Protein AF-0000000078945471 (afdb_homodimer)

Structure (mmCIF, N/CA/C/O backbone):
data_AF-0000000078945471-model_v1
#
loop_
_entity.id
_entity.type
_entity.pdbx_description
1 polymer 'Peptidase C26'
#
loop_
_atom_site.group_PDB
_atom_site.id
_atom_site.type_symbol
_atom_site.label_atom_id
_atom_site.label_alt_id
_atom_site.label_comp_id
_atom_site.label_asym_id
_atom_site.label_entity_id
_atom_site.label_seq_id
_atom_site.pdbx_PDB_ins_code
_atom_site.Cartn_x
_atom_site.Cartn_y
_atom_site.Cartn_z
_atom_site.occupancy
_atom_site.B_iso_or_equiv
_atom_site.auth_seq_id
_atom_site.auth_comp_id
_atom_site.auth_asym_id
_atom_site.auth_atom_id
_atom_site.pdbx_PDB_model_num
ATOM 1 N N . MET A 1 1 ? -19.734 -2.326 -8.133 1 90.12 1 MET A N 1
ATOM 2 C CA . MET A 1 1 ? -18.609 -1.939 -7.293 1 90.12 1 MET A CA 1
ATOM 3 C C . MET A 1 1 ? -17.391 -2.797 -7.594 1 90.12 1 MET A C 1
ATOM 5 O O . MET A 1 1 ? -17.5 -4.016 -7.75 1 90.12 1 MET A O 1
ATOM 9 N N . LYS A 1 2 ? -16.297 -2.203 -7.75 1 96.31 2 LYS A N 1
ATOM 10 C CA . LYS A 1 2 ? -15.062 -2.939 -8 1 96.31 2 LYS A CA 1
ATOM 11 C C . LYS A 1 2 ? -14.594 -3.666 -6.746 1 96.31 2 LYS A C 1
ATOM 13 O O . LYS A 1 2 ? -14.68 -3.129 -5.641 1 96.31 2 LYS A O 1
ATOM 18 N N . PRO A 1 3 ? -14.133 -4.871 -6.887 1 98.12 3 PRO A N 1
ATOM 19 C CA . PRO A 1 3 ? -13.648 -5.59 -5.703 1 98.12 3 PRO A CA 1
ATOM 20 C C . PRO A 1 3 ? -12.305 -5.066 -5.207 1 98.12 3 PRO A C 1
ATOM 22 O O . PRO A 1 3 ? -11.453 -4.684 -6.012 1 98.12 3 PRO A O 1
ATOM 25 N N . VAL A 1 4 ? -12.086 -5.109 -3.924 1 98.5 4 VAL A N 1
ATOM 26 C CA . VAL A 1 4 ? -10.844 -4.684 -3.291 1 98.5 4 VAL A CA 1
ATOM 27 C C . VAL A 1 4 ? -9.852 -5.848 -3.266 1 98.5 4 VAL A C 1
ATOM 29 O O . VAL A 1 4 ? -10.117 -6.883 -2.646 1 98.5 4 VAL A O 1
ATOM 32 N N . ILE A 1 5 ? -8.734 -5.68 -3.941 1 98.88 5 ILE A N 1
ATOM 33 C CA . ILE A 1 5 ? -7.66 -6.664 -3.928 1 98.88 5 ILE A CA 1
ATOM 34 C C . ILE A 1 5 ? -6.52 -6.176 -3.035 1 98.88 5 ILE A C 1
ATOM 36 O O . ILE A 1 5 ? -5.875 -5.172 -3.338 1 98.88 5 ILE A O 1
ATOM 40 N N . VAL A 1 6 ? -6.27 -6.875 -1.946 1 98.88 6 VAL A N 1
ATOM 41 C CA . VAL A 1 6 ? -5.188 -6.492 -1.044 1 98.88 6 VAL A CA 1
ATOM 42 C C . VAL A 1 6 ? -3.889 -7.172 -1.473 1 98.88 6 VAL A C 1
ATOM 44 O O . VAL A 1 6 ? -3.812 -8.398 -1.527 1 98.88 6 VAL A O 1
ATOM 47 N N . ILE A 1 7 ? -2.953 -6.363 -1.811 1 98.5 7 ILE A N 1
ATOM 48 C CA . ILE A 1 7 ? -1.614 -6.82 -2.168 1 98.5 7 ILE A CA 1
ATOM 49 C C . ILE A 1 7 ? -0.709 -6.773 -0.94 1 98.5 7 ILE A C 1
ATOM 51 O O . ILE A 1 7 ? -0.538 -5.719 -0.325 1 98.5 7 ILE A O 1
ATOM 55 N N . ILE A 1 8 ? -0.104 -7.883 -0.598 1 97.81 8 ILE A N 1
ATOM 56 C CA . ILE A 1 8 ? 0.733 -7.938 0.596 1 97.81 8 ILE A CA 1
ATOM 57 C C . ILE A 1 8 ? 2.174 -7.586 0.232 1 97.81 8 ILE A C 1
ATOM 59 O O . ILE A 1 8 ? 2.758 -8.195 -0.669 1 97.81 8 ILE A O 1
ATOM 63 N N . ALA A 1 9 ? 2.631 -6.629 0.928 1 92.44 9 ALA A N 1
ATOM 64 C CA . ALA A 1 9 ? 3.998 -6.168 0.695 1 92.44 9 ALA A CA 1
ATOM 65 C C . ALA A 1 9 ? 4.883 -6.445 1.905 1 92.44 9 ALA A C 1
ATOM 67 O O . ALA A 1 9 ? 4.43 -6.355 3.049 1 92.44 9 ALA A O 1
ATOM 68 N N . GLY A 1 10 ? 6.125 -6.828 1.633 1 87.88 10 GLY A N 1
ATOM 69 C CA . GLY A 1 10 ? 7.141 -6.883 2.67 1 87.88 10 GLY A CA 1
ATOM 70 C C . GLY A 1 10 ? 7.891 -5.574 2.842 1 87.88 10 GLY A C 1
ATOM 71 O O . GLY A 1 10 ? 7.281 -4.508 2.9 1 87.88 10 GLY A O 1
ATOM 72 N N . SER A 1 11 ? 9.188 -5.691 2.986 1 78.12 11 SER A N 1
ATOM 73 C CA . SER A 1 11 ? 10.023 -4.508 3.131 1 78.12 11 SER A CA 1
ATOM 74 C C . SER A 1 11 ? 10.141 -3.748 1.814 1 78.12 11 SER A C 1
ATOM 76 O O . SER A 1 11 ? 10.219 -4.355 0.745 1 78.12 11 SER A O 1
ATOM 78 N N . PHE A 1 12 ? 10.023 -2.49 1.899 1 74.31 12 PHE A N 1
ATOM 79 C CA . PHE A 1 12 ? 10.125 -1.662 0.703 1 74.31 12 PHE A CA 1
ATOM 80 C C . PHE A 1 12 ? 11.586 -1.467 0.305 1 74.31 12 PHE A C 1
ATOM 82 O O . PHE A 1 12 ? 11.875 -0.808 -0.695 1 74.31 12 PHE A O 1
ATOM 89 N N . ASN A 1 13 ? 12.43 -2.1 1.013 1 70.12 13 ASN A N 1
ATOM 90 C CA . ASN A 1 13 ? 13.852 -1.978 0.705 1 70.12 13 ASN A CA 1
ATOM 91 C C . ASN A 1 13 ? 14.297 -3.016 -0.32 1 70.12 13 ASN A C 1
ATOM 93 O O . ASN A 1 13 ? 15.391 -2.92 -0.875 1 70.12 13 ASN A O 1
ATOM 97 N N . ASP A 1 14 ? 13.406 -3.949 -0.603 1 69.31 14 ASP A N 1
ATOM 98 C CA . ASP A 1 14 ? 13.727 -4.996 -1.569 1 69.31 14 ASP A CA 1
ATOM 99 C C . ASP A 1 14 ? 13.5 -4.508 -3 1 69.31 14 ASP A C 1
ATOM 101 O O . ASP A 1 14 ? 12.547 -3.775 -3.266 1 69.31 14 ASP A O 1
ATOM 105 N N . ILE A 1 15 ? 14.422 -4.855 -3.869 1 67.69 15 ILE A N 1
ATOM 106 C CA . ILE A 1 15 ? 14.336 -4.445 -5.266 1 67.69 15 ILE A CA 1
ATOM 107 C C . ILE A 1 15 ? 12.992 -4.891 -5.848 1 67.69 15 ILE A C 1
ATOM 109 O O . ILE A 1 15 ? 12.414 -4.203 -6.695 1 67.69 15 ILE A O 1
ATOM 113 N N . LYS A 1 16 ? 12.5 -6.004 -5.414 1 74.69 16 LYS A N 1
ATOM 114 C CA . LYS A 1 16 ? 11.258 -6.539 -5.961 1 74.69 16 LYS A CA 1
ATOM 115 C C . LYS A 1 16 ? 10.047 -5.785 -5.422 1 74.69 16 LYS A C 1
ATOM 117 O O . LYS A 1 16 ? 8.922 -5.965 -5.906 1 74.69 16 LYS A O 1
ATOM 122 N N . SER A 1 17 ? 10.312 -4.926 -4.484 1 76.94 17 SER A N 1
ATOM 123 C CA . SER A 1 17 ? 9.211 -4.125 -3.955 1 76.94 17 SER A CA 1
ATOM 124 C C . SER A 1 17 ? 8.609 -3.236 -5.035 1 76.94 17 SER A C 1
ATOM 126 O O . SER A 1 17 ? 7.41 -2.934 -5 1 76.94 17 SER A O 1
ATOM 128 N N . LYS A 1 18 ? 9.43 -2.961 -6.008 1 83.25 18 LYS A N 1
ATOM 129 C CA . LYS A 1 18 ? 8.945 -2.123 -7.102 1 83.25 18 LYS A CA 1
ATOM 130 C C . LYS A 1 18 ? 7.973 -2.891 -7.996 1 83.25 18 LYS A C 1
ATOM 132 O O . LYS A 1 18 ? 7.203 -2.287 -8.742 1 83.25 18 LYS A O 1
ATOM 137 N N . TRP A 1 19 ? 8.07 -4.262 -7.863 1 92 19 TRP A N 1
ATOM 138 C CA . TRP A 1 19 ? 7.219 -5.09 -8.711 1 92 19 TRP A CA 1
ATOM 139 C C . TRP A 1 19 ? 5.762 -4.977 -8.289 1 92 19 TRP A C 1
ATOM 141 O O . TRP A 1 19 ? 4.855 -5.32 -9.055 1 92 19 TRP A O 1
ATOM 151 N N . ILE A 1 20 ? 5.586 -4.43 -7.066 1 93.19 20 ILE A N 1
ATOM 152 C CA . ILE A 1 20 ? 4.242 -4.285 -6.52 1 93.19 20 ILE A CA 1
ATOM 153 C C . ILE A 1 20 ? 3.416 -3.359 -7.414 1 93.19 20 ILE A C 1
ATOM 155 O O . ILE A 1 20 ? 2.211 -3.562 -7.586 1 93.19 20 ILE A O 1
ATOM 159 N N . LEU A 1 21 ? 4.082 -2.365 -8.016 1 92.62 21 LEU A N 1
ATOM 160 C CA . LEU A 1 21 ? 3.389 -1.421 -8.891 1 92.62 21 LEU A CA 1
ATOM 161 C C . LEU A 1 21 ? 2.838 -2.123 -10.125 1 92.62 21 LEU A C 1
ATOM 163 O O . LEU A 1 21 ? 1.771 -1.761 -10.625 1 92.62 21 LEU A O 1
ATOM 167 N N . HIS A 1 22 ? 3.564 -3.123 -10.609 1 95.62 22 HIS A N 1
ATOM 168 C CA . HIS A 1 22 ? 3.111 -3.885 -11.766 1 95.62 22 HIS A CA 1
ATOM 169 C C . HIS A 1 22 ? 1.896 -4.742 -11.422 1 95.62 22 HIS A C 1
ATOM 171 O O . HIS A 1 22 ? 0.989 -4.898 -12.242 1 95.62 22 HIS A O 1
ATOM 177 N N . HIS A 1 23 ? 1.891 -5.258 -10.195 1 97.44 23 HIS A N 1
ATOM 178 C CA . HIS A 1 23 ? 0.706 -5.969 -9.734 1 97.44 23 HIS A CA 1
ATOM 179 C C . HIS A 1 23 ? -0.496 -5.039 -9.633 1 97.44 23 HIS A C 1
ATOM 181 O O . HIS A 1 23 ? -1.598 -5.391 -10.062 1 97.44 23 HIS A O 1
ATOM 187 N N . SER A 1 24 ? -0.224 -3.877 -9.07 1 96.94 24 SER A N 1
ATOM 188 C CA . SER A 1 24 ? -1.293 -2.895 -8.914 1 96.94 24 SER A CA 1
ATOM 189 C C . SER A 1 24 ? -1.909 -2.525 -10.258 1 96.94 24 SER A C 1
ATOM 191 O O . SER A 1 24 ? -3.133 -2.459 -10.391 1 96.94 24 SER A O 1
ATOM 193 N N . GLN A 1 25 ? -1.062 -2.354 -11.242 1 96.62 25 GLN A N 1
ATOM 194 C CA . GLN A 1 25 ? -1.534 -1.998 -12.57 1 96.62 25 GLN A CA 1
ATOM 195 C C . GLN A 1 25 ? -2.332 -3.139 -13.195 1 96.62 25 GLN A C 1
ATOM 197 O O . GLN A 1 25 ? -3.379 -2.912 -13.805 1 96.62 25 GLN A O 1
ATOM 202 N N . ALA A 1 26 ? -1.857 -4.328 -13.055 1 98.25 26 ALA A N 1
ATOM 203 C CA . ALA A 1 26 ? -2.547 -5.492 -13.609 1 98.25 26 ALA A CA 1
ATOM 204 C C . ALA A 1 26 ? -3.93 -5.66 -12.984 1 98.25 26 ALA A C 1
ATOM 206 O O . ALA A 1 26 ? -4.906 -5.93 -13.688 1 98.25 26 ALA A O 1
ATOM 207 N N . ILE A 1 27 ? -4.023 -5.473 -11.656 1 98.62 27 ILE A N 1
ATOM 208 C CA . ILE A 1 27 ? -5.289 -5.602 -10.938 1 98.62 27 ILE A CA 1
ATOM 209 C C . ILE A 1 27 ? -6.254 -4.508 -11.391 1 98.62 27 ILE A C 1
ATOM 211 O O . ILE A 1 27 ? -7.43 -4.773 -11.648 1 98.62 27 ILE A O 1
ATOM 215 N N . SER A 1 28 ? -5.727 -3.264 -11.5 1 98.12 28 SER A N 1
ATOM 216 C CA . SER A 1 28 ? -6.555 -2.156 -11.969 1 98.12 28 SER A CA 1
ATOM 217 C C . SER A 1 28 ? -7.098 -2.424 -13.367 1 98.12 28 SER A C 1
ATOM 219 O O . SER A 1 28 ? -8.289 -2.236 -13.625 1 98.12 28 SER A O 1
ATOM 221 N N . ARG A 1 29 ? -6.25 -2.898 -14.25 1 97.44 29 ARG A N 1
ATOM 222 C CA . ARG A 1 29 ? -6.645 -3.203 -15.617 1 97.44 29 ARG A CA 1
ATOM 223 C C . ARG A 1 29 ? -7.691 -4.312 -15.656 1 97.44 29 ARG A C 1
ATOM 225 O O . ARG A 1 29 ? -8.555 -4.324 -16.531 1 97.44 29 ARG A O 1
ATOM 232 N N . ALA A 1 30 ? -7.594 -5.199 -14.703 1 98.38 30 ALA A N 1
ATOM 233 C CA . ALA A 1 30 ? -8.516 -6.332 -14.641 1 98.38 30 ALA A CA 1
ATOM 234 C C . ALA A 1 30 ? -9.836 -5.926 -14 1 98.38 30 ALA A C 1
ATOM 236 O O . ALA A 1 30 ? -10.766 -6.734 -13.922 1 98.38 30 ALA A O 1
ATOM 237 N N . GLY A 1 31 ? -9.906 -4.723 -13.469 1 98.12 31 GLY A N 1
ATOM 238 C CA . GLY A 1 31 ? -11.172 -4.219 -12.961 1 98.12 31 GLY A CA 1
ATOM 239 C C . GLY A 1 31 ? -11.266 -4.258 -11.453 1 98.12 31 GLY A C 1
ATOM 240 O O . GLY A 1 31 ? -12.359 -4.145 -10.891 1 98.12 31 GLY A O 1
ATOM 241 N N . GLY A 1 32 ? -10.148 -4.477 -10.742 1 98.62 32 GLY A N 1
ATOM 242 C CA . GLY A 1 32 ? -10.109 -4.453 -9.289 1 98.62 32 GLY A CA 1
ATOM 243 C C . GLY A 1 32 ? -9.508 -3.184 -8.727 1 98.62 32 GLY A C 1
ATOM 244 O O . GLY A 1 32 ? -8.93 -2.381 -9.469 1 98.62 32 GLY A O 1
ATOM 245 N N . ILE A 1 33 ? -9.703 -2.932 -7.453 1 98.62 33 ILE A N 1
ATOM 246 C CA . ILE A 1 33 ? -9.031 -1.851 -6.73 1 98.62 33 ILE A CA 1
ATOM 247 C C . ILE A 1 33 ? -7.848 -2.406 -5.949 1 98.62 33 ILE A C 1
ATOM 249 O O . ILE A 1 33 ? -8.031 -3.08 -4.93 1 98.62 33 ILE A O 1
ATOM 253 N N . PRO A 1 34 ? -6.664 -2.113 -6.406 1 98.5 34 PRO A N 1
ATOM 254 C CA . PRO A 1 34 ? -5.488 -2.605 -5.684 1 98.5 34 PRO A CA 1
ATOM 255 C C . PRO A 1 34 ? -5.137 -1.745 -4.473 1 98.5 34 PRO A C 1
ATOM 257 O O . PRO A 1 34 ? -5.008 -0.523 -4.594 1 98.5 34 PRO A O 1
ATOM 260 N N . VAL A 1 35 ? -5.027 -2.365 -3.34 1 98.31 35 VAL A N 1
ATOM 261 C CA . VAL A 1 35 ? -4.492 -1.699 -2.158 1 98.31 35 VAL A CA 1
ATOM 262 C C . VAL A 1 35 ? -3.355 -2.533 -1.567 1 98.31 35 VAL A C 1
ATOM 264 O O . VAL A 1 35 ? -3.402 -3.766 -1.597 1 98.31 35 VAL A O 1
ATOM 267 N N . ILE A 1 36 ? -2.381 -1.832 -1.062 1 96.88 36 ILE A N 1
ATOM 268 C CA . ILE A 1 36 ? -1.198 -2.49 -0.518 1 96.88 36 ILE A CA 1
ATOM 269 C C . ILE A 1 36 ? -1.285 -2.531 1.006 1 96.88 36 ILE A C 1
ATOM 271 O O . ILE A 1 36 ? -1.678 -1.549 1.639 1 96.88 36 ILE A O 1
ATOM 275 N N . TYR A 1 37 ? -1.037 -3.648 1.604 1 97.38 37 TYR A N 1
ATOM 276 C CA . TYR A 1 37 ? -0.966 -3.857 3.047 1 97.38 37 TYR A CA 1
ATOM 277 C C . TYR A 1 37 ? 0.378 -4.453 3.445 1 97.38 37 TYR A C 1
ATOM 279 O O . TYR A 1 37 ? 0.827 -5.441 2.854 1 97.38 37 TYR A O 1
ATOM 287 N N . THR A 1 38 ? 1.015 -3.846 4.43 1 93.94 38 THR A N 1
ATOM 288 C CA . THR A 1 38 ? 2.334 -4.309 4.84 1 93.94 38 THR A CA 1
ATOM 289 C C . THR A 1 38 ? 2.219 -5.512 5.773 1 93.94 38 THR A C 1
ATOM 291 O O . THR A 1 38 ? 1.342 -5.551 6.641 1 93.94 38 THR A O 1
ATOM 294 N N . ALA A 1 39 ? 3.129 -6.418 5.629 1 93.06 39 ALA A N 1
ATOM 295 C CA . ALA A 1 39 ? 3.107 -7.656 6.402 1 93.06 39 ALA A CA 1
ATOM 296 C C . ALA A 1 39 ? 3.48 -7.402 7.859 1 93.06 39 ALA A C 1
ATOM 298 O O . ALA A 1 39 ? 3.57 -8.336 8.656 1 93.06 39 ALA A O 1
ATOM 299 N N . LEU A 1 40 ? 3.574 -6.211 8.266 1 89.88 40 LEU A N 1
ATOM 300 C CA . LEU A 1 40 ? 3.869 -5.832 9.648 1 89.88 40 LEU A CA 1
ATOM 301 C C . LEU A 1 40 ? 2.584 -5.668 10.453 1 89.88 40 LEU A C 1
ATOM 303 O O . LEU A 1 40 ? 2.627 -5.523 11.68 1 89.88 40 LEU A O 1
ATOM 307 N N . GLY A 1 41 ? 1.456 -5.746 9.789 1 93.62 41 GLY A N 1
ATOM 308 C CA . GLY A 1 41 ? 0.18 -5.543 10.461 1 93.62 41 GLY A CA 1
ATOM 309 C C . GLY A 1 41 ? -0.453 -6.836 10.938 1 93.62 41 GLY A C 1
ATOM 310 O O . GLY A 1 41 ? 0.25 -7.781 11.305 1 93.62 41 GLY A O 1
ATOM 311 N N . ASP A 1 42 ? -1.759 -6.82 11.047 1 96.31 42 ASP A N 1
ATOM 312 C CA . ASP A 1 42 ? -2.553 -7.938 11.547 1 96.31 42 ASP A CA 1
ATOM 313 C C . ASP A 1 42 ? -3.281 -8.648 10.406 1 96.31 42 ASP A C 1
ATOM 315 O O . ASP A 1 42 ? -4.113 -8.047 9.727 1 96.31 42 ASP A O 1
ATOM 319 N N . PRO A 1 43 ? -2.973 -9.977 10.258 1 98.06 43 PRO A N 1
ATOM 320 C CA . PRO A 1 43 ? -3.691 -10.703 9.203 1 98.06 43 PRO A CA 1
ATOM 321 C C . PRO A 1 43 ? -5.207 -10.594 9.344 1 98.06 43 PRO A C 1
ATOM 323 O O . PRO A 1 43 ? -5.93 -10.648 8.344 1 98.06 43 PRO A O 1
ATOM 326 N N . GLY A 1 44 ? -5.672 -10.438 10.547 1 97.62 44 GLY A N 1
ATOM 327 C CA . GLY A 1 44 ? -7.098 -10.273 10.781 1 97.62 44 GLY A CA 1
ATOM 328 C C . GLY A 1 44 ? -7.672 -9.039 10.117 1 97.62 44 GLY A C 1
ATOM 329 O O . GLY A 1 44 ? -8.805 -9.062 9.633 1 97.62 44 GLY A O 1
ATOM 330 N N . ASP A 1 45 ? -6.922 -7.961 10.055 1 97.81 45 ASP A N 1
ATOM 331 C CA . ASP A 1 45 ? -7.352 -6.734 9.391 1 97.81 45 ASP A CA 1
ATOM 332 C C . ASP A 1 45 ? -7.523 -6.957 7.887 1 97.81 45 ASP A C 1
ATOM 334 O O . ASP A 1 45 ? -8.445 -6.422 7.277 1 97.81 45 ASP A O 1
ATOM 338 N N . VAL A 1 46 ? -6.621 -7.766 7.316 1 98.31 46 VAL A N 1
ATOM 339 C CA . VAL A 1 46 ? -6.633 -8 5.875 1 98.31 46 VAL A CA 1
ATOM 340 C C . VAL A 1 46 ? -7.91 -8.734 5.48 1 98.31 46 VAL A C 1
ATOM 342 O O . VAL A 1 46 ? -8.602 -8.328 4.547 1 98.31 46 VAL A O 1
ATOM 345 N N . VAL A 1 47 ? -8.281 -9.797 6.211 1 97.69 47 VAL A N 1
ATOM 346 C CA . VAL A 1 47 ? -9.414 -10.617 5.805 1 97.69 47 VAL A CA 1
ATOM 347 C C . VAL A 1 47 ? -10.719 -9.859 6.055 1 97.69 47 VAL A C 1
ATOM 349 O O . VAL A 1 47 ? -11.766 -10.227 5.527 1 97.69 47 VAL A O 1
ATOM 352 N N . GLU A 1 48 ? -10.641 -8.797 6.844 1 95.44 48 GLU A N 1
ATOM 353 C CA . GLU A 1 48 ? -11.828 -7.98 7.094 1 95.44 48 GLU A CA 1
ATOM 354 C C . GLU A 1 48 ? -12.172 -7.125 5.879 1 95.44 48 GLU A C 1
ATOM 356 O O . GLU A 1 48 ? -13.352 -6.855 5.621 1 95.44 48 GLU A O 1
ATOM 361 N N . ILE A 1 49 ? -11.195 -6.809 5.105 1 96.62 49 ILE A N 1
ATOM 362 C CA . ILE A 1 49 ? -11.469 -5.785 4.105 1 96.62 49 ILE A CA 1
ATOM 363 C C . ILE A 1 49 ? -11.281 -6.367 2.705 1 96.62 49 ILE A C 1
ATOM 365 O O . ILE A 1 49 ? -11.711 -5.773 1.715 1 96.62 49 ILE A O 1
ATOM 369 N N . ALA A 1 50 ? -10.664 -7.523 2.557 1 98.44 50 ALA A N 1
ATOM 370 C CA . ALA A 1 50 ? -10.242 -8.039 1.258 1 98.44 50 ALA A CA 1
ATOM 371 C C . ALA A 1 50 ? -11.383 -8.797 0.572 1 98.44 50 ALA A C 1
ATOM 373 O O . ALA A 1 50 ? -12.023 -9.648 1.186 1 98.44 50 ALA A O 1
ATOM 374 N N . ASP A 1 51 ? -11.57 -8.469 -0.706 1 98.56 51 ASP A N 1
ATOM 375 C CA . ASP A 1 51 ? -12.375 -9.328 -1.57 1 98.56 51 ASP A CA 1
ATOM 376 C C . ASP A 1 51 ? -11.508 -10.391 -2.242 1 98.56 51 ASP A C 1
ATOM 378 O O . ASP A 1 51 ? -12.008 -11.43 -2.67 1 98.56 51 ASP A O 1
ATOM 382 N N . GLY A 1 52 ? -10.289 -10.156 -2.418 1 98.94 52 GLY A N 1
ATOM 383 C CA . GLY A 1 52 ? -9.211 -11.016 -2.881 1 98.94 52 GLY A CA 1
ATOM 384 C C . GLY A 1 52 ? -7.855 -10.625 -2.326 1 98.94 52 GLY A C 1
ATOM 385 O O . GLY A 1 52 ? -7.641 -9.469 -1.947 1 98.94 52 GLY A O 1
ATOM 386 N N . ILE A 1 53 ? -6.938 -11.547 -2.24 1 98.94 53 ILE A N 1
ATOM 387 C CA . ILE A 1 53 ? -5.621 -11.297 -1.666 1 98.94 53 ILE A CA 1
ATOM 388 C C . ILE A 1 53 ? -4.539 -11.758 -2.637 1 98.94 53 ILE A C 1
ATOM 390 O O . ILE A 1 53 ? -4.609 -12.859 -3.18 1 98.94 53 ILE A O 1
ATOM 394 N N . LEU A 1 54 ? -3.609 -10.898 -2.885 1 98.94 54 LEU A N 1
ATOM 395 C CA . LEU A 1 54 ? -2.436 -11.234 -3.682 1 98.94 54 LEU A CA 1
ATOM 396 C C . LEU A 1 54 ? -1.195 -11.352 -2.803 1 98.94 54 LEU A C 1
ATOM 398 O O . LEU A 1 54 ? -0.775 -10.375 -2.184 1 98.94 54 LEU A O 1
ATOM 402 N N . LEU A 1 55 ? -0.636 -12.555 -2.699 1 98.69 55 LEU A N 1
ATOM 403 C CA . LEU A 1 55 ?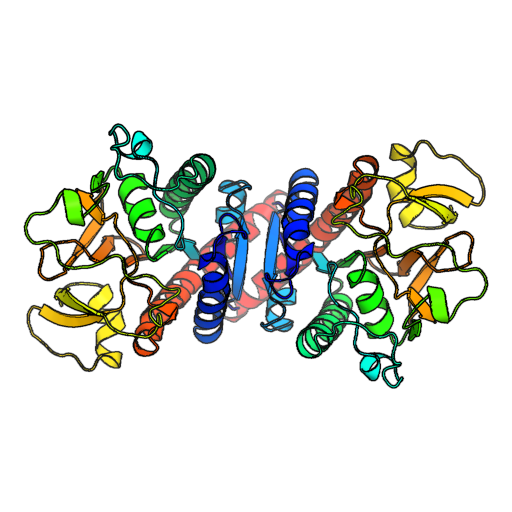 0.662 -12.781 -2.072 1 98.69 55 LEU A CA 1
ATOM 404 C C . LEU A 1 55 ? 1.787 -12.648 -3.094 1 98.69 55 LEU A C 1
ATOM 406 O O . LEU A 1 55 ? 1.733 -13.258 -4.164 1 98.69 55 LEU A O 1
ATOM 410 N N . THR A 1 56 ? 2.824 -11.875 -2.781 1 97.44 56 THR A N 1
ATOM 411 C CA . THR A 1 56 ? 3.771 -11.453 -3.805 1 97.44 56 THR A CA 1
ATOM 412 C C . THR A 1 56 ? 5.145 -12.062 -3.559 1 97.44 56 THR A C 1
ATOM 414 O O . THR A 1 56 ? 5.309 -12.891 -2.656 1 97.44 56 THR A O 1
ATOM 417 N N . GLU A 1 57 ? 6.09 -11.648 -4.387 1 95.88 57 GLU A N 1
ATOM 418 C CA . GLU A 1 57 ? 7.473 -12.102 -4.297 1 95.88 57 GLU A CA 1
ATOM 419 C C . GLU A 1 57 ? 8.148 -11.57 -3.041 1 95.88 57 GLU A C 1
ATOM 421 O O . GLU A 1 57 ? 7.602 -10.703 -2.352 1 95.88 57 GLU A O 1
ATOM 426 N N . GLY A 1 58 ? 9.336 -12.086 -2.773 1 94.06 58 GLY A N 1
ATOM 427 C CA . GLY A 1 58 ? 10.078 -11.656 -1.596 1 94.06 58 GLY A CA 1
ATOM 428 C C . GLY A 1 58 ? 11.211 -12.594 -1.226 1 94.06 58 GLY A C 1
ATOM 429 O O . GLY A 1 58 ? 11.672 -13.383 -2.055 1 94.06 58 GLY A O 1
ATOM 430 N N . PRO A 1 59 ? 11.711 -12.453 -0.001 1 94.69 59 PRO A N 1
ATOM 431 C CA . PRO A 1 59 ? 12.82 -13.297 0.442 1 94.69 59 PRO A CA 1
ATOM 432 C C . PRO A 1 59 ? 12.414 -14.758 0.604 1 94.69 59 PRO A C 1
ATOM 434 O O . PRO A 1 59 ? 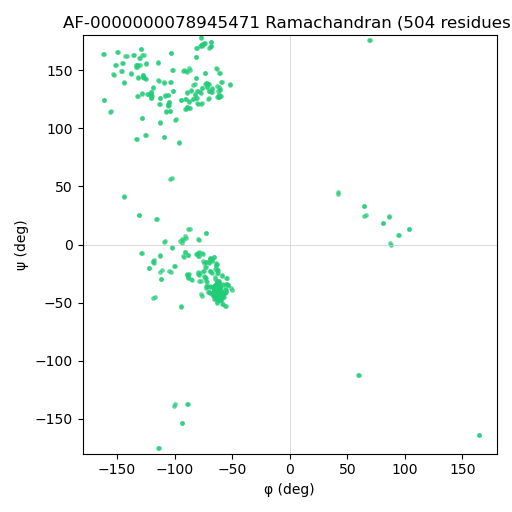11.242 -15.102 0.455 1 94.69 59 PRO A O 1
ATOM 437 N N . ASP A 1 60 ? 13.375 -15.539 0.88 1 97.25 60 ASP A N 1
ATOM 438 C CA . ASP A 1 60 ? 13.125 -16.969 1.09 1 97.25 60 ASP A CA 1
ATOM 439 C C . ASP A 1 60 ? 12.188 -17.188 2.271 1 97.25 60 ASP A C 1
ATOM 441 O O . ASP A 1 60 ? 12.188 -16.406 3.23 1 97.25 60 ASP A O 1
ATOM 445 N N . ILE A 1 61 ? 11.391 -18.234 2.18 1 98.44 61 ILE A N 1
ATOM 446 C CA . ILE A 1 61 ? 10.641 -18.656 3.352 1 98.44 61 ILE A CA 1
ATOM 447 C C . ILE A 1 61 ? 11.562 -19.422 4.305 1 98.44 61 ILE A C 1
ATOM 449 O O . ILE A 1 61 ? 12.328 -20.297 3.881 1 98.44 61 ILE A O 1
ATOM 453 N N . HIS A 1 62 ? 11.516 -19.047 5.543 1 98.5 62 HIS A N 1
ATOM 454 C CA . HIS A 1 62 ? 12.352 -19.719 6.539 1 98.5 62 HIS A CA 1
ATOM 455 C C . HIS A 1 62 ? 12.023 -21.203 6.633 1 98.5 62 HIS A C 1
ATOM 457 O O . HIS A 1 62 ? 10.859 -21.562 6.805 1 98.5 62 HIS A O 1
ATOM 463 N N . PRO A 1 63 ? 13.055 -22.062 6.652 1 98.31 63 PRO A N 1
ATOM 464 C CA . PRO A 1 63 ? 12.836 -23.516 6.629 1 98.31 63 PRO A CA 1
ATOM 465 C C . PRO A 1 63 ? 12.086 -24.016 7.859 1 98.31 63 PRO A C 1
ATOM 467 O O . PRO A 1 63 ? 11.43 -25.062 7.805 1 98.31 63 PRO A O 1
ATOM 470 N N . TYR A 1 64 ? 12.109 -23.281 8.922 1 98.06 64 TYR A N 1
ATOM 471 C CA . TYR A 1 64 ? 11.352 -23.609 10.125 1 98.06 64 TYR A CA 1
ATOM 472 C C . TYR A 1 64 ? 9.898 -23.891 9.789 1 98.06 64 TYR A C 1
ATOM 474 O O . TYR A 1 64 ? 9.297 -24.828 10.344 1 98.06 64 TYR A O 1
ATOM 482 N N . PHE A 1 65 ? 9.328 -23.203 8.891 1 98.69 65 PHE A N 1
ATOM 483 C CA . PHE A 1 65 ? 7.898 -23.25 8.625 1 98.69 65 PHE A CA 1
ATOM 484 C C . PHE A 1 65 ? 7.531 -24.469 7.801 1 98.69 65 PHE A C 1
ATOM 486 O O . PHE A 1 65 ? 6.352 -24.781 7.621 1 98.69 65 PHE A O 1
ATOM 493 N N . TYR A 1 66 ? 8.539 -25.141 7.309 1 98.19 66 TYR A N 1
ATOM 494 C CA . TYR A 1 66 ? 8.219 -26.359 6.582 1 98.19 66 TYR A CA 1
ATOM 495 C C . TYR A 1 66 ? 9.078 -27.531 7.062 1 98.19 66 TYR A C 1
ATOM 497 O O . TYR A 1 66 ? 9.383 -28.438 6.289 1 98.19 66 TYR A O 1
ATOM 505 N N . GLY A 1 67 ? 9.562 -27.484 8.289 1 97.25 67 GLY A N 1
ATOM 506 C CA . GLY A 1 67 ? 10.07 -28.609 9.055 1 97.25 67 GLY A CA 1
ATOM 507 C C . GLY A 1 67 ? 11.531 -28.891 8.789 1 97.25 67 GLY A C 1
ATOM 508 O O . GLY A 1 67 ? 11.992 -30.031 8.945 1 97.25 67 GLY A O 1
ATOM 509 N N . ASP A 1 68 ? 12.312 -27.984 8.352 1 96.5 68 ASP A N 1
ATOM 510 C CA . ASP A 1 68 ? 13.719 -28.188 8.016 1 96.5 68 ASP A CA 1
ATOM 511 C C . ASP A 1 68 ? 14.602 -27.172 8.742 1 96.5 68 ASP A C 1
ATOM 513 O O . ASP A 1 68 ? 14.117 -26.172 9.258 1 96.5 68 ASP A O 1
ATOM 517 N N . ASP A 1 69 ? 15.906 -27.422 8.82 1 97.25 69 ASP A N 1
ATOM 518 C CA . ASP A 1 69 ? 16.922 -26.453 9.234 1 97.25 69 ASP A CA 1
ATOM 519 C C . ASP A 1 69 ? 17.5 -25.719 8.023 1 97.25 69 ASP A C 1
ATOM 521 O O . ASP A 1 69 ? 17.531 -26.266 6.918 1 97.25 69 ASP A O 1
ATOM 525 N N . PRO A 1 70 ? 17.906 -24.5 8.242 1 97.12 70 PRO A N 1
ATOM 526 C CA . PRO A 1 70 ? 18.469 -23.75 7.117 1 97.12 70 PRO A CA 1
ATOM 527 C C . PRO A 1 70 ? 19.75 -24.375 6.566 1 97.12 70 PRO A C 1
ATOM 529 O O . PRO A 1 70 ? 20.672 -24.688 7.332 1 97.12 70 PRO A O 1
ATOM 532 N N . SER A 1 71 ? 19.781 -24.609 5.348 1 96.5 71 SER A N 1
ATOM 533 C CA . SER A 1 71 ? 21.016 -25 4.652 1 96.5 71 SER A CA 1
ATOM 534 C C . SER A 1 71 ? 21.875 -23.781 4.336 1 96.5 71 SER A C 1
ATOM 536 O O . SER A 1 71 ? 21.438 -22.641 4.445 1 96.5 71 SER A O 1
ATOM 538 N N . PRO A 1 72 ? 23.078 -23.969 3.922 1 95.94 72 PRO A N 1
ATOM 539 C CA . PRO A 1 72 ? 23.938 -22.844 3.545 1 95.94 72 PRO A CA 1
ATOM 540 C C . PRO A 1 72 ? 23.438 -22.094 2.316 1 95.94 72 PRO A C 1
ATOM 542 O O . PRO A 1 72 ? 23.922 -21 2.008 1 95.94 72 PRO A O 1
ATOM 545 N N . SER A 1 73 ? 22.453 -22.688 1.64 1 95.38 73 SER A N 1
ATOM 546 C CA . SER A 1 73 ? 22 -22.109 0.379 1 95.38 73 SER A CA 1
ATOM 547 C C . SER A 1 73 ? 20.844 -21.141 0.598 1 95.38 73 SER A C 1
ATOM 549 O O . SER A 1 73 ? 20.422 -20.438 -0.33 1 95.38 73 SER A O 1
ATOM 551 N N . ILE A 1 74 ? 20.281 -21.125 1.782 1 96.19 74 ILE A N 1
ATOM 552 C CA . ILE A 1 74 ? 19.219 -20.172 2.104 1 96.19 74 ILE A CA 1
ATOM 553 C C . ILE A 1 74 ? 19.75 -18.75 1.995 1 96.19 74 ILE A C 1
ATOM 555 O O . ILE A 1 74 ? 20.875 -18.469 2.424 1 96.19 74 ILE A O 1
ATOM 559 N N . LYS A 1 75 ? 19 -17.922 1.396 1 94.31 75 LYS A N 1
ATOM 560 C CA . LYS A 1 75 ? 19.391 -16.516 1.278 1 94.31 75 LYS A CA 1
ATOM 561 C C . LYS A 1 75 ? 18.672 -15.664 2.32 1 94.31 75 LYS A C 1
ATOM 563 O O . LYS A 1 75 ? 18.578 -16.047 3.488 1 94.31 75 LYS A O 1
ATOM 568 N N . ASN A 1 76 ? 18.188 -14.539 2.031 1 92.88 76 ASN A N 1
ATOM 569 C CA . ASN A 1 76 ? 17.547 -13.68 3.02 1 92.88 76 ASN A CA 1
ATOM 570 C C . ASN A 1 76 ? 16.172 -14.203 3.404 1 92.88 76 ASN A C 1
ATOM 572 O O . ASN A 1 76 ? 15.438 -14.719 2.557 1 92.88 76 ASN A O 1
ATOM 576 N N . VAL A 1 77 ? 15.914 -14.125 4.695 1 95.25 77 VAL A N 1
ATOM 577 C CA . VAL A 1 77 ? 14.609 -14.555 5.203 1 95.25 77 VAL A CA 1
ATOM 578 C C . VAL A 1 77 ? 13.961 -13.422 5.992 1 95.25 77 VAL A C 1
ATOM 580 O O . VAL A 1 77 ? 14.648 -12.508 6.457 1 95.25 77 VAL A O 1
ATOM 583 N N . ASP A 1 78 ? 12.703 -13.445 6.078 1 94.88 78 ASP A N 1
ATOM 584 C CA . ASP A 1 78 ? 11.891 -12.578 6.922 1 94.88 78 ASP A CA 1
ATOM 585 C C . ASP A 1 78 ? 10.852 -13.383 7.703 1 94.88 78 ASP A C 1
ATOM 587 O O . ASP A 1 78 ? 9.734 -13.586 7.23 1 94.88 78 ASP A O 1
ATOM 591 N N . TYR A 1 79 ? 11.289 -13.773 8.883 1 96.38 79 TYR A N 1
ATOM 592 C CA . TYR A 1 79 ? 10.5 -14.68 9.711 1 96.38 79 TYR A CA 1
ATOM 593 C C . TYR A 1 79 ? 9.125 -14.078 10.016 1 96.38 79 TYR A C 1
ATOM 595 O O . TYR A 1 79 ? 8.109 -14.773 9.953 1 96.38 79 TYR A O 1
ATOM 603 N N . SER A 1 80 ? 9.086 -12.852 10.367 1 96.12 80 SER A N 1
ATOM 604 C CA . SER A 1 80 ? 7.836 -12.18 10.727 1 96.12 80 SER A CA 1
ATOM 605 C C . SER A 1 80 ? 6.879 -12.133 9.539 1 96.12 80 SER A C 1
ATOM 607 O O . SER A 1 80 ? 5.672 -12.344 9.703 1 96.12 80 SER A O 1
ATOM 609 N N . ARG A 1 81 ? 7.379 -11.852 8.359 1 96.19 81 ARG A N 1
ATOM 610 C CA . ARG A 1 81 ? 6.539 -11.844 7.164 1 96.19 81 ARG A CA 1
ATOM 611 C C . ARG A 1 81 ? 6 -13.234 6.863 1 96.19 81 ARG A C 1
ATOM 613 O O . ARG A 1 81 ? 4.832 -13.391 6.496 1 96.19 81 ARG A O 1
ATOM 620 N N . ASP A 1 82 ? 6.934 -14.242 7.027 1 98.31 82 ASP A N 1
ATOM 621 C CA . ASP A 1 82 ? 6.496 -15.625 6.82 1 98.31 82 ASP A CA 1
ATOM 622 C C . ASP A 1 82 ? 5.312 -15.961 7.719 1 98.31 82 ASP A C 1
ATOM 624 O O . ASP A 1 82 ? 4.285 -16.453 7.242 1 98.31 82 ASP A O 1
ATOM 628 N N . LYS A 1 83 ? 5.504 -15.711 8.969 1 98.31 83 LYS A N 1
ATOM 629 C CA . LYS A 1 83 ? 4.465 -16 9.953 1 98.31 83 LYS A CA 1
ATOM 630 C C . LYS A 1 83 ? 3.166 -15.273 9.609 1 98.31 83 LYS A C 1
ATOM 632 O O . LYS A 1 83 ? 2.088 -15.875 9.664 1 98.31 83 LYS A O 1
ATOM 637 N N . PHE A 1 84 ? 3.252 -14.047 9.266 1 98.31 84 PHE A N 1
ATOM 638 C CA . PHE A 1 84 ? 2.109 -13.219 8.883 1 98.31 84 PHE A CA 1
ATOM 639 C C . PHE A 1 84 ? 1.373 -13.828 7.699 1 98.31 84 PHE A C 1
ATOM 641 O O . PHE A 1 84 ? 0.154 -14 7.742 1 98.31 84 PHE A O 1
ATOM 648 N N . GLU A 1 85 ? 2.061 -14.156 6.66 1 98.81 85 GLU A N 1
ATOM 649 C CA . GLU A 1 85 ? 1.453 -14.586 5.402 1 98.81 85 GLU A CA 1
ATOM 650 C C . GLU A 1 85 ? 0.873 -15.992 5.52 1 98.81 85 GLU A C 1
ATOM 652 O O . GLU A 1 85 ? -0.153 -16.297 4.91 1 98.81 85 GLU A O 1
ATOM 657 N N . ILE A 1 86 ? 1.529 -16.844 6.27 1 98.88 86 ILE A N 1
ATOM 658 C CA . ILE A 1 86 ? 1 -18.188 6.504 1 98.88 86 ILE A CA 1
ATOM 659 C C . ILE A 1 86 ? -0.33 -18.094 7.246 1 98.88 86 ILE A C 1
ATOM 661 O O . ILE A 1 86 ? -1.319 -18.719 6.84 1 98.88 86 ILE A O 1
ATOM 665 N N . GLU A 1 87 ? -0.377 -17.297 8.281 1 98.81 87 GLU A N 1
ATOM 666 C CA . GLU A 1 87 ? -1.617 -17.078 9.016 1 98.81 87 GLU A CA 1
ATOM 667 C C . GLU A 1 87 ? -2.686 -16.438 8.141 1 98.81 87 GLU A C 1
ATOM 669 O O . GLU A 1 87 ? -3.854 -16.844 8.18 1 98.81 87 GLU A O 1
ATOM 674 N N . LEU A 1 88 ? -2.264 -15.484 7.359 1 98.88 88 LEU A N 1
ATOM 675 C CA . LEU A 1 88 ? -3.188 -14.781 6.473 1 98.88 88 LEU A CA 1
ATOM 676 C C . LEU A 1 88 ? -3.85 -15.758 5.504 1 98.88 88 LEU A C 1
ATOM 678 O O . LEU A 1 88 ? -5.07 -15.727 5.32 1 98.88 88 LEU A O 1
ATOM 682 N N . PHE A 1 89 ? -3.023 -16.609 4.875 1 98.88 89 PHE A N 1
ATOM 683 C CA . PHE A 1 89 ? -3.584 -17.547 3.914 1 98.88 89 PHE A CA 1
ATOM 684 C C . PHE A 1 89 ? -4.586 -18.484 4.59 1 98.88 89 PHE A C 1
ATOM 686 O O . PHE A 1 89 ? -5.656 -18.75 4.039 1 98.88 89 PHE A O 1
ATOM 693 N N . ARG A 1 90 ? -4.254 -18.984 5.746 1 98.75 90 ARG A N 1
ATOM 694 C CA . ARG A 1 90 ? -5.148 -19.875 6.469 1 98.75 90 ARG A CA 1
ATOM 695 C C . ARG A 1 90 ? -6.473 -19.188 6.785 1 98.75 90 ARG A C 1
ATOM 697 O O . ARG A 1 90 ? -7.543 -19.766 6.613 1 98.75 90 ARG A O 1
ATOM 704 N N . ARG A 1 91 ? -6.449 -17.969 7.234 1 98.56 91 ARG A N 1
ATOM 705 C CA . ARG A 1 91 ? -7.656 -17.203 7.512 1 98.56 91 ARG A CA 1
ATOM 706 C C . ARG A 1 91 ? -8.461 -16.953 6.238 1 98.56 91 ARG A C 1
ATOM 708 O O . ARG A 1 91 ? -9.688 -17.047 6.246 1 98.56 91 ARG A O 1
ATOM 715 N N . ALA A 1 92 ? -7.75 -16.609 5.152 1 98.62 92 ALA A N 1
ATOM 716 C CA . ALA A 1 92 ? -8.414 -16.359 3.873 1 98.62 92 ALA A CA 1
ATOM 717 C C . ALA A 1 92 ? -9.172 -17.609 3.406 1 98.62 92 ALA A C 1
ATOM 719 O O . ALA A 1 92 ? -10.312 -17.5 2.947 1 98.62 92 ALA A O 1
ATOM 720 N N . ARG A 1 93 ? -8.523 -18.734 3.514 1 97.69 93 ARG A N 1
ATOM 721 C CA . ARG A 1 93 ? -9.148 -19.984 3.117 1 97.69 93 ARG A CA 1
ATOM 722 C C . ARG A 1 93 ? -10.383 -20.281 3.961 1 97.69 93 ARG A C 1
ATOM 724 O O . ARG A 1 93 ? -11.414 -20.703 3.438 1 97.69 93 ARG A O 1
ATOM 731 N N . SER A 1 94 ? -10.273 -20.047 5.238 1 96.44 94 SER A N 1
ATOM 732 C CA . SER A 1 94 ? -11.383 -20.297 6.148 1 96.44 94 SER A CA 1
ATOM 733 C C . SER A 1 94 ? -12.578 -19.406 5.828 1 96.44 94 SER A C 1
ATOM 735 O O . SER A 1 94 ? -13.719 -19.75 6.137 1 96.44 94 SER A O 1
ATOM 737 N N . ARG A 1 95 ? -12.367 -18.297 5.164 1 96.25 95 ARG A N 1
ATOM 738 C CA . ARG A 1 95 ? -13.422 -17.344 4.855 1 96.25 95 ARG A CA 1
ATOM 739 C C . ARG A 1 95 ? -13.766 -17.359 3.369 1 96.25 95 ARG A C 1
ATOM 741 O O . ARG A 1 95 ? -14.492 -16.5 2.881 1 96.25 95 ARG A O 1
ATOM 748 N N . ASP A 1 96 ? -13.117 -18.25 2.629 1 97.38 96 ASP A N 1
ATOM 749 C CA . ASP A 1 96 ? -13.352 -18.453 1.201 1 97.38 96 ASP A CA 1
ATOM 750 C C . ASP A 1 96 ? -12.969 -17.203 0.405 1 97.38 96 ASP A C 1
ATOM 752 O O . ASP A 1 96 ? -13.664 -16.844 -0.547 1 97.38 96 ASP A O 1
ATOM 756 N N . ILE A 1 97 ? -11.984 -16.5 0.856 1 98.69 97 ILE A N 1
ATOM 757 C CA . ILE A 1 97 ? -11.469 -15.344 0.123 1 98.69 97 ILE A CA 1
ATOM 758 C C . ILE A 1 97 ? -10.477 -15.805 -0.938 1 98.69 97 ILE A C 1
ATOM 760 O O . ILE A 1 97 ? -9.5 -16.5 -0.626 1 98.69 97 ILE A O 1
ATOM 764 N N . PRO A 1 98 ? -10.664 -15.453 -2.211 1 98.94 98 PRO A N 1
ATOM 765 C CA . PRO A 1 98 ? -9.727 -15.844 -3.268 1 98.94 98 PRO A CA 1
ATOM 766 C C . PRO A 1 98 ? -8.312 -15.336 -3.014 1 98.94 98 PRO A C 1
ATOM 768 O O . PRO A 1 98 ? -8.133 -14.219 -2.533 1 98.94 98 PRO A O 1
ATOM 771 N N . VAL A 1 99 ? -7.289 -16.188 -3.312 1 98.94 99 VAL A N 1
ATOM 772 C CA . VAL A 1 99 ? -5.891 -15.805 -3.152 1 98.94 99 VAL A CA 1
ATOM 773 C C . VAL A 1 99 ? -5.105 -16.172 -4.406 1 98.94 99 VAL A C 1
ATOM 775 O O . VAL A 1 99 ? -5.227 -17.297 -4.91 1 98.94 99 VAL A O 1
ATOM 778 N N . LEU A 1 100 ? -4.414 -15.25 -4.949 1 98.94 100 LEU A N 1
ATOM 779 C CA . LEU A 1 100 ? -3.398 -15.484 -5.969 1 98.94 100 LEU A CA 1
ATOM 780 C C . LEU A 1 100 ? -1.997 -15.359 -5.383 1 98.94 100 LEU A C 1
ATOM 782 O O . LEU A 1 100 ? -1.677 -14.352 -4.746 1 98.94 100 LEU A O 1
ATOM 786 N N . GLY A 1 101 ? -1.233 -16.375 -5.496 1 98.88 101 GLY A N 1
ATOM 787 C CA . GLY A 1 101 ? 0.154 -16.344 -5.062 1 98.88 101 GLY A CA 1
ATOM 788 C C . GLY A 1 101 ? 1.14 -16.281 -6.215 1 98.88 101 GLY A C 1
ATOM 789 O O . GLY A 1 101 ? 1.098 -17.109 -7.125 1 98.88 101 GLY A O 1
ATOM 790 N N . VAL A 1 102 ? 2.059 -15.344 -6.188 1 98.75 102 VAL A N 1
ATOM 791 C CA . VAL A 1 102 ? 3.043 -15.164 -7.25 1 98.75 102 VAL A CA 1
ATOM 792 C C . VAL A 1 102 ? 4.453 -15.312 -6.68 1 98.75 102 VAL A C 1
ATOM 794 O O . VAL A 1 102 ? 4.805 -14.641 -5.703 1 98.75 102 VAL A O 1
ATOM 797 N N . GLY A 1 103 ? 5.262 -16.156 -7.348 1 97.62 103 GLY A N 1
ATOM 798 C CA . GLY A 1 103 ? 6.609 -16.391 -6.855 1 97.62 103 GLY A CA 1
ATOM 799 C C . GLY A 1 103 ? 6.641 -16.953 -5.445 1 97.62 103 GLY A C 1
ATOM 800 O O . GLY A 1 103 ? 6.176 -18.078 -5.211 1 97.62 103 GLY A O 1
ATOM 801 N N . ARG A 1 104 ? 7.113 -16.172 -4.547 1 97.44 104 ARG A N 1
ATOM 802 C CA . ARG A 1 104 ? 7.129 -16.547 -3.135 1 97.44 104 ARG A CA 1
ATOM 803 C C . ARG A 1 104 ? 5.711 -16.766 -2.613 1 97.44 104 ARG A C 1
ATOM 805 O O . ARG A 1 104 ? 5.484 -17.625 -1.758 1 97.44 104 ARG A O 1
ATOM 812 N N . GLY A 1 105 ? 4.742 -16.031 -3.119 1 98.62 105 GLY A N 1
ATOM 813 C CA . GLY A 1 105 ? 3.354 -16.188 -2.717 1 98.62 105 GLY A CA 1
ATOM 814 C C . GLY A 1 105 ? 2.832 -17.594 -2.914 1 98.62 105 GLY A C 1
ATOM 815 O O . GLY A 1 105 ? 2.078 -18.109 -2.082 1 98.62 105 GLY A O 1
ATOM 816 N N . MET A 1 106 ? 3.176 -18.219 -4.043 1 98.88 106 MET A N 1
ATOM 817 C CA . MET A 1 106 ? 2.838 -19.625 -4.266 1 98.88 106 MET A CA 1
ATOM 818 C C . MET A 1 106 ? 3.447 -20.5 -3.186 1 98.88 106 MET A C 1
ATOM 820 O O . MET A 1 106 ? 2.789 -21.406 -2.678 1 98.88 106 MET A O 1
ATOM 824 N N . GLN A 1 107 ? 4.699 -20.203 -2.873 1 98.94 107 GLN A N 1
ATOM 825 C CA . GLN A 1 107 ? 5.414 -20.984 -1.867 1 98.94 107 GLN A CA 1
ATOM 826 C C . GLN A 1 107 ? 4.766 -20.844 -0.495 1 98.94 107 GLN A C 1
ATOM 828 O O . GLN A 1 107 ? 4.672 -21.812 0.261 1 98.94 107 GLN A O 1
ATOM 833 N N . ILE A 1 108 ? 4.305 -19.672 -0.168 1 98.94 108 ILE A N 1
ATOM 834 C CA . ILE A 1 108 ? 3.615 -19.422 1.093 1 98.94 108 ILE A CA 1
ATOM 835 C C . ILE A 1 108 ? 2.342 -20.25 1.166 1 98.94 108 ILE A C 1
ATOM 837 O O . ILE A 1 108 ? 2.066 -20.891 2.186 1 98.94 108 ILE A O 1
ATOM 841 N N . MET A 1 109 ? 1.558 -20.266 0.081 1 98.88 109 MET A N 1
ATOM 842 C CA . MET A 1 109 ? 0.338 -21.062 0.049 1 98.88 109 MET A CA 1
ATOM 843 C C . MET A 1 109 ? 0.65 -22.531 0.292 1 98.88 109 MET A C 1
ATOM 845 O O . MET A 1 109 ? -0.062 -23.219 1.037 1 98.88 109 MET A O 1
ATOM 849 N N . ASN A 1 110 ? 1.712 -23 -0.316 1 98.88 110 ASN A N 1
ATOM 850 C CA . ASN A 1 110 ? 2.137 -24.391 -0.167 1 98.88 110 ASN A CA 1
ATOM 851 C C . ASN A 1 110 ? 2.518 -24.719 1.277 1 98.88 110 ASN A C 1
ATOM 853 O O . ASN A 1 110 ? 2.025 -25.688 1.854 1 98.88 110 ASN A O 1
ATOM 857 N N . VAL A 1 111 ? 3.34 -23.875 1.849 1 98.94 111 VAL A N 1
ATOM 858 C CA . VAL A 1 111 ? 3.84 -24.094 3.203 1 98.94 111 VAL A CA 1
ATOM 859 C C . VAL A 1 111 ? 2.693 -23.969 4.203 1 98.94 111 VAL A C 1
ATOM 861 O O . VAL A 1 111 ? 2.613 -24.719 5.172 1 98.94 111 VAL A O 1
ATOM 864 N N . ALA A 1 112 ? 1.777 -23.078 3.982 1 98.88 112 ALA A N 1
ATOM 865 C CA . ALA A 1 112 ? 0.641 -22.844 4.867 1 98.88 112 ALA A CA 1
ATOM 866 C C . ALA A 1 112 ? -0.265 -24.062 4.938 1 98.88 112 ALA A C 1
ATOM 868 O O . ALA A 1 112 ? -1.108 -24.172 5.832 1 98.88 112 ALA A O 1
ATOM 869 N N . THR A 1 113 ? -0.165 -24.969 4.004 1 98.38 113 THR A N 1
ATOM 870 C CA . THR A 1 113 ? -0.988 -26.172 3.953 1 98.38 113 THR A CA 1
ATOM 871 C C . THR A 1 113 ? -0.129 -27.422 4.117 1 98.38 113 THR A C 1
ATOM 873 O O . THR A 1 113 ? -0.438 -28.469 3.555 1 98.38 113 THR A O 1
ATOM 876 N N . ASN A 1 114 ? 1.041 -27.203 4.707 1 98.5 114 ASN A N 1
ATOM 877 C CA . ASN A 1 114 ? 1.919 -28.266 5.172 1 98.5 114 ASN A CA 1
ATOM 878 C C . ASN A 1 114 ? 2.746 -28.844 4.027 1 98.5 114 ASN A C 1
ATOM 880 O O . ASN A 1 114 ? 3.162 -30 4.082 1 98.5 114 ASN A O 1
ATOM 884 N N . GLY A 1 115 ? 2.898 -28.219 2.955 1 98.75 115 GLY A N 1
ATOM 885 C CA . GLY A 1 115 ? 3.885 -28.562 1.943 1 98.75 115 GLY A CA 1
ATOM 886 C C . GLY A 1 115 ? 5.301 -28.203 2.342 1 98.75 115 GLY A C 1
ATOM 887 O O . GLY A 1 115 ? 5.516 -27.562 3.369 1 98.75 115 GLY A O 1
ATOM 888 N N . THR A 1 116 ? 6.246 -28.641 1.492 1 98.81 116 THR A N 1
ATOM 889 C CA . THR A 1 116 ? 7.645 -28.344 1.775 1 98.81 116 THR A CA 1
ATOM 890 C C . THR A 1 116 ? 8.328 -27.734 0.552 1 98.81 116 THR A C 1
ATOM 892 O O . THR A 1 116 ? 7.758 -27.719 -0.54 1 98.81 116 THR A O 1
ATOM 895 N N . LEU A 1 117 ? 9.516 -27.203 0.769 1 98.81 117 LEU A N 1
ATOM 896 C CA . LEU A 1 117 ? 10.242 -26.547 -0.304 1 98.81 117 LEU A CA 1
ATOM 897 C C . LEU A 1 117 ? 11.656 -27.109 -0.437 1 98.81 117 LEU A C 1
ATOM 899 O O . LEU A 1 117 ? 12.25 -27.547 0.554 1 98.81 117 LEU A O 1
ATOM 903 N N . TYR A 1 118 ? 12.109 -27.156 -1.67 1 98.5 118 TYR A N 1
ATOM 904 C CA . TYR A 1 118 ? 13.555 -27.125 -1.861 1 98.5 118 TYR A CA 1
ATOM 905 C C . TYR A 1 118 ? 14.125 -25.766 -1.454 1 98.5 118 TYR A C 1
ATOM 907 O O . TYR A 1 118 ? 13.594 -24.719 -1.826 1 98.5 118 TYR A O 1
ATOM 915 N N . GLN A 1 119 ? 15.203 -25.812 -0.718 1 98.31 119 GLN A N 1
ATOM 916 C CA . GLN A 1 119 ? 15.82 -24.562 -0.291 1 98.31 119 GLN A CA 1
ATOM 917 C C . GLN A 1 119 ? 16.656 -23.953 -1.415 1 98.31 119 GLN A C 1
ATOM 919 O O . GLN A 1 119 ? 16.859 -22.734 -1.443 1 98.31 119 GLN A O 1
ATOM 924 N N . ASP A 1 120 ? 17.109 -24.781 -2.291 1 98.38 120 ASP A N 1
ATOM 925 C CA . ASP A 1 120 ? 17.875 -24.359 -3.467 1 98.38 120 ASP A CA 1
ATOM 926 C C . ASP A 1 120 ? 17.766 -25.406 -4.586 1 98.38 120 ASP A C 1
ATOM 928 O O . ASP A 1 120 ? 18.344 -26.484 -4.492 1 98.38 120 ASP A O 1
ATOM 932 N N . LEU A 1 121 ? 17.141 -25 -5.641 1 98.19 121 LEU A N 1
ATOM 933 C CA . LEU A 1 121 ? 16.875 -25.922 -6.734 1 98.19 121 LEU A CA 1
ATOM 934 C C . LEU A 1 121 ? 18.172 -26.359 -7.402 1 98.19 121 LEU A C 1
ATOM 936 O O . LEU A 1 121 ? 18.359 -27.547 -7.691 1 98.19 121 LEU A O 1
ATOM 940 N N . GLN A 1 122 ? 19.094 -25.422 -7.648 1 96.19 122 GLN A N 1
ATOM 941 C CA . GLN A 1 122 ? 20.328 -25.734 -8.352 1 96.19 122 GLN A CA 1
ATOM 942 C C . GLN A 1 122 ? 21.172 -26.734 -7.566 1 96.19 122 GLN A C 1
ATOM 944 O O . GLN A 1 122 ? 21.844 -27.578 -8.148 1 96.19 122 GLN A O 1
ATOM 949 N N . ARG A 1 123 ? 21.109 -26.656 -6.281 1 95.81 123 ARG A N 1
ATOM 950 C CA . ARG A 1 123 ? 21.953 -27.484 -5.438 1 95.81 123 ARG A CA 1
ATOM 951 C C . ARG A 1 123 ? 21.281 -28.828 -5.152 1 95.81 123 ARG A C 1
ATOM 953 O O . ARG A 1 123 ? 21.969 -29.844 -4.965 1 95.81 123 ARG A O 1
ATOM 960 N N . GLU A 1 124 ? 19.969 -28.859 -5.148 1 96.44 124 GLU A N 1
ATOM 961 C CA . GLU A 1 124 ? 19.266 -30.031 -4.633 1 96.44 124 GLU A CA 1
ATOM 962 C C . GLU A 1 124 ? 18.719 -30.891 -5.766 1 96.44 124 GLU A C 1
ATOM 964 O O . GLU A 1 124 ? 18.391 -32.062 -5.562 1 96.44 124 GLU A O 1
ATOM 969 N N . ILE A 1 125 ? 18.484 -30.359 -6.926 1 94.5 125 ILE A N 1
ATOM 970 C CA . ILE A 1 125 ? 17.938 -31.094 -8.062 1 94.5 125 ILE A CA 1
ATOM 971 C C . ILE A 1 125 ? 19.047 -31.375 -9.078 1 94.5 125 ILE A C 1
ATOM 973 O O . ILE A 1 125 ? 19.609 -30.453 -9.672 1 94.5 125 ILE A O 1
ATOM 977 N N . PRO A 1 126 ? 19.25 -32.656 -9.32 1 90.81 126 PRO A N 1
ATOM 978 C CA . PRO A 1 126 ? 20.234 -32.969 -10.367 1 90.81 126 PRO A CA 1
ATOM 979 C C . PRO A 1 126 ? 19.828 -32.438 -11.734 1 90.81 126 PRO A C 1
ATOM 981 O O . PRO A 1 126 ? 18.656 -32.531 -12.125 1 90.81 126 PRO A O 1
ATOM 984 N N . LYS A 1 127 ? 20.656 -31.75 -12.539 1 91.62 127 LYS A N 1
ATOM 985 C CA . LYS A 1 127 ? 20.438 -31.219 -13.875 1 91.62 127 LYS A CA 1
ATOM 986 C C . LYS A 1 127 ? 19.359 -30.141 -13.875 1 91.62 127 LYS A C 1
ATOM 988 O O . LYS A 1 127 ? 18.562 -30.062 -14.812 1 91.62 127 LYS A O 1
ATOM 993 N N . ALA A 1 128 ? 19.172 -29.531 -12.75 1 94.81 128 ALA A N 1
ATOM 994 C CA . ALA A 1 128 ? 18.25 -28.406 -12.703 1 94.81 128 ALA A CA 1
ATOM 995 C C . ALA A 1 128 ? 18.578 -27.391 -13.781 1 94.81 128 ALA A C 1
ATOM 997 O O . ALA A 1 128 ? 19.75 -27.094 -14.031 1 94.81 128 ALA A O 1
ATOM 998 N N . ILE A 1 129 ? 17.594 -26.875 -14.438 1 97.19 129 ILE A N 1
ATOM 999 C CA . ILE A 1 129 ? 17.812 -25.734 -15.32 1 97.19 129 ILE A CA 1
ATOM 1000 C C . ILE A 1 129 ? 17.969 -24.469 -14.484 1 97.19 129 ILE A C 1
ATOM 1002 O O . ILE A 1 129 ? 17.781 -24.484 -13.266 1 97.19 129 ILE A O 1
ATOM 1006 N N . LYS A 1 130 ? 18.359 -23.359 -15.141 1 97.12 130 LYS A N 1
ATOM 1007 C CA . LYS A 1 130 ? 18.484 -22.094 -14.414 1 97.12 130 LYS A CA 1
ATOM 1008 C C . LYS A 1 130 ? 17.10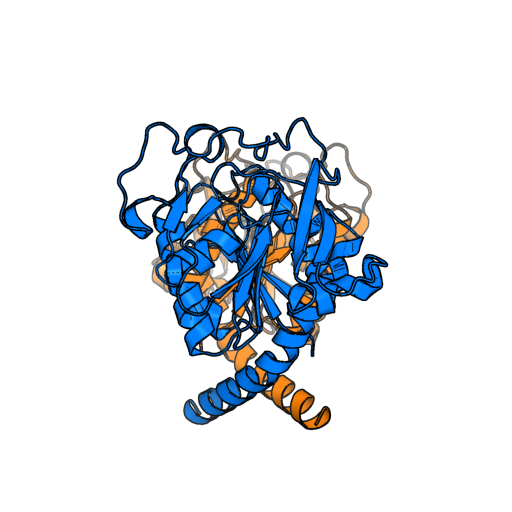9 -21.469 -14.164 1 97.12 130 LYS A C 1
ATOM 1010 O O . LYS A 1 130 ? 16.391 -21.141 -15.109 1 97.12 130 LYS A O 1
ATOM 1015 N N . HIS A 1 131 ? 16.781 -21.266 -12.898 1 97.56 131 HIS A N 1
ATOM 1016 C CA .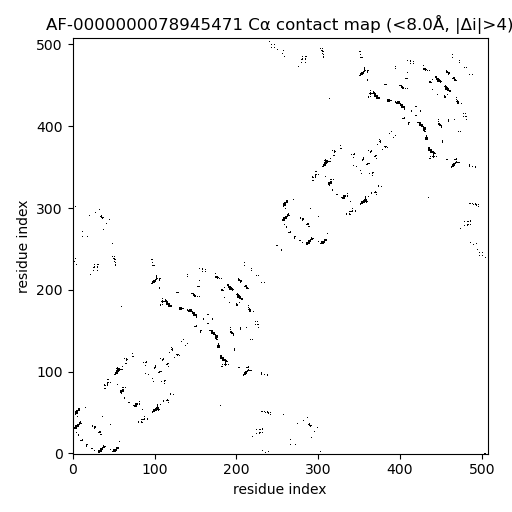 HIS A 1 131 ? 15.523 -20.656 -12.508 1 97.56 131 HIS A CA 1
ATOM 1017 C C . HIS A 1 131 ? 15.75 -19.266 -11.914 1 97.56 131 HIS A C 1
ATOM 1019 O O . HIS A 1 131 ? 14.82 -18.453 -11.836 1 97.56 131 HIS A O 1
ATOM 1025 N N . ASP A 1 132 ? 16.953 -19 -11.422 1 96.81 132 ASP A N 1
ATOM 1026 C CA . ASP A 1 132 ? 17.219 -17.844 -10.586 1 96.81 132 ASP A CA 1
ATOM 1027 C C . ASP A 1 132 ? 17.938 -16.75 -11.375 1 96.81 132 ASP A C 1
ATOM 1029 O O . ASP A 1 132 ? 18.984 -16.266 -10.961 1 96.81 132 ASP A O 1
ATOM 1033 N N . TRP A 1 133 ? 17.344 -16.328 -12.461 1 96.19 133 TRP A N 1
ATOM 1034 C CA . TRP A 1 133 ? 17.891 -15.203 -13.219 1 96.19 133 TRP A CA 1
ATOM 1035 C C . TRP A 1 133 ? 17.891 -13.93 -12.391 1 96.19 133 TRP A C 1
ATOM 1037 O O . TRP A 1 133 ? 17.047 -13.766 -11.492 1 96.19 133 TRP A O 1
ATOM 1047 N N . ASP A 1 134 ? 18.812 -13.031 -12.656 1 94.19 134 ASP A N 1
ATOM 1048 C CA . ASP A 1 134 ? 18.922 -11.766 -11.945 1 94.19 134 ASP A CA 1
ATOM 1049 C C . ASP A 1 134 ? 18.109 -10.664 -12.625 1 94.19 134 ASP A C 1
ATOM 1051 O O . ASP A 1 134 ? 18.438 -10.234 -13.734 1 94.19 134 ASP A O 1
ATOM 1055 N N . PRO A 1 135 ? 17.141 -10.188 -11.898 1 92.06 135 PRO A N 1
ATOM 1056 C CA . PRO A 1 135 ? 16.297 -9.18 -12.531 1 92.06 135 PRO A CA 1
ATOM 1057 C C . PRO A 1 135 ? 17.031 -7.859 -12.766 1 92.06 135 PRO A C 1
ATOM 1059 O O . PRO A 1 135 ? 16.516 -6.977 -13.461 1 92.06 135 PRO A O 1
ATOM 1062 N N . LEU A 1 136 ? 18.188 -7.629 -12.203 1 89.94 136 LEU A N 1
ATOM 1063 C CA . LEU A 1 136 ? 18.969 -6.426 -12.445 1 89.94 136 LEU A CA 1
ATOM 1064 C C . LEU A 1 136 ? 19.641 -6.484 -13.82 1 89.94 136 LEU A C 1
ATOM 1066 O O . LEU A 1 136 ? 20 -5.449 -14.383 1 89.94 136 LEU A O 1
ATOM 1070 N N . THR A 1 137 ? 19.828 -7.707 -14.352 1 93.94 137 THR A N 1
ATOM 1071 C CA . THR A 1 137 ? 20.547 -7.852 -15.602 1 93.94 137 THR A CA 1
ATOM 1072 C C . THR A 1 137 ? 19.672 -8.461 -16.688 1 93.94 137 THR A C 1
ATOM 1074 O O . THR A 1 137 ? 20.016 -8.438 -17.859 1 93.94 137 THR A O 1
ATOM 1077 N N . VAL A 1 138 ? 18.547 -9.047 -16.25 1 94.81 138 VAL A N 1
ATOM 1078 C CA . VAL A 1 138 ? 17.625 -9.672 -17.188 1 94.81 138 VAL A CA 1
ATOM 1079 C C . VAL A 1 138 ? 16.25 -9 -17.094 1 94.81 138 VAL A C 1
ATOM 1081 O O . VAL A 1 138 ? 15.656 -8.938 -16.016 1 94.81 138 VAL A O 1
ATOM 1084 N N . ASP A 1 139 ? 15.734 -8.539 -18.203 1 95.44 139 ASP A N 1
ATOM 1085 C CA . ASP A 1 139 ? 14.406 -7.941 -18.266 1 95.44 139 ASP A CA 1
ATOM 1086 C C . ASP A 1 139 ? 13.336 -8.938 -17.828 1 95.44 139 ASP A C 1
ATOM 1088 O O . ASP A 1 139 ? 13.203 -10.008 -18.422 1 95.44 139 ASP A O 1
ATOM 1092 N N . PRO A 1 140 ? 12.508 -8.562 -16.906 1 96.25 140 PRO A N 1
ATOM 1093 C CA . PRO A 1 140 ? 11.516 -9.5 -16.375 1 96.25 140 PRO A CA 1
ATOM 1094 C C . PRO A 1 140 ? 10.453 -9.875 -17.406 1 96.25 140 PRO A C 1
ATOM 1096 O O . PRO A 1 140 ? 9.703 -10.836 -17.203 1 96.25 140 PRO A O 1
ATOM 1099 N N . GLY A 1 141 ? 10.383 -9.18 -18.438 1 96.88 141 GLY A N 1
ATOM 1100 C CA . GLY A 1 141 ? 9.438 -9.5 -19.5 1 96.88 141 GLY A CA 1
ATOM 1101 C C . GLY A 1 141 ? 9.922 -10.625 -20.406 1 96.88 141 GLY A C 1
ATOM 1102 O O . GLY A 1 141 ? 9.172 -11.109 -21.25 1 96.88 141 GLY A O 1
ATOM 1103 N N . GLN A 1 142 ? 11.164 -11.031 -20.203 1 96.88 142 GLN A N 1
ATOM 1104 C CA . GLN A 1 142 ? 11.711 -12.094 -21.031 1 96.88 142 GLN A CA 1
ATOM 1105 C C . GLN A 1 142 ? 11.242 -13.469 -20.562 1 96.88 142 GLN A C 1
ATOM 1107 O O . GLN A 1 142 ? 11.242 -13.75 -19.359 1 96.88 142 GLN A O 1
ATOM 1112 N N . ARG A 1 143 ? 10.789 -14.297 -21.469 1 96.88 143 ARG A N 1
ATOM 1113 C CA . ARG A 1 143 ? 10.469 -15.695 -21.203 1 96.88 143 ARG A CA 1
ATOM 1114 C C . ARG A 1 143 ? 11.734 -16.547 -21.203 1 96.88 143 ARG A C 1
ATOM 1116 O O . ARG A 1 143 ? 12.438 -16.625 -22.219 1 96.88 143 ARG A O 1
ATOM 1123 N N . LEU A 1 144 ? 11.992 -17.188 -20.172 1 97.31 144 LEU A N 1
ATOM 1124 C CA . LEU A 1 144 ? 13.344 -17.703 -19.969 1 97.31 144 LEU A CA 1
ATOM 1125 C C . LEU A 1 144 ? 13.359 -19.219 -20.047 1 97.31 144 LEU A C 1
ATOM 1127 O O . LEU A 1 144 ? 14.391 -19.828 -20.375 1 97.31 144 LEU A O 1
ATOM 1131 N N . HIS A 1 145 ? 12.258 -19.922 -19.688 1 97.19 145 HIS A N 1
ATOM 1132 C CA . HIS A 1 145 ? 12.18 -21.359 -19.859 1 97.19 145 HIS A CA 1
ATOM 1133 C C . HIS A 1 145 ? 10.75 -21.812 -20.109 1 97.19 145 HIS A C 1
ATOM 1135 O O . HIS A 1 145 ? 9.805 -21.047 -19.906 1 97.19 145 HIS A O 1
ATOM 1141 N N . SER A 1 146 ? 10.648 -23.047 -20.562 1 96.38 146 SER A N 1
ATOM 1142 C CA . SER A 1 146 ? 9.336 -23.609 -20.859 1 96.38 146 SER A CA 1
ATOM 1143 C C . SER A 1 146 ? 8.742 -24.312 -19.641 1 96.38 146 SER A C 1
ATOM 1145 O O . SER A 1 146 ? 9.477 -24.766 -18.75 1 96.38 146 SER A O 1
ATOM 1147 N N . ILE A 1 147 ? 7.418 -24.281 -19.562 1 96.94 147 ILE A N 1
ATOM 1148 C CA . ILE A 1 147 ? 6.695 -25.109 -18.609 1 96.94 147 ILE A CA 1
ATOM 1149 C C . ILE A 1 147 ? 5.633 -25.922 -19.328 1 96.94 147 ILE A C 1
ATOM 1151 O O . ILE A 1 147 ? 5.078 -25.484 -20.344 1 96.94 147 ILE A O 1
ATOM 1155 N N . ARG A 1 148 ? 5.477 -27.094 -18.844 1 96.88 148 ARG A N 1
ATOM 1156 C CA . ARG A 1 148 ? 4.355 -27.938 -19.25 1 96.88 148 ARG A CA 1
ATOM 1157 C C . ARG A 1 148 ? 3.131 -27.672 -18.391 1 96.88 148 ARG A C 1
ATOM 1159 O O . ARG A 1 148 ? 3.193 -27.781 -17.156 1 96.88 148 ARG A O 1
ATOM 1166 N N . LEU A 1 149 ? 2.02 -27.328 -18.984 1 96.94 149 LEU A N 1
ATOM 1167 C CA . LEU A 1 149 ? 0.775 -27.016 -18.281 1 96.94 149 LEU A CA 1
ATOM 1168 C C . LEU A 1 149 ? -0.291 -28.062 -18.562 1 96.94 149 LEU A C 1
ATOM 1170 O O . LEU A 1 149 ? -0.583 -28.359 -19.734 1 96.94 149 LEU A O 1
ATOM 1174 N N . LYS A 1 150 ? -0.852 -28.625 -17.531 1 96.81 150 LYS A N 1
ATOM 1175 C CA . LYS A 1 150 ? -1.901 -29.625 -17.688 1 96.81 150 LYS A CA 1
ATOM 1176 C C . LYS A 1 150 ? -3.191 -29 -18.203 1 96.81 150 LYS A C 1
ATOM 1178 O O . LYS A 1 150 ? -3.67 -28 -17.656 1 96.81 150 LYS A O 1
ATOM 1183 N N . THR A 1 151 ? -3.807 -29.578 -19.203 1 95.38 151 THR A N 1
ATOM 1184 C CA . THR A 1 151 ? -5.008 -29.031 -19.828 1 95.38 151 THR A CA 1
ATOM 1185 C C . THR A 1 151 ? -6.223 -29.25 -18.922 1 95.38 151 THR A C 1
ATOM 1187 O O . THR A 1 151 ? -7.262 -28.609 -19.109 1 95.38 151 THR A O 1
ATOM 1190 N N . SER A 1 152 ? -6.164 -30.109 -17.938 1 94.62 152 SER A N 1
ATOM 1191 C CA . SER A 1 152 ? -7.25 -30.375 -17 1 94.62 152 SER A CA 1
ATOM 1192 C C . SER A 1 152 ? -7.219 -29.406 -15.82 1 94.62 152 SER A C 1
ATOM 1194 O O . SER A 1 152 ? -7.957 -29.578 -14.852 1 94.62 152 SER A O 1
ATOM 1196 N N . SER A 1 153 ? -6.48 -28.375 -15.914 1 96.19 153 SER A N 1
ATOM 1197 C CA . SER A 1 153 ? -6.305 -27.438 -14.812 1 96.19 153 SER A CA 1
ATOM 1198 C C . SER A 1 153 ? -7.141 -26.188 -15.008 1 96.19 153 SER A C 1
ATOM 1200 O O . SER A 1 153 ? -7.461 -25.812 -16.141 1 96.19 153 SER A O 1
ATOM 1202 N N . LYS A 1 154 ? -7.582 -25.547 -13.828 1 97.25 154 LYS A N 1
ATOM 1203 C CA . LYS A 1 154 ? -8.203 -24.219 -13.859 1 97.25 154 LYS A CA 1
ATOM 1204 C C . LYS A 1 154 ? -7.297 -23.203 -14.531 1 97.25 154 LYS A C 1
ATOM 1206 O O . LYS A 1 154 ? -7.77 -22.344 -15.281 1 97.25 154 LYS A O 1
ATOM 1211 N N . LEU A 1 155 ? -6.008 -23.312 -14.289 1 97.88 155 LEU A N 1
ATOM 1212 C CA . LEU A 1 155 ? -5.035 -22.375 -14.844 1 97.88 155 LEU A CA 1
ATOM 1213 C C . LEU A 1 155 ? -5.027 -22.438 -16.375 1 97.88 155 LEU A C 1
ATOM 1215 O O . LEU A 1 155 ? -4.984 -21.406 -17.031 1 97.88 155 LEU A O 1
ATOM 1219 N N . TYR A 1 156 ? -5.098 -23.594 -16.906 1 96.44 156 TYR A N 1
ATOM 1220 C CA . TYR A 1 156 ? -5.164 -23.719 -18.359 1 96.44 156 TYR A CA 1
ATOM 1221 C C . TYR A 1 156 ? -6.418 -23.062 -18.922 1 96.44 156 TYR A C 1
ATOM 1223 O O . TYR A 1 156 ? -6.348 -22.312 -19.891 1 96.44 156 TYR A O 1
ATOM 1231 N N . ASP A 1 157 ? -7.555 -23.344 -18.281 1 95.94 157 ASP A N 1
ATOM 1232 C CA . ASP A 1 157 ? -8.812 -22.75 -18.75 1 95.94 157 ASP A CA 1
ATOM 1233 C C . ASP A 1 157 ? -8.727 -21.219 -18.75 1 95.94 157 ASP A C 1
ATOM 1235 O O . ASP A 1 157 ? -9.305 -20.578 -19.625 1 95.94 157 ASP A O 1
ATOM 1239 N N . ILE A 1 158 ? -8.016 -20.703 -17.797 1 97 158 ILE A N 1
ATOM 1240 C CA . ILE A 1 158 ? -7.879 -19.25 -17.641 1 97 158 ILE A CA 1
ATOM 1241 C C . ILE A 1 158 ? -6.988 -18.703 -18.75 1 97 158 ILE A C 1
ATOM 1243 O O . ILE A 1 158 ? -7.262 -17.625 -19.281 1 97 158 ILE A O 1
ATOM 1247 N N . LEU A 1 159 ? -5.949 -19.438 -19.156 1 96.25 159 LEU A N 1
ATOM 1248 C CA . LEU A 1 159 ? -4.898 -18.859 -19.984 1 96.25 159 LEU A CA 1
ATOM 1249 C C . LEU A 1 159 ? -5.098 -19.234 -21.453 1 96.25 159 LEU A C 1
ATOM 1251 O O . LEU A 1 159 ? -4.52 -18.625 -22.344 1 96.25 159 LEU A O 1
ATOM 1255 N N . LYS A 1 160 ? -5.852 -20.234 -21.797 1 92.94 160 LYS A N 1
ATOM 1256 C CA . LYS A 1 160 ? -5.859 -20.906 -23.094 1 92.94 160 LYS A CA 1
ATOM 1257 C C . LYS A 1 160 ? -6.223 -19.922 -24.219 1 92.94 160 LYS A C 1
ATOM 1259 O O . LYS A 1 160 ? -5.656 -19.984 -25.312 1 92.94 160 LYS A O 1
ATOM 1264 N N . ASP A 1 161 ? -7.117 -18.984 -23.969 1 89.75 161 ASP A N 1
ATOM 1265 C CA . ASP A 1 161 ? -7.582 -18.094 -25.031 1 89.75 161 ASP A CA 1
ATOM 1266 C C . ASP A 1 161 ? -6.5 -17.094 -25.406 1 89.75 161 ASP A C 1
ATOM 1268 O O . ASP A 1 161 ? -6.383 -16.703 -26.578 1 89.75 161 ASP A O 1
ATOM 1272 N N . ARG A 1 162 ? -5.715 -16.734 -24.469 1 86.75 162 ARG A N 1
ATOM 1273 C CA . ARG A 1 162 ? -4.703 -15.719 -24.719 1 86.75 162 ARG A CA 1
ATOM 1274 C C . ARG A 1 162 ? -3.416 -16.344 -25.25 1 86.75 162 ARG A C 1
ATOM 1276 O O . ARG A 1 162 ? -2.625 -15.672 -25.922 1 86.75 162 ARG A O 1
ATOM 1283 N N . LEU A 1 163 ? -3.197 -17.562 -24.938 1 83.19 163 LEU A N 1
ATOM 1284 C CA . LEU A 1 163 ? -1.947 -18.219 -25.312 1 83.19 163 LEU A CA 1
ATOM 1285 C C . LEU A 1 163 ? -2.107 -19 -26.609 1 83.19 163 LEU A C 1
ATOM 1287 O O . LEU A 1 163 ? -1.125 -19.484 -27.172 1 83.19 163 LEU A O 1
ATOM 1291 N N . ASP A 1 164 ? -3.252 -18.953 -27.234 1 77.88 164 ASP A N 1
ATOM 1292 C CA . ASP A 1 164 ? -3.547 -19.672 -28.469 1 77.88 164 ASP A CA 1
ATOM 1293 C C . ASP A 1 164 ? -2.988 -21.094 -28.422 1 77.88 164 ASP A C 1
ATOM 1295 O O . ASP A 1 164 ? -2.277 -21.516 -29.344 1 77.88 164 ASP A O 1
ATOM 1299 N N . VAL A 1 165 ? -3.195 -21.734 -27.344 1 73.81 165 VAL A N 1
ATOM 1300 C CA . VAL A 1 165 ? -2.699 -23.109 -27.188 1 73.81 165 VAL A CA 1
ATOM 1301 C C . VAL A 1 165 ? -3.875 -24.078 -27.094 1 73.81 165 VAL A C 1
ATOM 1303 O O . VAL A 1 165 ? -4.875 -23.781 -26.438 1 73.81 165 VAL A O 1
ATOM 1306 N N . ALA A 1 166 ? -3.887 -25.047 -28.062 1 73.94 166 ALA A N 1
ATOM 1307 C CA . ALA A 1 166 ? -4.898 -26.094 -28.031 1 73.94 166 ALA A CA 1
ATOM 1308 C C . ALA A 1 166 ? -4.25 -27.484 -28.125 1 73.94 166 ALA A C 1
ATOM 1310 O O . ALA A 1 166 ? -3.383 -27.703 -28.969 1 73.94 166 ALA A O 1
ATOM 1311 N N . SER A 1 167 ? -4.332 -28.125 -26.969 1 75.75 167 SER A N 1
ATOM 1312 C CA . SER A 1 167 ? -3.871 -29.516 -26.984 1 75.75 167 SER A CA 1
ATOM 1313 C C . SER A 1 167 ? -4.738 -30.375 -26.078 1 75.75 167 SER A C 1
ATOM 1315 O O . SER A 1 167 ? -5.52 -29.875 -25.281 1 75.75 167 SER A O 1
ATOM 1317 N N . THR A 1 168 ? -4.637 -31.594 -26.312 1 74 168 THR A N 1
ATOM 1318 C CA . THR A 1 168 ? -5.527 -32.531 -25.625 1 74 168 THR A CA 1
ATOM 1319 C C . THR A 1 168 ? -5.074 -32.75 -24.188 1 74 168 THR A C 1
ATOM 1321 O O . THR A 1 168 ? -5.891 -32.75 -23.266 1 74 168 THR A O 1
ATOM 1324 N N . ASN A 1 169 ? -3.842 -32.906 -23.844 1 83.81 169 ASN A N 1
ATOM 1325 C CA . ASN A 1 169 ? -3.479 -33.312 -22.484 1 83.81 169 ASN A CA 1
ATOM 1326 C C . ASN A 1 169 ? -2.623 -32.219 -21.812 1 83.81 169 ASN A C 1
ATOM 1328 O O . ASN A 1 169 ? -2.834 -31.906 -20.641 1 83.81 169 ASN A O 1
ATOM 1332 N N . GLU A 1 170 ? -1.675 -31.75 -22.562 1 84.88 170 GLU A N 1
ATOM 1333 C CA . GLU A 1 170 ? -0.774 -30.734 -22.031 1 84.88 170 GLU A CA 1
ATOM 1334 C C . GLU A 1 170 ? -0.365 -29.734 -23.109 1 84.88 170 GLU A C 1
ATOM 1336 O O . GLU A 1 170 ? -0.489 -30.031 -24.312 1 84.88 170 GLU A O 1
ATOM 1341 N N . VAL A 1 171 ? 0.021 -28.547 -22.625 1 91.38 171 VAL A N 1
ATOM 1342 C CA . VAL A 1 171 ? 0.574 -27.531 -23.531 1 91.38 171 VAL A CA 1
ATOM 1343 C C . VAL A 1 171 ? 1.865 -26.969 -22.938 1 91.38 171 VAL A C 1
ATOM 1345 O O . VAL A 1 171 ? 2.1 -27.062 -21.734 1 91.38 171 VAL A O 1
ATOM 1348 N N . PHE A 1 172 ? 2.682 -26.5 -23.828 1 93.25 172 PHE A N 1
ATOM 1349 C CA . PHE A 1 172 ? 3.932 -25.891 -23.406 1 93.25 172 PHE A CA 1
ATOM 1350 C C . PHE A 1 172 ? 3.881 -24.375 -23.609 1 93.25 172 PHE A C 1
ATOM 1352 O O . PHE A 1 172 ? 3.473 -23.891 -24.656 1 93.25 172 PHE A O 1
ATOM 1359 N N . ILE A 1 173 ? 4.219 -23.703 -22.547 1 94.31 173 ILE A N 1
ATOM 1360 C CA . ILE A 1 173 ? 4.336 -22.25 -22.656 1 94.31 173 ILE A CA 1
ATOM 1361 C C . ILE A 1 173 ? 5.66 -21.797 -22.047 1 94.31 173 ILE A C 1
ATOM 1363 O O . ILE A 1 173 ? 6.297 -22.547 -21.297 1 94.31 173 ILE A O 1
ATOM 1367 N N . HIS A 1 174 ? 6.105 -20.578 -22.422 1 96.31 174 HIS A N 1
ATOM 1368 C CA . HIS A 1 174 ? 7.344 -20.016 -21.906 1 96.31 174 HIS A CA 1
ATOM 1369 C C . HIS A 1 174 ? 7.066 -18.953 -20.844 1 96.31 174 HIS A C 1
ATOM 1371 O O . HIS A 1 174 ? 6.129 -18.156 -21 1 96.31 174 HIS A O 1
ATOM 1377 N N . VAL A 1 175 ? 7.863 -18.984 -19.828 1 98.19 175 VAL A N 1
ATOM 1378 C CA . VAL A 1 175 ? 7.645 -18.031 -18.734 1 98.19 175 VAL A CA 1
ATOM 1379 C C . VAL A 1 175 ? 8.977 -17.438 -18.281 1 98.19 175 VAL A C 1
ATOM 1381 O O . VAL A 1 175 ? 10.047 -17.922 -18.688 1 98.19 175 VAL A O 1
ATOM 1384 N N . ASN A 1 176 ? 8.961 -16.328 -17.547 1 98.44 176 ASN A N 1
ATOM 1385 C CA . ASN A 1 176 ? 10.125 -15.781 -16.859 1 98.44 176 ASN A CA 1
ATOM 1386 C C . ASN A 1 176 ? 10.438 -16.547 -15.586 1 98.44 176 ASN A C 1
ATOM 1388 O O . ASN A 1 176 ? 9.727 -17.5 -15.234 1 98.44 176 ASN A O 1
ATOM 1392 N N . SER A 1 177 ? 11.578 -16.266 -14.953 1 98.38 177 SER A N 1
ATOM 1393 C CA . SER A 1 177 ? 11.969 -17.047 -13.789 1 98.38 177 SER A CA 1
ATOM 1394 C C . SER A 1 177 ? 13.016 -16.312 -12.953 1 98.38 177 SER A C 1
ATOM 1396 O O . SER A 1 177 ? 14.078 -15.953 -13.461 1 98.38 177 SER A O 1
ATOM 1398 N N . PHE A 1 178 ? 12.695 -16.125 -11.656 1 97 178 PHE A N 1
ATOM 1399 C CA . PHE A 1 178 ? 13.586 -15.375 -10.773 1 97 178 PHE A CA 1
ATOM 1400 C C . PHE A 1 178 ? 13.586 -15.969 -9.375 1 97 178 PHE A C 1
ATOM 1402 O O . PHE A 1 178 ? 13.57 -15.234 -8.383 1 97 178 PHE A O 1
ATOM 1409 N N . HIS A 1 179 ? 13.594 -17.234 -9.242 1 96.94 179 HIS A N 1
ATOM 1410 C CA . HIS A 1 179 ? 13.531 -17.906 -7.957 1 96.94 179 HIS A CA 1
ATOM 1411 C C . HIS A 1 179 ? 14.586 -19.016 -7.863 1 96.94 179 HIS A C 1
ATOM 1413 O O . HIS A 1 179 ? 15.016 -19.547 -8.883 1 96.94 179 HIS A O 1
ATOM 1419 N N . HIS A 1 180 ? 15 -19.344 -6.621 1 97.94 180 HIS A N 1
ATOM 1420 C CA . HIS A 1 180 ? 15.906 -20.469 -6.43 1 97.94 180 HIS A CA 1
ATOM 1421 C C . HIS A 1 180 ? 15.297 -21.516 -5.492 1 97.94 180 HIS A C 1
ATOM 1423 O O . HIS A 1 180 ? 15.758 -22.656 -5.449 1 97.94 180 HIS A O 1
ATOM 1429 N N . GLN A 1 181 ? 14.289 -21.109 -4.664 1 98.44 181 GLN A N 1
ATOM 1430 C CA . GLN A 1 181 ? 13.461 -22.094 -3.975 1 98.44 181 GLN A CA 1
ATOM 1431 C C . GLN A 1 181 ? 12.359 -22.625 -4.887 1 98.44 181 GLN A C 1
ATOM 1433 O O . GLN A 1 181 ? 12.102 -22.062 -5.953 1 98.44 181 GLN A O 1
ATOM 1438 N N . GLY A 1 182 ? 11.805 -23.719 -4.547 1 98.56 182 GLY A N 1
ATOM 1439 C CA . GLY A 1 182 ? 10.695 -24.344 -5.254 1 98.56 182 GLY A CA 1
ATOM 1440 C C . GLY A 1 182 ? 9.961 -25.375 -4.422 1 98.56 182 GLY A C 1
ATOM 1441 O O . GLY A 1 182 ? 10.469 -25.828 -3.393 1 98.56 182 GLY A O 1
ATOM 1442 N N . ILE A 1 183 ? 8.797 -25.75 -4.816 1 98.81 183 ILE A N 1
ATOM 1443 C CA . ILE A 1 183 ? 7.98 -26.703 -4.074 1 98.81 183 ILE A CA 1
ATOM 1444 C C . ILE A 1 183 ? 8.602 -28.109 -4.168 1 98.81 183 ILE A C 1
ATOM 1446 O O . ILE A 1 183 ? 8.906 -28.578 -5.262 1 98.81 183 ILE A O 1
ATOM 1450 N N . LYS A 1 184 ? 8.828 -28.688 -3.062 1 98.62 184 LYS A N 1
AT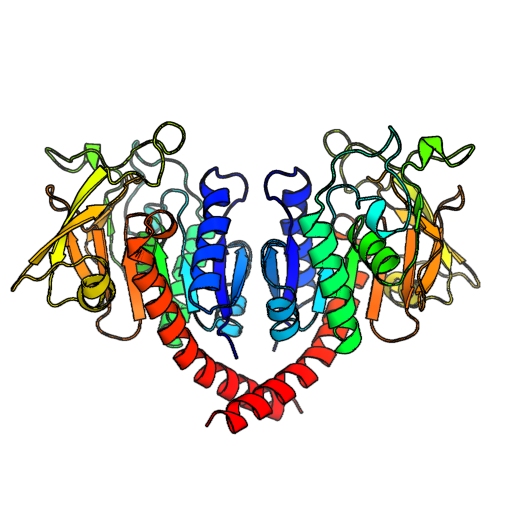OM 1451 C CA . LYS A 1 184 ? 9.297 -30.062 -2.971 1 98.62 184 LYS A CA 1
ATOM 1452 C C . LYS A 1 184 ? 8.133 -31.031 -2.783 1 98.62 184 LYS A C 1
ATOM 1454 O O . LYS A 1 184 ? 7.977 -31.984 -3.559 1 98.62 184 LYS A O 1
ATOM 1459 N N . ARG A 1 185 ? 7.348 -30.797 -1.831 1 98.56 185 ARG A N 1
ATOM 1460 C CA . ARG A 1 185 ? 6.094 -31.516 -1.613 1 98.56 185 ARG A CA 1
ATOM 1461 C C . ARG A 1 185 ? 4.906 -30.562 -1.646 1 98.56 185 ARG A C 1
ATOM 1463 O O . ARG A 1 185 ? 4.891 -29.562 -0.925 1 98.56 185 ARG A O 1
ATOM 1470 N N . VAL A 1 186 ? 3.951 -30.875 -2.439 1 98.75 186 VAL A N 1
ATOM 1471 C CA . VAL A 1 186 ? 2.77 -30.047 -2.586 1 98.75 186 VAL A CA 1
ATOM 1472 C C . VAL A 1 186 ? 1.923 -30.109 -1.317 1 98.75 186 VAL A C 1
ATOM 1474 O O . VAL A 1 186 ? 1.74 -31.188 -0.745 1 98.75 186 VAL A O 1
ATOM 1477 N N . GLY A 1 187 ? 1.41 -29.031 -0.881 1 98.44 187 GLY A N 1
ATOM 1478 C CA . GLY A 1 187 ? 0.617 -28.938 0.334 1 98.44 187 GLY A CA 1
ATOM 1479 C C . GLY A 1 187 ? -0.737 -29.609 0.217 1 98.44 187 GLY A C 1
ATOM 1480 O O . GLY A 1 187 ? -1.164 -29.969 -0.882 1 98.44 187 GLY A O 1
ATOM 1481 N N . GLU A 1 188 ? -1.379 -29.734 1.343 1 97.94 188 GLU A N 1
ATOM 1482 C CA . GLU A 1 188 ? -2.68 -30.391 1.407 1 97.94 188 GLU A CA 1
ATOM 1483 C C . GLU A 1 188 ? -3.752 -29.578 0.697 1 97.94 188 GLU A C 1
ATOM 1485 O O . GLU A 1 188 ? -3.818 -28.359 0.862 1 97.94 188 GLU A O 1
ATOM 1490 N N . GLY A 1 189 ? -4.535 -30.234 -0.172 1 97.56 189 GLY A N 1
ATOM 1491 C CA . GLY A 1 189 ? -5.637 -29.594 -0.859 1 97.56 189 GLY A CA 1
ATOM 1492 C C . GLY A 1 189 ? -5.219 -28.906 -2.152 1 97.56 189 GLY A C 1
ATOM 1493 O O . GLY A 1 189 ? -6.051 -28.328 -2.85 1 97.56 189 GLY A O 1
ATOM 1494 N N . PHE A 1 190 ? -3.932 -29.031 -2.459 1 98.56 190 PHE A N 1
ATOM 1495 C CA . PHE A 1 190 ? -3.414 -28.469 -3.701 1 98.56 190 PHE A CA 1
ATOM 1496 C C . PHE A 1 190 ? -2.93 -29.562 -4.637 1 98.56 190 PHE A C 1
ATOM 1498 O O . PHE A 1 190 ? -2.65 -30.688 -4.191 1 98.56 190 PHE A O 1
ATOM 1505 N N . ARG A 1 191 ? -2.885 -29.281 -5.883 1 98.38 191 ARG A N 1
ATOM 1506 C CA . ARG A 1 191 ? -2.225 -30.109 -6.879 1 98.38 191 ARG A CA 1
ATOM 1507 C C . ARG A 1 191 ? -1.328 -29.281 -7.789 1 98.38 191 ARG A C 1
ATOM 1509 O O . ARG A 1 191 ? -1.659 -28.141 -8.117 1 98.38 191 ARG A O 1
ATOM 1516 N N . ALA A 1 192 ? -0.205 -29.812 -8.188 1 98.75 192 ALA A N 1
ATOM 1517 C CA . ALA A 1 192 ? 0.66 -29.172 -9.18 1 98.75 192 ALA A CA 1
ATOM 1518 C C . ALA A 1 192 ? 0.092 -29.328 -10.586 1 98.75 192 ALA A C 1
ATOM 1520 O O . ALA A 1 192 ? -0.331 -30.422 -10.977 1 98.75 192 ALA A O 1
ATOM 1521 N N . VAL A 1 193 ? 0.072 -28.266 -11.367 1 98.56 193 VAL A N 1
ATOM 1522 C CA . VAL A 1 193 ? -0.601 -28.328 -12.656 1 98.56 193 VAL A CA 1
ATOM 1523 C C . VAL A 1 193 ? 0.34 -27.844 -13.758 1 98.56 193 VAL A C 1
ATOM 1525 O O . VAL A 1 193 ? 0.002 -27.906 -14.945 1 98.56 193 VAL A O 1
ATOM 1528 N N . ALA A 1 194 ? 1.487 -27.328 -13.414 1 98.56 194 ALA A N 1
ATOM 1529 C CA . ALA A 1 194 ? 2.531 -26.938 -14.359 1 98.56 194 ALA A CA 1
ATOM 1530 C C . ALA A 1 194 ? 3.91 -27.344 -13.852 1 98.56 194 ALA A C 1
ATOM 1532 O O . ALA A 1 194 ? 4.18 -27.281 -12.648 1 98.56 194 ALA A O 1
ATOM 1533 N N . PHE A 1 195 ? 4.777 -27.672 -14.805 1 98.31 195 PHE A N 1
ATOM 1534 C CA . PHE A 1 195 ? 6.102 -28.172 -14.445 1 98.31 195 PHE A CA 1
ATOM 1535 C C . PHE A 1 195 ? 7.148 -27.672 -15.438 1 98.31 195 PHE A C 1
ATOM 1537 O O . PHE A 1 195 ? 6.902 -27.641 -16.641 1 98.31 195 PHE A O 1
ATOM 1544 N N . SER A 1 196 ? 8.266 -27.312 -14.875 1 98.06 196 SER A N 1
ATOM 1545 C CA . SER A 1 196 ? 9.414 -27.109 -15.758 1 98.06 196 SER A CA 1
ATOM 1546 C C . SER A 1 196 ? 9.984 -28.438 -16.234 1 98.06 196 SER A C 1
ATOM 1548 O O . SER A 1 196 ? 9.586 -29.5 -15.75 1 98.06 196 SER A O 1
ATOM 1550 N N . ILE A 1 197 ? 10.945 -28.375 -17.156 1 96.19 197 ILE A N 1
ATOM 1551 C CA . ILE A 1 197 ? 11.477 -29.578 -17.812 1 96.19 197 ILE A CA 1
ATOM 1552 C C . ILE A 1 197 ? 12.266 -30.406 -16.797 1 96.19 197 ILE A C 1
ATOM 1554 O O . ILE A 1 197 ? 12.383 -31.625 -16.938 1 96.19 197 ILE A O 1
ATOM 1558 N N . ASP A 1 198 ? 12.742 -29.766 -15.773 1 96.94 198 ASP A N 1
ATOM 1559 C CA . ASP A 1 198 ? 13.5 -30.469 -14.758 1 96.94 198 ASP A CA 1
ATOM 1560 C C . ASP A 1 198 ? 12.586 -31 -13.648 1 96.94 198 ASP A C 1
ATOM 1562 O O . ASP A 1 198 ? 13.062 -31.422 -12.594 1 96.94 198 ASP A O 1
ATOM 1566 N N . GLY A 1 199 ? 11.297 -30.859 -13.805 1 96.81 199 GLY A N 1
ATOM 1567 C CA . GLY A 1 199 ? 10.336 -31.531 -12.938 1 96.81 199 GLY A CA 1
ATOM 1568 C C . GLY A 1 199 ? 9.867 -30.656 -11.781 1 96.81 199 GLY A C 1
ATOM 1569 O O . GLY A 1 199 ? 9.172 -31.125 -10.883 1 96.81 199 GLY A O 1
ATOM 1570 N N . ILE A 1 200 ? 10.195 -29.406 -11.742 1 97.94 200 ILE A N 1
ATOM 1571 C CA . ILE A 1 200 ? 9.836 -28.484 -10.656 1 97.94 200 ILE A CA 1
ATOM 1572 C C . ILE A 1 200 ? 8.422 -27.969 -10.867 1 97.94 200 ILE A C 1
ATOM 1574 O O . ILE A 1 200 ? 8.07 -27.547 -11.977 1 97.94 200 ILE A O 1
ATOM 1578 N N . ALA A 1 201 ? 7.594 -28.078 -9.844 1 98.75 201 ALA A N 1
ATOM 1579 C CA . ALA A 1 201 ? 6.262 -27.484 -9.922 1 98.75 201 ALA A CA 1
ATOM 1580 C C . ALA A 1 201 ? 6.34 -25.984 -10.109 1 98.75 201 ALA A C 1
ATOM 1582 O O . ALA A 1 201 ? 7 -25.281 -9.328 1 98.75 201 ALA A O 1
ATOM 1583 N N . GLU A 1 202 ? 5.656 -25.5 -11.141 1 98.81 202 GLU A N 1
ATOM 1584 C CA . GLU A 1 202 ? 5.676 -24.078 -11.453 1 98.81 202 GLU A CA 1
ATOM 1585 C C . GLU A 1 202 ? 4.309 -23.438 -11.227 1 98.81 202 GLU A C 1
ATOM 1587 O O . GLU A 1 202 ? 4.176 -22.219 -11.242 1 98.81 202 GLU A O 1
ATOM 1592 N N . ALA A 1 203 ? 3.336 -24.266 -10.992 1 98.94 203 ALA A N 1
ATOM 1593 C CA . ALA A 1 203 ? 2.021 -23.766 -10.602 1 98.94 203 ALA A CA 1
ATOM 1594 C C . ALA A 1 203 ? 1.266 -24.812 -9.773 1 98.94 203 ALA A C 1
ATOM 1596 O O . ALA A 1 203 ? 1.396 -26.016 -10.008 1 98.94 203 ALA A O 1
ATOM 1597 N N . VAL A 1 204 ? 0.478 -24.359 -8.836 1 98.88 204 VAL A N 1
ATOM 1598 C CA . VAL A 1 204 ? -0.424 -25.203 -8.055 1 98.88 204 VAL A CA 1
ATOM 1599 C C . VAL A 1 204 ? -1.806 -24.547 -7.992 1 98.88 204 VAL A C 1
ATOM 1601 O O . VAL A 1 204 ? -1.938 -23.328 -8.141 1 98.88 204 VAL A O 1
ATOM 1604 N N . GLU A 1 205 ? -2.814 -25.312 -7.836 1 98.88 205 GLU A N 1
ATOM 1605 C CA . GLU A 1 205 ? -4.168 -24.797 -7.629 1 98.88 205 GLU A CA 1
ATOM 1606 C C . GLU A 1 205 ? -4.969 -25.719 -6.711 1 98.88 205 GLU A C 1
ATOM 1608 O O . GLU A 1 205 ? -4.652 -26.906 -6.586 1 98.88 205 GLU A O 1
ATOM 1613 N N . SER A 1 206 ? -5.863 -25.156 -5.988 1 97.88 206 SER A N 1
ATOM 1614 C CA . SER A 1 206 ? -6.785 -25.922 -5.148 1 97.88 206 SER A CA 1
ATOM 1615 C C . SER A 1 206 ? -8.023 -26.344 -5.93 1 97.88 206 SER A C 1
ATOM 1617 O O . SER A 1 206 ? -8.406 -25.688 -6.898 1 97.88 206 SER A O 1
ATOM 1619 N N . ASP A 1 207 ? -8.594 -27.438 -5.523 1 87.81 207 ASP A N 1
ATOM 1620 C CA . ASP A 1 207 ? -9.812 -27.891 -6.176 1 87.81 207 ASP A CA 1
ATOM 1621 C C . ASP A 1 207 ? -11.008 -27.031 -5.77 1 87.81 207 ASP A C 1
ATOM 1623 O O . ASP A 1 207 ? -11.953 -26.875 -6.539 1 87.81 207 ASP A O 1
ATOM 1627 N N . GLU A 1 208 ? -10.844 -26.531 -4.562 1 94 208 GLU A N 1
ATOM 1628 C CA . GLU A 1 208 ? -11.922 -25.688 -4.055 1 94 208 GLU A CA 1
ATOM 1629 C C . GLU A 1 208 ? -11.5 -24.219 -3.99 1 94 208 GLU A C 1
ATOM 1631 O O . GLU A 1 208 ? -10.359 -23.906 -3.643 1 94 208 GLU A O 1
ATOM 1636 N N . GLY A 1 209 ? -12.469 -23.359 -4.391 1 96.5 209 GLY A N 1
ATOM 1637 C CA . GLY A 1 209 ? -12.18 -21.938 -4.289 1 96.5 209 GLY A CA 1
ATOM 1638 C C . GLY A 1 209 ? -11.125 -21.469 -5.277 1 96.5 209 GLY A C 1
ATOM 1639 O O . GLY A 1 209 ? -10.672 -22.25 -6.117 1 96.5 209 GLY A O 1
ATOM 1640 N N . PHE A 1 210 ? -10.875 -20.25 -5.316 1 98.62 210 PHE A N 1
ATOM 1641 C CA . PHE A 1 210 ? -9.828 -19.688 -6.164 1 98.62 210 PHE A CA 1
ATOM 1642 C C . PHE A 1 210 ? -8.539 -19.5 -5.375 1 98.62 210 PHE A C 1
ATOM 1644 O O . PHE A 1 210 ? -8.312 -18.453 -4.781 1 98.62 210 PHE A O 1
ATOM 1651 N N . TYR A 1 211 ? -7.723 -20.484 -5.312 1 98.88 211 TYR A N 1
ATOM 1652 C CA . TYR A 1 211 ? -6.371 -20.484 -4.77 1 98.88 211 TYR A CA 1
ATOM 1653 C C . TYR A 1 211 ? -5.375 -21 -5.801 1 98.88 211 TYR A C 1
ATOM 1655 O O . TYR A 1 211 ? -5.199 -22.219 -5.949 1 98.88 211 TYR A O 1
ATOM 1663 N N . ILE A 1 212 ? -4.809 -20.109 -6.492 1 98.94 212 ILE A N 1
ATOM 1664 C CA . ILE A 1 212 ? -3.867 -20.438 -7.562 1 98.94 212 ILE A CA 1
ATOM 1665 C C . ILE A 1 212 ? -2.508 -19.812 -7.258 1 98.94 212 ILE A C 1
ATOM 1667 O O . ILE A 1 212 ? -2.428 -18.656 -6.84 1 98.94 212 ILE A O 1
ATOM 1671 N N . GLY A 1 213 ? -1.487 -20.547 -7.348 1 98.94 213 GLY A N 1
ATOM 1672 C CA . GLY A 1 213 ? -0.116 -20.078 -7.223 1 98.94 213 GLY A CA 1
ATOM 1673 C C . GLY A 1 213 ? 0.711 -20.312 -8.469 1 98.94 213 GLY A C 1
ATOM 1674 O O . GLY A 1 213 ? 0.626 -21.375 -9.086 1 98.94 213 GLY A O 1
ATOM 1675 N N . VAL A 1 214 ? 1.464 -19.328 -8.891 1 98.94 214 VAL A N 1
ATOM 1676 C CA . VAL A 1 214 ? 2.408 -19.469 -9.992 1 98.94 214 VAL A CA 1
ATOM 1677 C C . VAL A 1 214 ? 3.803 -19.047 -9.531 1 98.94 214 VAL A C 1
ATOM 1679 O O . VAL A 1 214 ? 3.947 -18.094 -8.773 1 98.94 214 VAL A O 1
ATOM 1682 N N . GLN A 1 215 ? 4.785 -19.75 -10.008 1 98.81 215 GLN A N 1
ATOM 1683 C CA . GLN A 1 215 ? 6.156 -19.469 -9.594 1 98.81 215 GLN A CA 1
ATOM 1684 C C . GLN A 1 215 ? 6.77 -18.359 -10.438 1 98.81 215 GLN A C 1
ATOM 1686 O O . GLN A 1 215 ? 7.633 -17.625 -9.969 1 98.81 215 GLN A O 1
ATOM 1691 N N . TRP A 1 216 ? 6.324 -18.25 -11.727 1 98.62 216 TRP A N 1
ATOM 1692 C CA . TRP A 1 216 ? 6.816 -17.172 -12.57 1 98.62 216 TRP A CA 1
ATOM 1693 C C . TRP A 1 216 ? 6.133 -15.852 -12.211 1 98.62 216 TRP A C 1
ATOM 1695 O O . TRP A 1 216 ? 5.348 -15.789 -11.258 1 98.62 216 TRP A O 1
ATOM 1705 N N . ASN A 1 217 ? 6.492 -14.805 -12.844 1 98.38 217 ASN A N 1
ATOM 1706 C CA . ASN A 1 217 ? 5.957 -13.469 -12.586 1 98.38 217 ASN A CA 1
ATOM 1707 C C . ASN A 1 217 ? 5.051 -13 -13.719 1 98.38 217 ASN A C 1
ATOM 1709 O O . ASN A 1 217 ? 5.496 -12.289 -14.625 1 98.38 217 ASN A O 1
ATOM 1713 N N . PRO A 1 218 ? 3.789 -13.273 -13.539 1 98.5 218 PRO A N 1
ATOM 1714 C CA . PRO A 1 218 ? 2.848 -13.016 -14.633 1 98.5 218 PRO A CA 1
ATOM 1715 C C . PRO A 1 218 ? 2.648 -11.531 -14.898 1 98.5 218 PRO A C 1
ATOM 1717 O O . PRO A 1 218 ? 2.227 -11.148 -15.992 1 98.5 218 PRO A O 1
ATOM 1720 N N . GLN A 1 219 ? 2.924 -10.641 -13.898 1 97.75 219 GLN A N 1
ATOM 1721 C CA . GLN A 1 219 ? 2.668 -9.211 -14.039 1 97.75 219 GLN A CA 1
ATOM 1722 C C . GLN A 1 219 ? 3.529 -8.602 -15.141 1 97.75 219 GLN A C 1
ATOM 1724 O O . GLN A 1 219 ? 3.266 -7.492 -15.602 1 97.75 219 GLN A O 1
ATOM 1729 N N . PHE A 1 220 ? 4.586 -9.328 -15.578 1 97.69 220 PHE A N 1
ATOM 1730 C CA . PHE A 1 220 ? 5.488 -8.812 -16.609 1 97.69 220 PHE A CA 1
ATOM 1731 C C . PHE A 1 220 ? 5.188 -9.445 -17.953 1 97.69 220 PHE A C 1
ATOM 1733 O O . PHE A 1 220 ? 5.828 -9.117 -18.953 1 97.69 220 PHE A O 1
ATOM 1740 N N . LEU A 1 221 ? 4.27 -10.344 -18.031 1 97.38 221 LEU A N 1
ATOM 1741 C CA . LEU A 1 221 ? 3.908 -11.07 -19.25 1 97.38 221 LEU A CA 1
ATOM 1742 C C . LEU A 1 221 ? 2.504 -10.688 -19.703 1 97.38 221 LEU A C 1
ATOM 1744 O O . LEU A 1 221 ? 1.514 -11.148 -19.125 1 97.38 221 LEU A O 1
ATOM 1748 N N . PRO A 1 222 ? 2.377 -9.898 -20.734 1 95.31 222 PRO A N 1
ATOM 1749 C CA . PRO A 1 222 ? 1.088 -9.336 -21.141 1 95.31 222 PRO A CA 1
ATOM 1750 C C . PRO A 1 222 ? 0.018 -10.406 -21.344 1 95.31 222 PRO A C 1
ATOM 1752 O O . PRO A 1 222 ? -1.159 -10.164 -21.062 1 95.31 222 PRO A O 1
ATOM 1755 N N . GLU A 1 223 ? 0.386 -11.562 -21.828 1 93.56 223 GLU A N 1
ATOM 1756 C CA . GLU A 1 223 ? -0.575 -12.625 -22.094 1 93.56 223 GLU A CA 1
ATOM 1757 C C . GLU A 1 223 ? -1.157 -13.195 -20.812 1 93.56 223 GLU A C 1
ATOM 1759 O O . GLU A 1 223 ? -2.158 -13.914 -20.844 1 93.56 223 GLU A O 1
ATOM 1764 N N . MET A 1 224 ? -0.579 -12.852 -19.719 1 97 224 MET A N 1
ATOM 1765 C CA . MET A 1 224 ? -1.004 -13.43 -18.438 1 97 224 MET A CA 1
ATOM 1766 C C . MET A 1 224 ? -2.057 -12.555 -17.766 1 97 224 MET A C 1
ATOM 1768 O O . MET A 1 224 ? -2.492 -12.844 -16.656 1 97 224 MET A O 1
ATOM 1772 N N . ILE A 1 225 ? -2.502 -11.484 -18.406 1 98 225 ILE A N 1
ATOM 1773 C CA . ILE A 1 225 ? -3.502 -10.594 -17.828 1 98 225 ILE A CA 1
ATOM 1774 C C . ILE A 1 225 ? -4.777 -11.375 -17.516 1 98 225 ILE A C 1
ATOM 1776 O O . ILE A 1 225 ? -5.5 -11.047 -16.578 1 98 225 ILE A O 1
ATOM 1780 N N . SER A 1 226 ? -5 -12.469 -18.25 1 98.06 226 SER A N 1
ATOM 1781 C CA . SER A 1 226 ? -6.18 -13.297 -18.031 1 98.06 226 SER A CA 1
ATOM 1782 C C . SER A 1 226 ? -6.184 -13.898 -16.625 1 98.06 226 SER A C 1
ATOM 1784 O O . SER A 1 226 ? -7.25 -14.117 -16.047 1 98.06 226 SER A O 1
ATOM 1786 N N . LEU A 1 227 ? -5.039 -14.156 -16.094 1 98.62 227 LEU A N 1
ATOM 1787 C CA . LEU A 1 227 ? -4.941 -14.68 -14.742 1 98.62 227 LEU A CA 1
ATOM 1788 C C . LEU A 1 227 ? -5.445 -13.656 -13.727 1 98.62 227 LEU A C 1
ATOM 1790 O O . LEU A 1 227 ? -6.211 -14 -12.82 1 98.62 227 LEU A O 1
ATOM 1794 N N . TYR A 1 228 ? -5.07 -12.414 -13.883 1 98.81 228 TYR A N 1
ATOM 1795 C CA . TYR A 1 228 ? -5.547 -11.336 -13.023 1 98.81 228 TYR A CA 1
ATOM 1796 C C . TYR A 1 228 ? -7.043 -11.117 -13.203 1 98.81 228 TYR A C 1
ATOM 1798 O O . TYR A 1 228 ? -7.762 -10.859 -12.234 1 98.81 228 TYR A O 1
ATOM 1806 N N . GLU A 1 229 ? -7.492 -11.195 -14.461 1 98.75 229 GLU A N 1
ATOM 1807 C CA . GLU A 1 229 ? -8.914 -11.039 -14.734 1 98.75 229 GLU A CA 1
ATOM 1808 C C . GLU A 1 229 ? -9.734 -12.117 -14.031 1 98.75 229 GLU A C 1
ATOM 1810 O O . GLU A 1 229 ? -10.773 -11.82 -13.43 1 98.75 229 GLU A O 1
ATOM 1815 N N . ALA A 1 230 ? -9.281 -13.344 -14.086 1 98.75 230 ALA A N 1
ATOM 1816 C CA . ALA A 1 230 ? -9.969 -14.438 -13.406 1 98.75 230 ALA A CA 1
ATOM 1817 C C . ALA A 1 230 ? -9.953 -14.242 -11.898 1 98.75 230 ALA A C 1
ATOM 1819 O O . ALA A 1 230 ? -10.945 -14.523 -11.219 1 98.75 230 ALA A O 1
ATOM 1820 N N . PHE A 1 231 ? -8.844 -13.797 -11.414 1 98.88 231 PHE A N 1
ATOM 1821 C CA . PHE A 1 231 ? -8.68 -13.523 -9.992 1 98.88 231 PHE A CA 1
ATOM 1822 C C . PHE A 1 231 ? -9.656 -12.453 -9.531 1 98.88 231 PHE A C 1
ATOM 1824 O O . PHE A 1 231 ? -10.359 -12.633 -8.539 1 98.88 231 PHE A O 1
ATOM 1831 N N . VAL A 1 232 ? -9.758 -11.359 -10.242 1 98.88 232 VAL A N 1
ATOM 1832 C CA . VAL A 1 232 ? -10.641 -10.242 -9.914 1 98.88 232 VAL A CA 1
ATOM 1833 C C . VAL A 1 232 ? -12.094 -10.688 -10.016 1 98.88 232 VAL A C 1
ATOM 1835 O O . VAL A 1 232 ? -12.93 -10.289 -9.203 1 98.88 232 VAL A O 1
ATOM 1838 N N . LYS A 1 233 ? -12.406 -11.523 -11.008 1 98.44 233 LYS A N 1
ATOM 1839 C CA . LYS A 1 233 ? -13.75 -12.07 -11.133 1 98.44 233 LYS A CA 1
ATOM 1840 C C . LYS A 1 233 ? -14.125 -12.883 -9.898 1 98.44 233 LYS A C 1
ATOM 1842 O O . LYS A 1 233 ? -15.234 -12.75 -9.367 1 98.44 233 LYS A O 1
ATOM 1847 N N . ALA A 1 234 ? -13.227 -13.719 -9.438 1 98.56 234 ALA A N 1
ATOM 1848 C CA . ALA A 1 234 ? -13.461 -14.492 -8.227 1 98.56 234 ALA A CA 1
ATOM 1849 C C . ALA A 1 234 ? -13.656 -13.578 -7.02 1 98.56 234 ALA A C 1
ATOM 1851 O O . ALA A 1 234 ? -14.5 -13.844 -6.16 1 98.56 234 ALA A O 1
ATOM 1852 N N . ALA A 1 235 ? -12.867 -12.531 -6.953 1 98.69 235 ALA A N 1
ATOM 1853 C CA . ALA A 1 235 ? -12.953 -11.562 -5.863 1 98.69 235 ALA A CA 1
ATOM 1854 C C . ALA A 1 235 ? -14.312 -10.867 -5.855 1 98.69 235 ALA A C 1
ATOM 1856 O O . ALA A 1 235 ? -14.852 -10.555 -4.793 1 98.69 235 ALA A O 1
ATOM 1857 N N . LYS A 1 236 ? -14.828 -10.586 -7.035 1 97.06 236 LYS A N 1
ATOM 1858 C CA . LYS A 1 236 ? -16.141 -9.945 -7.141 1 97.06 236 LYS A CA 1
ATOM 1859 C C . LYS A 1 236 ? -17.219 -10.812 -6.504 1 97.06 236 LYS A C 1
ATOM 1861 O O . LYS A 1 236 ? -18.109 -10.289 -5.824 1 97.06 236 LYS A O 1
ATOM 1866 N N . GLU A 1 237 ? -17.125 -12.078 -6.699 1 95.06 237 GLU A N 1
ATOM 1867 C CA . GLU A 1 237 ? -18.062 -13 -6.07 1 95.06 237 GLU A CA 1
ATOM 1868 C C . GLU A 1 237 ? -17.922 -12.984 -4.551 1 95.06 237 GLU A C 1
ATOM 1870 O O . GLU A 1 237 ? -18.922 -13.031 -3.824 1 95.06 237 GLU A O 1
ATOM 1875 N N . SER A 1 238 ? -16.703 -12.914 -4.109 1 96.06 238 SER A N 1
ATOM 1876 C CA . SER A 1 238 ? -16.391 -12.852 -2.686 1 96.06 238 SER A CA 1
ATOM 1877 C C . SER A 1 238 ? -16.891 -11.555 -2.066 1 96.06 238 SER A C 1
ATOM 1879 O O . SER A 1 238 ? -17.297 -11.523 -0.899 1 96.06 238 SER A O 1
ATOM 1881 N N . GLN A 1 239 ? -16.844 -10.484 -2.791 1 95.19 239 GLN A N 1
ATOM 1882 C CA . GLN A 1 239 ? -17.266 -9.164 -2.346 1 95.19 239 GLN A CA 1
ATOM 1883 C C . GLN A 1 239 ? -18.703 -9.18 -1.856 1 95.19 239 GLN A C 1
ATOM 1885 O O . GLN A 1 239 ? -19.031 -8.562 -0.84 1 95.19 239 GLN A O 1
ATOM 1890 N N . LYS A 1 240 ? -19.547 -9.914 -2.572 1 90 240 LYS A N 1
ATOM 1891 C CA . LYS A 1 240 ? -20.969 -10.008 -2.199 1 90 240 LYS A CA 1
ATOM 1892 C C . LYS A 1 240 ? -21.125 -10.586 -0.798 1 90 240 LYS A C 1
ATOM 1894 O O . LYS A 1 240 ? -21.906 -10.078 0.005 1 90 240 LYS A O 1
ATOM 1899 N N . ARG A 1 241 ? -20.344 -11.539 -0.53 1 89.5 241 ARG A N 1
ATOM 1900 C CA . ARG A 1 241 ? -20.391 -12.18 0.781 1 89.5 241 ARG A CA 1
ATOM 1901 C C . ARG A 1 241 ? -19.875 -11.234 1.868 1 89.5 241 ARG A C 1
ATOM 1903 O O . ARG A 1 241 ? -20.438 -11.188 2.967 1 89.5 241 ARG A O 1
ATOM 1910 N N . ARG A 1 242 ? -18.828 -10.539 1.596 1 90.75 242 ARG A N 1
ATOM 1911 C CA . ARG A 1 242 ? -18.25 -9.609 2.559 1 90.75 242 ARG A CA 1
ATOM 1912 C C . ARG A 1 242 ? -19.234 -8.5 2.906 1 90.75 242 ARG A C 1
ATOM 1914 O O . ARG A 1 242 ? -19.406 -8.164 4.078 1 90.75 242 ARG A O 1
ATOM 1921 N N . ILE A 1 243 ? -19.891 -7.926 1.904 1 88.94 243 ILE A N 1
ATOM 1922 C CA . ILE A 1 243 ? -20.828 -6.82 2.1 1 88.94 243 ILE A CA 1
ATOM 1923 C C . ILE A 1 243 ? -22 -7.277 2.963 1 88.94 243 ILE A C 1
ATOM 1925 O O . ILE A 1 243 ? -22.453 -6.543 3.844 1 88.94 243 ILE A O 1
ATOM 1929 N N . GLU A 1 244 ? -22.406 -8.508 2.705 1 85.94 244 GLU A N 1
ATOM 1930 C CA . GLU A 1 244 ? -23.484 -9.07 3.516 1 85.94 244 GLU A CA 1
ATOM 1931 C C . GLU A 1 244 ? -23.062 -9.203 4.977 1 85.94 244 GLU A C 1
ATOM 1933 O O . GLU A 1 244 ? -23.828 -8.867 5.883 1 85.94 244 GLU A O 1
ATOM 1938 N N . ARG A 1 245 ? -21.906 -9.617 5.195 1 86.06 245 ARG A N 1
ATOM 1939 C CA . ARG A 1 245 ? -21.375 -9.766 6.547 1 86.06 245 ARG A CA 1
ATOM 1940 C C . ARG A 1 245 ? -21.25 -8.414 7.238 1 86.06 245 ARG A C 1
ATOM 1942 O O . ARG A 1 245 ? -21.562 -8.281 8.422 1 86.06 245 ARG A O 1
ATOM 1949 N N . GLU A 1 246 ? -20.734 -7.438 6.539 1 86.31 246 GLU A N 1
ATOM 1950 C CA . GLU A 1 246 ? -20.562 -6.098 7.086 1 86.31 246 GLU A CA 1
ATOM 1951 C C . GLU A 1 246 ? -21.906 -5.488 7.492 1 86.31 246 GLU A C 1
ATOM 1953 O O . GLU A 1 246 ? -22 -4.797 8.508 1 86.31 246 GLU A O 1
ATOM 1958 N N . GLN A 1 247 ? -22.875 -5.785 6.676 1 84.19 247 GLN A N 1
ATOM 1959 C CA . GLN A 1 247 ? -24.203 -5.266 6.969 1 84.19 247 GLN A CA 1
ATOM 1960 C C . GLN A 1 247 ? -24.75 -5.852 8.266 1 84.19 247 GLN A C 1
ATOM 1962 O O . GLN A 1 247 ? -25.312 -5.133 9.094 1 84.19 247 GLN A O 1
ATOM 1967 N N . ILE A 1 248 ? -24.516 -7.078 8.414 1 84.56 248 ILE A N 1
ATOM 1968 C CA . ILE A 1 248 ? -24.984 -7.762 9.617 1 84.56 248 ILE A CA 1
ATOM 1969 C C . ILE A 1 248 ? -24.266 -7.211 10.844 1 84.56 248 ILE A C 1
ATOM 1971 O O . ILE A 1 248 ? -24.891 -6.98 11.883 1 84.56 248 ILE A O 1
ATOM 1975 N N . GLU A 1 249 ? -23 -6.922 10.719 1 84.31 249 GLU A N 1
ATOM 1976 C CA . GLU A 1 249 ? -22.203 -6.43 11.828 1 84.31 249 GLU A CA 1
ATOM 1977 C C . GLU A 1 249 ? -22.609 -5.008 12.219 1 84.31 249 GLU A C 1
ATOM 1979 O O . GLU A 1 249 ? -22.672 -4.676 13.398 1 84.31 249 GLU A O 1
ATOM 1984 N N . VAL A 1 250 ? -22.859 -4.176 11.242 1 81.31 250 VAL A N 1
ATOM 1985 C CA . VAL A 1 250 ? -23.25 -2.789 11.492 1 81.31 250 VAL A CA 1
ATOM 1986 C C . VAL A 1 250 ? -24.625 -2.746 12.156 1 81.31 250 VAL A C 1
ATOM 1988 O O . VAL A 1 250 ? -24.859 -1.928 13.047 1 81.31 250 VAL A O 1
ATOM 1991 N N . GLU A 1 251 ? -25.469 -3.592 11.672 1 79.25 251 GLU A N 1
ATOM 1992 C CA . GLU A 1 251 ? -26.812 -3.658 12.25 1 79.25 251 GLU A CA 1
ATOM 1993 C C . GLU A 1 251 ? -26.766 -4.133 13.703 1 79.25 251 GLU A C 1
ATOM 1995 O O . GLU A 1 251 ? -27.578 -3.701 14.531 1 79.25 251 GLU A O 1
ATOM 2000 N N . ALA A 1 252 ? -25.734 -4.914 13.961 1 82.25 252 ALA A N 1
ATOM 2001 C CA . ALA A 1 252 ? -25.594 -5.434 15.312 1 82.25 252 ALA A CA 1
ATOM 2002 C C . ALA A 1 252 ? -25.016 -4.375 16.25 1 82.25 252 ALA A C 1
ATOM 2004 O O . ALA A 1 252 ? -25.281 -4.395 17.453 1 82.25 252 ALA A O 1
ATOM 2005 N N . GLU A 1 253 ? -24.203 -3.502 15.758 1 76.62 253 GLU A N 1
ATOM 2006 C CA . GLU A 1 253 ? -23.562 -2.455 16.562 1 76.62 253 GLU A CA 1
ATOM 2007 C C . GLU A 1 253 ? -24.531 -1.303 16.812 1 76.62 253 GLU A C 1
ATOM 2009 O O . GLU A 1 253 ? -24.297 -0.475 17.703 1 76.62 253 GLU A O 1
ATOM 2014 N N . GLY A 1 254 ? -25.484 -1.103 16.047 1 61.62 254 GLY A N 1
ATOM 2015 C CA . GLY A 1 254 ? -26.5 -0.08 16.266 1 61.62 254 GLY A CA 1
ATOM 2016 C C . GLY A 1 254 ? -27.641 -0.547 17.156 1 61.62 254 GLY A C 1
ATOM 2017 O O . GLY A 1 254 ? -28.125 0.211 17.984 1 61.62 254 GLY A O 1
ATOM 2018 N N . MET B 1 1 ? -16.391 -2.881 13.539 1 90.12 1 MET B N 1
ATOM 2019 C CA . MET B 1 1 ? -15.492 -2.984 12.398 1 90.12 1 MET B CA 1
ATOM 2020 C C . MET B 1 1 ? -14.508 -1.814 12.375 1 90.12 1 MET B C 1
ATOM 2022 O O . MET B 1 1 ? -14.898 -0.669 12.602 1 90.12 1 MET B O 1
ATOM 2026 N N . LYS B 1 2 ? -13.312 -2.096 12.188 1 96.31 2 LYS B N 1
ATOM 2027 C CA . LYS B 1 2 ? -12.305 -1.043 12.102 1 96.31 2 LYS B CA 1
ATOM 2028 C C . LYS B 1 2 ? -12.43 -0.268 10.789 1 96.31 2 LYS B C 1
ATOM 2030 O O . LYS B 1 2 ? -12.68 -0.857 9.734 1 96.31 2 LYS B O 1
ATOM 2035 N N . PRO B 1 3 ? -12.297 1.031 10.828 1 98.12 3 PRO B N 1
ATOM 2036 C CA . PRO B 1 3 ? -12.391 1.802 9.586 1 98.12 3 PRO B CA 1
ATOM 2037 C C . PRO B 1 3 ? -11.156 1.643 8.703 1 98.12 3 PRO B C 1
ATOM 2039 O O . PRO B 1 3 ? -10.039 1.534 9.211 1 98.12 3 PRO B O 1
ATOM 2042 N N . VAL B 1 4 ? -11.336 1.686 7.414 1 98.5 4 VAL B N 1
ATOM 2043 C CA . VAL B 1 4 ? -10.266 1.589 6.43 1 98.5 4 VAL B CA 1
ATOM 2044 C C . VAL B 1 4 ? -9.68 2.975 6.168 1 98.5 4 VAL B C 1
ATOM 2046 O O . VAL B 1 4 ? -10.375 3.873 5.695 1 98.5 4 VAL B O 1
ATOM 2049 N N . ILE B 1 5 ? -8.406 3.145 6.484 1 98.88 5 ILE B N 1
ATOM 2050 C CA . ILE B 1 5 ? -7.688 4.383 6.199 1 98.88 5 ILE B CA 1
ATOM 2051 C C . ILE B 1 5 ? -6.766 4.184 5 1 98.88 5 ILE B C 1
ATOM 2053 O O . ILE B 1 5 ? -5.812 3.404 5.062 1 98.88 5 ILE B O 1
ATOM 2057 N N . VAL B 1 6 ? -7.043 4.883 3.91 1 98.88 6 VAL B N 1
ATOM 2058 C CA . VAL B 1 6 ? -6.207 4.766 2.721 1 98.88 6 VAL B CA 1
ATOM 2059 C C . VAL B 1 6 ? -5.074 5.789 2.783 1 98.88 6 VAL B C 1
ATOM 2061 O O . VAL B 1 6 ? -5.32 6.992 2.867 1 98.88 6 VAL B O 1
ATOM 2064 N N . ILE B 1 7 ? -3.896 5.273 2.799 1 98.5 7 ILE B N 1
ATOM 2065 C CA . ILE B 1 7 ? -2.688 6.09 2.771 1 98.5 7 ILE B CA 1
ATOM 2066 C C . ILE B 1 7 ? -2.199 6.242 1.332 1 98.5 7 ILE B C 1
ATOM 2068 O O . ILE B 1 7 ? -1.936 5.246 0.652 1 98.5 7 ILE B O 1
ATOM 2072 N N . ILE B 1 8 ? -2.037 7.461 0.876 1 97.81 8 ILE B N 1
ATOM 2073 C CA . ILE B 1 8 ? -1.63 7.688 -0.505 1 97.81 8 ILE B CA 1
ATOM 2074 C C . ILE B 1 8 ? -0.106 7.754 -0.589 1 97.81 8 ILE B C 1
ATOM 2076 O O . ILE B 1 8 ? 0.528 8.531 0.123 1 97.81 8 ILE B O 1
ATOM 2080 N N . ALA B 1 9 ? 0.377 6.926 -1.422 1 92.44 9 ALA B N 1
ATOM 2081 C CA . ALA B 1 9 ? 1.823 6.855 -1.612 1 92.44 9 ALA B CA 1
ATOM 2082 C C . ALA B 1 9 ? 2.215 7.312 -3.014 1 92.44 9 ALA B C 1
ATOM 2084 O O . ALA B 1 9 ? 1.492 7.059 -3.98 1 92.44 9 ALA B O 1
ATOM 2085 N N . GLY B 1 10 ? 3.322 8.031 -3.094 1 87.94 10 GLY B N 1
ATOM 2086 C CA . GLY B 1 10 ? 3.943 8.32 -4.375 1 87.94 10 GLY B CA 1
ATOM 2087 C C . GLY B 1 10 ? 4.938 7.262 -4.812 1 87.94 10 GLY B C 1
ATOM 2088 O O . GLY B 1 10 ? 4.648 6.062 -4.734 1 87.94 10 GLY B O 1
ATOM 2089 N N . SER B 1 11 ? 6.047 7.723 -5.32 1 78.12 11 SER B N 1
ATOM 2090 C CA . SER B 1 11 ? 7.102 6.809 -5.75 1 78.12 11 SER B CA 1
ATOM 2091 C C . SER B 1 11 ? 7.793 6.164 -4.555 1 78.12 11 SER B C 1
ATOM 2093 O O . SER B 1 11 ? 8.016 6.812 -3.533 1 78.12 11 SER B O 1
ATOM 2095 N N . PHE B 1 12 ? 8.008 4.906 -4.66 1 74.25 12 PHE B N 1
ATOM 2096 C CA . PHE B 1 12 ? 8.672 4.191 -3.58 1 74.25 12 PHE B CA 1
ATOM 2097 C C . PHE B 1 12 ? 10.18 4.41 -3.633 1 74.25 12 PHE B C 1
ATOM 2099 O O . PHE B 1 12 ? 10.914 3.891 -2.793 1 74.25 12 PHE B O 1
ATOM 2106 N N . ASN B 1 13 ? 10.578 5.227 -4.527 1 70.19 13 ASN B N 1
ATOM 2107 C CA . ASN B 1 13 ? 12.008 5.504 -4.656 1 70.19 13 ASN B CA 1
ATOM 2108 C C . ASN B 1 13 ? 12.438 6.66 -3.756 1 70.19 13 ASN B C 1
ATOM 2110 O O . ASN B 1 13 ? 13.633 6.879 -3.553 1 70.19 13 ASN B O 1
ATOM 2114 N N . ASP B 1 14 ? 11.453 7.316 -3.182 1 69 14 ASP B N 1
ATOM 2115 C CA . ASP B 1 14 ? 11.75 8.445 -2.305 1 69 14 ASP B CA 1
ATOM 2116 C C . ASP B 1 14 ? 12.078 7.973 -0.89 1 69 14 ASP B C 1
ATOM 2118 O O . ASP B 1 14 ? 11.477 7.016 -0.395 1 69 14 ASP B O 1
ATOM 2122 N N . ILE B 1 15 ? 13.094 8.578 -0.308 1 67.25 15 ILE B N 1
ATOM 2123 C CA . ILE B 1 15 ? 13.516 8.219 1.041 1 67.25 15 ILE B CA 1
ATOM 2124 C C . ILE B 1 15 ? 12.328 8.305 1.994 1 67.25 15 ILE B C 1
ATOM 2126 O O . ILE B 1 15 ? 12.227 7.523 2.941 1 67.25 15 ILE B O 1
ATOM 2130 N N . LYS B 1 16 ? 11.453 9.227 1.769 1 74 16 LYS B N 1
ATOM 2131 C CA . LYS B 1 16 ? 10.32 9.438 2.67 1 74 16 LYS B CA 1
ATOM 2132 C C . LYS B 1 16 ? 9.258 8.359 2.471 1 74 16 LYS B C 1
ATOM 2134 O O . LYS B 1 16 ? 8.32 8.25 3.266 1 74 16 LYS B O 1
ATOM 2139 N N . SER B 1 17 ? 9.461 7.562 1.459 1 76.69 17 SER B N 1
ATOM 2140 C CA . SER B 1 17 ? 8.523 6.473 1.238 1 76.69 17 SER B CA 1
ATOM 2141 C C . SER B 1 17 ? 8.508 5.504 2.416 1 76.69 17 SER B C 1
ATOM 2143 O O . SER B 1 17 ? 7.484 4.887 2.709 1 76.69 17 SER B O 1
ATOM 2145 N N . LYS B 1 18 ? 9.617 5.512 3.111 1 82.88 18 LYS B N 1
ATOM 2146 C CA . LYS B 1 18 ? 9.711 4.621 4.266 1 82.88 18 LYS B CA 1
ATOM 2147 C C . LYS B 1 18 ? 8.867 5.141 5.426 1 82.88 18 LYS B C 1
ATOM 2149 O O . LYS B 1 18 ? 8.539 4.387 6.348 1 82.88 18 LYS B O 1
ATOM 2154 N N . TRP B 1 19 ? 8.555 6.477 5.32 1 91.94 19 TRP B N 1
ATOM 2155 C CA . TRP B 1 19 ? 7.793 7.082 6.406 1 91.94 19 TRP B CA 1
ATOM 2156 C C . TRP B 1 19 ? 6.359 6.562 6.418 1 91.94 19 TRP B C 1
ATOM 2158 O O . TRP B 1 19 ? 5.656 6.684 7.426 1 91.94 19 TRP B O 1
ATOM 2168 N N . ILE B 1 20 ? 5.992 5.941 5.281 1 93.19 20 ILE B N 1
ATOM 2169 C CA . ILE B 1 20 ? 4.641 5.418 5.145 1 93.19 20 ILE B CA 1
ATOM 2170 C C . ILE B 1 20 ? 4.387 4.344 6.199 1 93.19 20 ILE B C 1
ATOM 2172 O O . ILE B 1 20 ? 3.277 4.227 6.719 1 93.19 20 ILE B O 1
ATOM 2176 N N . LEU B 1 21 ? 5.441 3.594 6.547 1 92.56 21 LEU B N 1
ATOM 2177 C CA . LEU B 1 21 ? 5.305 2.535 7.543 1 92.56 21 LEU B CA 1
ATOM 2178 C C . LEU B 1 21 ? 4.969 3.117 8.914 1 92.56 21 LEU B C 1
ATOM 2180 O O . LEU B 1 21 ? 4.227 2.504 9.688 1 92.56 21 LEU B O 1
ATOM 2184 N N . HIS B 1 22 ? 5.504 4.289 9.211 1 95.56 22 HIS B N 1
ATOM 2185 C CA . HIS B 1 22 ? 5.219 4.949 10.477 1 95.56 22 HIS B CA 1
ATOM 2186 C C . HIS B 1 22 ? 3.771 5.43 10.531 1 95.56 22 HIS B C 1
ATOM 2188 O O . HIS B 1 22 ? 3.133 5.375 11.586 1 95.56 22 HIS B O 1
ATOM 2194 N N . HIS B 1 23 ? 3.273 5.879 9.383 1 97.44 23 HIS B N 1
ATOM 2195 C CA . HIS B 1 23 ? 1.858 6.227 9.305 1 97.44 23 HIS B CA 1
ATOM 2196 C C . HIS B 1 23 ? 0.978 5 9.523 1 97.44 23 HIS B C 1
ATOM 2198 O O . HIS B 1 23 ? -0.007 5.062 10.258 1 97.44 23 HIS B O 1
ATOM 2204 N N . SER B 1 24 ? 1.38 3.932 8.859 1 96.94 24 SER B N 1
ATOM 2205 C CA . SER B 1 24 ? 0.618 2.693 8.977 1 96.94 24 SER B CA 1
ATOM 2206 C C . SER B 1 24 ? 0.54 2.229 10.43 1 96.94 24 SER B C 1
ATOM 2208 O O . SER B 1 24 ? -0.53 1.841 10.906 1 96.94 24 SER B O 1
ATOM 2210 N N . GLN B 1 25 ? 1.645 2.328 11.117 1 96.56 25 GLN B N 1
ATOM 2211 C CA . GLN B 1 25 ? 1.691 1.915 12.516 1 96.56 25 GLN B CA 1
ATOM 2212 C C . GLN B 1 25 ? 0.83 2.824 13.383 1 96.56 25 GLN B C 1
ATOM 2214 O O . GLN B 1 25 ? 0.107 2.348 14.266 1 96.56 25 GLN B O 1
ATOM 2219 N N . ALA B 1 26 ? 0.909 4.09 13.156 1 98.25 26 ALA B N 1
ATOM 2220 C CA . ALA B 1 26 ? 0.122 5.047 13.938 1 98.25 26 ALA B CA 1
ATOM 2221 C C . ALA B 1 26 ? -1.373 4.805 13.742 1 98.25 26 ALA B C 1
ATOM 2223 O O . ALA B 1 26 ? -2.141 4.836 14.711 1 98.25 26 ALA B O 1
ATOM 2224 N N . ILE B 1 27 ? -1.792 4.547 12.492 1 98.62 27 ILE B N 1
ATOM 2225 C CA . ILE B 1 27 ? -3.195 4.297 12.18 1 98.62 27 ILE B CA 1
ATOM 2226 C C . ILE B 1 27 ? -3.654 3.006 12.852 1 98.62 27 ILE B C 1
ATOM 2228 O O . ILE B 1 27 ? -4.734 2.955 13.445 1 98.62 27 ILE B O 1
ATOM 2232 N N . SER B 1 28 ? -2.801 1.954 12.758 1 98.12 28 SER B N 1
ATOM 2233 C CA . SER B 1 28 ? -3.127 0.685 13.398 1 98.12 28 SER B CA 1
ATOM 2234 C C . SER B 1 28 ? -3.297 0.855 14.906 1 98.12 28 SER B C 1
ATOM 2236 O O . SER B 1 28 ? -4.262 0.359 15.484 1 98.12 28 SER B O 1
ATOM 2238 N N . ARG B 1 29 ? -2.398 1.579 15.516 1 97.44 29 ARG B N 1
ATOM 2239 C CA . ARG B 1 29 ? -2.447 1.825 16.953 1 97.44 29 ARG B CA 1
ATOM 2240 C C . ARG B 1 29 ? -3.699 2.609 17.328 1 97.44 29 ARG B C 1
ATOM 2242 O O . ARG B 1 29 ? -4.246 2.428 18.422 1 97.44 29 ARG B O 1
ATOM 2249 N N . ALA B 1 30 ? -4.125 3.447 16.422 1 98.38 30 ALA B N 1
ATOM 2250 C CA . ALA B 1 30 ? -5.293 4.285 16.672 1 98.38 30 ALA B CA 1
ATOM 2251 C C . ALA B 1 30 ? -6.586 3.512 16.438 1 98.38 30 ALA B C 1
ATOM 2253 O O . ALA B 1 30 ? -7.68 4.031 16.656 1 98.38 30 ALA B O 1
ATOM 2254 N N . GLY B 1 31 ? -6.473 2.307 15.898 1 98.06 31 GLY B N 1
ATOM 2255 C CA . GLY B 1 31 ? -7.645 1.457 15.758 1 98.06 31 GLY B CA 1
ATOM 2256 C C . GLY B 1 31 ? -8.18 1.407 14.336 1 98.06 31 GLY B C 1
ATOM 2257 O O . GLY B 1 31 ? -9.312 0.981 14.109 1 98.06 31 GLY B O 1
ATOM 2258 N N . GLY B 1 32 ? -7.414 1.888 13.344 1 98.62 32 GLY B N 1
ATOM 2259 C CA . GLY B 1 32 ? -7.793 1.815 11.938 1 98.62 32 GLY B CA 1
ATOM 2260 C C . GLY B 1 32 ? -7.059 0.729 11.18 1 98.62 32 GLY B C 1
ATOM 2261 O O . GLY B 1 32 ? -6.102 0.146 11.688 1 98.62 32 GLY B O 1
ATOM 2262 N N . ILE B 1 33 ? -7.535 0.382 10.008 1 98.62 33 ILE B N 1
ATOM 2263 C CA . ILE B 1 33 ? -6.844 -0.507 9.086 1 98.62 33 ILE B CA 1
ATOM 2264 C C . ILE B 1 33 ? -6.129 0.315 8.008 1 98.62 33 ILE B C 1
ATOM 2266 O O . ILE B 1 33 ? -6.77 0.87 7.117 1 98.62 33 ILE B O 1
ATOM 2270 N N . PRO B 1 34 ? -4.832 0.372 8.094 1 98.5 34 PRO B N 1
ATOM 2271 C CA . PRO B 1 34 ? -4.094 1.136 7.086 1 98.5 34 PRO B CA 1
ATOM 2272 C C . PRO B 1 34 ? -3.879 0.355 5.793 1 98.5 34 PRO B C 1
ATOM 2274 O O . PRO B 1 34 ? -3.391 -0.778 5.824 1 98.5 34 PRO B O 1
ATOM 2277 N N . VAL B 1 35 ? -4.277 0.936 4.707 1 98.31 35 VAL B N 1
ATOM 2278 C CA . VAL B 1 35 ? -3.945 0.391 3.395 1 98.31 35 VAL B CA 1
ATOM 2279 C C . VAL B 1 35 ? -3.297 1.475 2.535 1 98.31 35 VAL B C 1
ATOM 2281 O O . VAL B 1 35 ? -3.664 2.648 2.625 1 98.31 35 VAL B O 1
ATOM 2284 N N . ILE B 1 36 ? -2.359 1.042 1.739 1 96.88 36 ILE B N 1
ATOM 2285 C CA . ILE B 1 36 ? -1.608 1.972 0.903 1 96.88 36 ILE B CA 1
ATOM 2286 C C . ILE B 1 36 ? -2.141 1.927 -0.527 1 96.88 36 ILE B C 1
ATOM 2288 O O . ILE B 1 36 ? -2.416 0.849 -1.06 1 96.88 36 ILE B O 1
ATOM 2292 N N . TYR B 1 37 ? -2.396 3.039 -1.126 1 97.38 37 TYR B N 1
ATOM 2293 C CA . TYR B 1 37 ? -2.803 3.199 -2.518 1 97.38 37 TYR B CA 1
ATOM 2294 C C . TYR B 1 37 ? -1.844 4.117 -3.264 1 97.38 37 TYR B C 1
ATOM 2296 O O . TYR B 1 37 ? -1.526 5.211 -2.791 1 97.38 37 TYR B O 1
ATOM 2304 N N . THR B 1 38 ? -1.375 3.664 -4.41 1 94.06 38 THR B N 1
ATOM 2305 C CA . THR B 1 38 ? -0.406 4.445 -5.168 1 94.06 38 THR B CA 1
ATOM 2306 C C . THR B 1 38 ? -1.104 5.535 -5.977 1 94.06 38 THR B C 1
ATOM 2308 O O . THR B 1 38 ? -2.172 5.301 -6.551 1 94.06 38 THR B O 1
ATOM 2311 N N . ALA B 1 39 ? -0.475 6.66 -6.066 1 93.12 39 ALA B N 1
ATOM 2312 C CA . ALA B 1 39 ? -1.053 7.816 -6.746 1 93.12 39 ALA B CA 1
ATOM 2313 C C . ALA B 1 39 ? -1.062 7.613 -8.258 1 93.12 39 ALA B C 1
ATOM 2315 O O . ALA B 1 39 ? -1.463 8.508 -9.008 1 93.12 39 ALA B O 1
ATOM 2316 N N . LEU B 1 40 ? -0.772 6.477 -8.734 1 90 40 LEU B N 1
ATOM 2317 C CA . LEU B 1 40 ? -0.801 6.141 -10.148 1 90 40 LEU B CA 1
ATOM 2318 C C . LEU B 1 40 ? -2.17 5.602 -10.555 1 90 40 LEU B C 1
ATOM 2320 O O . LEU B 1 40 ? -2.447 5.426 -11.742 1 90 40 LEU B O 1
ATOM 2324 N N . GLY B 1 41 ? -3.035 5.398 -9.586 1 93.75 41 GLY B N 1
ATOM 2325 C CA . GLY B 1 41 ? -4.348 4.832 -9.867 1 93.75 41 GLY B CA 1
ATOM 2326 C C . GLY B 1 41 ? -5.414 5.887 -10.094 1 93.75 41 GLY B C 1
ATOM 2327 O O . GLY B 1 41 ? -5.129 6.969 -10.609 1 93.75 41 GLY B O 1
ATOM 2328 N N . ASP B 1 42 ? -6.641 5.516 -9.82 1 96.38 42 ASP B N 1
ATOM 2329 C CA . ASP B 1 42 ? -7.816 6.355 -10.023 1 96.38 42 ASP B CA 1
ATOM 2330 C C . ASP B 1 42 ? -8.352 6.891 -8.695 1 96.38 42 ASP B C 1
ATOM 2332 O O . ASP B 1 42 ? -8.758 6.113 -7.824 1 96.38 42 ASP B O 1
ATOM 2336 N N . PRO B 1 43 ? -8.375 8.258 -8.578 1 98.06 43 PRO B N 1
ATOM 2337 C CA . PRO B 1 43 ? -8.93 8.797 -7.336 1 98.06 43 PRO B CA 1
ATOM 2338 C C . PRO B 1 43 ? -10.336 8.281 -7.035 1 98.06 43 PRO B C 1
ATOM 2340 O O . PRO B 1 43 ? -10.719 8.18 -5.871 1 98.06 43 PRO B O 1
ATOM 2343 N N . GLY B 1 44 ? -11.07 7.957 -8.062 1 97.62 44 GLY B N 1
ATOM 2344 C CA . GLY B 1 44 ? -12.398 7.402 -7.883 1 97.62 44 GLY B CA 1
ATOM 2345 C C . GLY B 1 44 ? -12.398 6.086 -7.129 1 97.62 44 GLY B C 1
ATOM 2346 O O . GLY B 1 44 ? -13.305 5.816 -6.336 1 97.62 44 GLY B O 1
ATOM 2347 N N . ASP B 1 45 ? -11.406 5.254 -7.34 1 97.88 45 ASP B N 1
ATOM 2348 C CA . ASP B 1 45 ? -11.273 3.988 -6.629 1 97.88 45 ASP B CA 1
ATOM 2349 C C . ASP B 1 45 ? -11.055 4.219 -5.133 1 97.88 45 ASP B C 1
ATOM 2351 O O . ASP B 1 45 ? -11.586 3.475 -4.301 1 97.88 45 ASP B O 1
ATOM 2355 N N . VAL B 1 46 ? -10.281 5.262 -4.812 1 98.38 46 VAL B N 1
ATOM 2356 C CA . VAL B 1 46 ? -9.938 5.539 -3.422 1 98.38 46 VAL B CA 1
ATOM 2357 C C . VAL B 1 46 ? -11.203 5.918 -2.646 1 98.38 46 VAL B C 1
ATOM 2359 O O . VAL B 1 46 ? -11.461 5.379 -1.567 1 98.38 46 VAL B O 1
ATOM 2362 N N . VAL B 1 47 ? -12.031 6.816 -3.197 1 97.69 47 VAL B N 1
ATOM 2363 C CA . VAL B 1 47 ? -13.18 7.316 -2.445 1 97.69 47 VAL B CA 1
ATOM 2364 C C . VAL B 1 47 ? -14.242 6.227 -2.342 1 97.69 47 VAL B C 1
ATOM 2366 O O . VAL B 1 47 ? -15.156 6.32 -1.519 1 97.69 47 VAL B O 1
ATOM 2369 N N . GLU B 1 48 ? -14.117 5.188 -3.16 1 95.5 48 GLU B N 1
ATOM 2370 C CA . GLU B 1 48 ? -15.055 4.07 -3.092 1 95.5 48 GLU B CA 1
ATOM 2371 C C . GLU B 1 48 ? -14.797 3.205 -1.863 1 95.5 48 GLU B C 1
ATOM 2373 O O . GLU B 1 48 ? -15.727 2.641 -1.285 1 95.5 48 GLU B O 1
ATOM 2378 N N . ILE B 1 49 ? -13.578 3.195 -1.424 1 96.62 49 ILE B N 1
ATOM 2379 C CA . ILE B 1 49 ? -13.273 2.178 -0.426 1 96.62 49 ILE B CA 1
ATOM 2380 C C . ILE B 1 49 ? -12.852 2.848 0.88 1 96.62 49 ILE B C 1
ATOM 2382 O O . ILE B 1 49 ? -12.797 2.199 1.929 1 96.62 49 ILE B O 1
ATOM 2386 N N . ALA B 1 50 ? -12.562 4.129 0.89 1 98.5 50 ALA B N 1
ATOM 2387 C CA . ALA B 1 50 ? -11.938 4.793 2.033 1 98.5 50 ALA B CA 1
ATOM 2388 C C . ALA B 1 50 ? -12.984 5.242 3.047 1 98.5 50 ALA B C 1
ATOM 2390 O O . ALA B 1 50 ? -13.984 5.867 2.682 1 98.5 50 ALA B O 1
ATOM 2391 N N . ASP B 1 51 ? -12.703 4.922 4.312 1 98.56 51 ASP B N 1
ATOM 2392 C CA . ASP B 1 51 ? -13.422 5.566 5.406 1 98.56 51 ASP B CA 1
ATOM 2393 C C . ASP B 1 51 ? -12.719 6.852 5.844 1 98.56 51 ASP B C 1
ATOM 2395 O O . ASP B 1 51 ? -13.344 7.73 6.445 1 98.56 51 ASP B O 1
ATOM 2399 N N . GLY B 1 52 ? -11.492 6.969 5.648 1 98.94 52 GLY B N 1
ATOM 2400 C CA . GLY B 1 52 ? -10.602 8.109 5.816 1 98.94 52 GLY B CA 1
ATOM 2401 C C . GLY B 1 52 ? -9.406 8.078 4.883 1 98.94 52 GLY B C 1
ATOM 2402 O O . GLY B 1 52 ? -9 7.004 4.422 1 98.94 52 GLY B O 1
ATOM 2403 N N . ILE B 1 53 ? -8.836 9.203 4.57 1 98.94 53 ILE B N 1
ATOM 2404 C CA . ILE B 1 53 ? -7.723 9.289 3.631 1 98.94 53 ILE B CA 1
ATOM 2405 C C . ILE B 1 53 ? -6.574 10.07 4.266 1 98.94 53 ILE B C 1
ATOM 2407 O O . ILE B 1 53 ? -6.781 11.133 4.852 1 98.94 53 ILE B O 1
ATOM 2411 N N . LEU B 1 54 ? -5.418 9.5 4.199 1 98.94 54 LEU B N 1
ATOM 2412 C CA . LEU B 1 54 ? -4.203 10.18 4.637 1 98.94 54 LEU B CA 1
ATOM 2413 C C . LEU B 1 54 ? -3.348 10.594 3.443 1 98.94 54 LEU B C 1
ATOM 2415 O O . LEU B 1 54 ? -2.877 9.734 2.689 1 98.94 54 LEU B O 1
ATOM 2419 N N . LEU B 1 55 ? -3.188 11.898 3.236 1 98.69 55 LEU B N 1
ATOM 2420 C CA . LEU B 1 55 ? -2.234 12.438 2.271 1 98.69 55 LEU B CA 1
ATOM 2421 C C . LEU B 1 55 ? -0.871 12.656 2.92 1 98.69 55 LEU B C 1
ATOM 2423 O O . LEU B 1 55 ? -0.776 13.258 3.988 1 98.69 55 LEU B O 1
ATOM 2427 N N . THR B 1 56 ? 0.197 12.18 2.279 1 97.38 56 THR B N 1
ATOM 2428 C CA . THR B 1 56 ? 1.479 12.07 2.967 1 97.38 56 THR B CA 1
ATOM 2429 C C . THR B 1 56 ? 2.504 13.016 2.355 1 97.38 56 THR B C 1
ATOM 2431 O O . THR B 1 56 ? 2.168 13.82 1.482 1 97.38 56 THR B O 1
ATOM 2434 N N . GLU B 1 57 ? 3.723 12.906 2.861 1 95.81 57 GLU B N 1
ATOM 2435 C CA . GLU B 1 57 ? 4.844 13.719 2.395 1 95.81 57 GLU B CA 1
ATOM 2436 C C . GLU B 1 57 ? 5.246 13.336 0.973 1 95.81 57 GLU B C 1
ATOM 2438 O O . GLU B 1 57 ? 4.77 12.336 0.433 1 95.81 57 GLU B O 1
ATOM 2443 N N . GLY B 1 58 ? 6.125 14.148 0.396 1 94 58 GLY B N 1
ATOM 2444 C CA . GLY B 1 58 ? 6.578 13.883 -0.961 1 94 58 GLY B CA 1
ATOM 2445 C C . GLY B 1 58 ? 7.262 15.078 -1.605 1 94 58 GLY B C 1
ATOM 2446 O O . GLY B 1 58 ? 7.707 15.992 -0.912 1 94 58 GLY B O 1
ATOM 2447 N N . PRO B 1 59 ? 7.402 15.031 -2.93 1 94.69 59 PRO B N 1
ATOM 2448 C CA . PRO B 1 59 ? 8.062 16.125 -3.639 1 94.69 59 PRO B CA 1
ATOM 2449 C C . PRO B 1 59 ? 7.25 17.422 -3.621 1 94.69 59 PRO B C 1
ATOM 2451 O O . PRO B 1 59 ? 6.117 17.422 -3.137 1 94.69 59 PRO B O 1
ATOM 2454 N N . ASP B 1 60 ? 7.836 18.422 -4.125 1 97.31 60 ASP B N 1
ATOM 2455 C CA . ASP B 1 60 ? 7.16 19.719 -4.195 1 97.31 60 ASP B CA 1
ATOM 2456 C C . ASP B 1 60 ? 5.895 19.625 -5.043 1 97.31 60 ASP B C 1
ATOM 2458 O O . ASP B 1 60 ? 5.832 18.844 -5.992 1 97.31 60 ASP B O 1
ATOM 2462 N N . ILE B 1 61 ? 4.91 20.406 -4.688 1 98.44 61 ILE B N 1
ATOM 2463 C CA . ILE B 1 61 ? 3.764 20.578 -5.574 1 98.44 61 ILE B CA 1
ATOM 2464 C C . ILE B 1 61 ? 4.129 21.516 -6.723 1 98.44 61 ILE B C 1
ATOM 2466 O O . ILE B 1 61 ? 4.715 22.578 -6.5 1 98.44 61 ILE B O 1
ATOM 2470 N N . HIS B 1 62 ? 3.834 21.094 -7.906 1 98.56 62 HIS B N 1
ATOM 2471 C CA . HIS B 1 62 ? 4.133 21.922 -9.078 1 98.56 62 HIS B CA 1
ATOM 2472 C C . HIS B 1 62 ? 3.4 23.25 -9.016 1 98.56 62 HIS B C 1
ATOM 2474 O O . HIS B 1 62 ? 2.18 23.297 -8.828 1 98.56 62 HIS B O 1
ATOM 2480 N N . PRO B 1 63 ? 4.117 24.375 -9.289 1 98.31 63 PRO B N 1
ATOM 2481 C CA . PRO B 1 63 ? 3.523 25.719 -9.148 1 98.31 63 PRO B CA 1
ATOM 2482 C C . PRO B 1 63 ? 2.342 25.938 -10.086 1 98.31 63 PRO B C 1
ATOM 2484 O O . PRO B 1 63 ? 1.471 26.766 -9.805 1 98.31 63 PRO B O 1
ATOM 2487 N N . TYR B 1 64 ? 2.256 25.188 -11.141 1 98.12 64 TYR B N 1
ATOM 2488 C CA . TYR B 1 64 ? 1.127 25.234 -12.062 1 98.12 64 TYR B CA 1
ATOM 2489 C C . TYR B 1 64 ? -0.195 25.141 -11.305 1 98.12 64 TYR B C 1
ATOM 2491 O O . TYR B 1 64 ? -1.154 25.844 -11.633 1 98.12 64 TYR B O 1
ATOM 2499 N N . PHE B 1 65 ? -0.261 24.359 -10.312 1 98.69 65 PHE B N 1
ATOM 2500 C CA . PHE B 1 65 ? -1.511 24.016 -9.641 1 98.69 65 PHE B CA 1
ATOM 2501 C C . PHE B 1 65 ? -1.943 25.141 -8.703 1 98.69 65 PHE B C 1
ATOM 2503 O O . PHE B 1 65 ? -3.059 25.125 -8.18 1 98.69 65 PHE B O 1
ATOM 2510 N N . TYR B 1 66 ? -1.066 26.078 -8.5 1 98.19 66 TYR B N 1
ATOM 2511 C CA . TYR B 1 66 ? -1.489 27.203 -7.664 1 98.19 66 TYR B CA 1
ATOM 2512 C C . TYR B 1 66 ? -1.15 28.531 -8.328 1 98.19 66 TYR B C 1
ATOM 2514 O O . TYR B 1 66 ? -0.893 29.531 -7.645 1 98.19 66 TYR B O 1
ATOM 2522 N N . GLY B 1 67 ? -1.048 28.562 -9.641 1 97.25 67 GLY B N 1
ATOM 2523 C CA . GLY B 1 67 ? -1.104 29.75 -10.469 1 97.25 67 GLY B CA 1
ATOM 2524 C C . GLY B 1 67 ? 0.24 30.438 -10.625 1 97.25 67 GLY B C 1
ATOM 2525 O O . GLY B 1 67 ? 0.303 31.641 -10.859 1 97.25 67 GLY B O 1
ATOM 2526 N N . ASP B 1 68 ? 1.33 29.766 -10.477 1 96.5 68 ASP B N 1
ATOM 2527 C CA . ASP B 1 68 ? 2.664 30.359 -10.547 1 96.5 68 ASP B CA 1
ATOM 2528 C C . ASP B 1 68 ? 3.547 29.594 -11.531 1 96.5 68 ASP B C 1
ATOM 2530 O O . ASP B 1 68 ? 3.217 28.484 -11.938 1 96.5 68 ASP B O 1
ATOM 2534 N N . ASP B 1 69 ? 4.66 30.188 -11.969 1 97.31 69 ASP B N 1
ATOM 2535 C CA . ASP B 1 69 ? 5.73 29.516 -12.695 1 97.31 69 ASP B CA 1
ATOM 2536 C C . ASP B 1 69 ? 6.809 29.016 -11.734 1 97.31 69 ASP B C 1
ATOM 2538 O O . ASP B 1 69 ? 7.012 29.594 -10.664 1 97.31 69 ASP B O 1
ATOM 2542 N N . PRO B 1 70 ? 7.441 27.922 -12.109 1 97.19 70 PRO B N 1
ATOM 2543 C CA . PRO B 1 70 ? 8.492 27.406 -11.227 1 97.19 70 PRO B CA 1
ATOM 2544 C C . PRO B 1 70 ? 9.648 28.375 -11.055 1 97.19 70 PRO B C 1
ATOM 2546 O O . PRO B 1 70 ? 10.188 28.891 -12.039 1 97.19 70 PRO B O 1
ATOM 2549 N N . SER B 1 71 ? 9.984 28.656 -9.883 1 96.56 71 SER B N 1
ATOM 2550 C CA . SER B 1 71 ? 11.195 29.406 -9.562 1 96.56 71 SER B CA 1
ATOM 2551 C C . SER B 1 71 ? 12.422 28.5 -9.555 1 96.56 71 SER B C 1
ATOM 2553 O O . SER B 1 71 ? 12.289 27.281 -9.57 1 96.56 71 SER B O 1
ATOM 2555 N N . PRO B 1 72 ? 13.586 29.016 -9.5 1 95.94 72 PRO B N 1
ATOM 2556 C CA . PRO B 1 72 ? 14.797 28.188 -9.43 1 95.94 72 PRO B CA 1
ATOM 2557 C C . PRO B 1 72 ? 14.891 27.391 -8.141 1 95.94 72 PRO B C 1
ATOM 2559 O O . PRO B 1 72 ? 15.727 26.484 -8.023 1 95.94 72 PRO B O 1
ATOM 2562 N N . SER B 1 73 ? 14.016 27.719 -7.191 1 95.25 73 SER B N 1
ATOM 2563 C CA . SER B 1 73 ? 14.125 27.094 -5.875 1 95.25 73 SER B CA 1
ATOM 2564 C C . SER B 1 73 ? 13.258 25.844 -5.785 1 95.25 73 SER B C 1
ATOM 2566 O O . SER B 1 73 ? 13.328 25.109 -4.801 1 95.25 73 SER B O 1
ATOM 2568 N N . ILE B 1 74 ? 12.414 25.609 -6.766 1 96.12 74 ILE B N 1
ATOM 2569 C CA . ILE B 1 74 ? 11.602 24.406 -6.801 1 96.12 74 ILE B CA 1
ATOM 2570 C C . ILE B 1 74 ? 12.516 23.188 -6.902 1 96.12 74 ILE B C 1
ATOM 2572 O O . ILE B 1 74 ? 13.5 23.188 -7.645 1 96.12 74 ILE B O 1
ATOM 2576 N N . LYS B 1 75 ? 12.211 22.203 -6.145 1 94.25 75 LYS B N 1
ATOM 2577 C CA . LYS B 1 75 ? 12.977 20.969 -6.199 1 94.25 75 LYS B CA 1
ATOM 2578 C C . LYS B 1 75 ? 12.25 19.906 -7.02 1 94.25 75 LYS B C 1
ATOM 2580 O O . LYS B 1 75 ? 11.703 20.203 -8.086 1 94.25 75 LYS B O 1
ATOM 2585 N N . ASN B 1 76 ? 12.211 18.703 -6.668 1 92.81 76 ASN B N 1
ATOM 2586 C CA . ASN B 1 76 ? 11.57 17.656 -7.461 1 92.81 76 ASN B CA 1
ATOM 2587 C C . ASN B 1 76 ? 10.047 17.781 -7.41 1 92.81 76 ASN B C 1
ATOM 2589 O O . ASN B 1 76 ? 9.484 18.141 -6.375 1 92.81 76 ASN B O 1
ATOM 2593 N N . VAL B 1 77 ? 9.461 17.578 -8.562 1 95.25 77 VAL B N 1
ATOM 2594 C CA . VAL B 1 77 ? 8 17.625 -8.656 1 95.25 77 VAL B CA 1
ATOM 2595 C C . VAL B 1 77 ? 7.484 16.328 -9.273 1 95.25 77 VAL B C 1
ATOM 2597 O O . VAL B 1 77 ? 8.227 15.602 -9.938 1 95.25 77 VAL B O 1
ATOM 2600 N N . ASP B 1 78 ? 6.285 16.016 -9.008 1 94.88 78 ASP B N 1
ATOM 2601 C CA . ASP B 1 78 ? 5.527 14.922 -9.609 1 94.88 78 ASP B CA 1
ATOM 2602 C C . ASP B 1 78 ? 4.133 15.383 -10.023 1 94.88 78 ASP B C 1
ATOM 2604 O O . ASP B 1 78 ? 3.186 15.289 -9.242 1 94.88 78 ASP B O 1
ATOM 2608 N N . TYR B 1 79 ? 4.086 15.82 -11.266 1 96.38 79 TYR B N 1
ATOM 2609 C CA . TYR B 1 79 ? 2.873 16.438 -11.781 1 96.38 79 TYR B CA 1
ATOM 2610 C C . TYR B 1 79 ? 1.691 15.484 -11.703 1 96.38 79 TYR B C 1
ATOM 2612 O O . TYR B 1 79 ? 0.589 15.875 -11.312 1 96.38 79 TYR B O 1
ATOM 2620 N N . SER B 1 80 ? 1.886 14.273 -12.07 1 96.12 80 SER B N 1
ATOM 2621 C CA . SER B 1 80 ? 0.821 13.273 -12.078 1 96.12 80 SER B CA 1
ATOM 2622 C C . SER B 1 80 ? 0.294 13.023 -10.672 1 96.12 80 SER B C 1
ATOM 2624 O O . SER B 1 80 ? -0.915 12.891 -10.469 1 96.12 80 SER B O 1
ATOM 2626 N N . ARG B 1 81 ? 1.172 12.938 -9.695 1 96.19 81 ARG B N 1
ATOM 2627 C CA . ARG B 1 81 ? 0.749 12.758 -8.305 1 96.19 81 ARG B CA 1
ATOM 2628 C C . ARG B 1 81 ? -0.039 13.961 -7.809 1 96.19 81 ARG B C 1
ATOM 2630 O O . ARG B 1 81 ? -1.045 13.812 -7.113 1 96.19 81 ARG B O 1
ATOM 2637 N N . ASP B 1 82 ? 0.507 15.172 -8.195 1 98.31 82 ASP B N 1
ATOM 2638 C CA . ASP B 1 82 ? -0.208 16.391 -7.816 1 98.31 82 ASP B CA 1
ATOM 2639 C C . ASP B 1 82 ? -1.649 16.359 -8.32 1 98.31 82 ASP B C 1
ATOM 2641 O O . ASP B 1 82 ? -2.586 16.578 -7.547 1 98.31 82 ASP B O 1
ATOM 2645 N N . LYS B 1 83 ? -1.773 16.109 -9.578 1 98.31 83 LYS B N 1
ATOM 2646 C CA . LYS B 1 83 ? -3.092 16.062 -10.203 1 98.31 83 LYS B CA 1
ATOM 2647 C C . LYS B 1 83 ? -3.988 15.031 -9.531 1 98.31 83 LYS B C 1
ATOM 2649 O O . LYS B 1 83 ? -5.156 15.305 -9.242 1 98.31 83 LYS B O 1
ATOM 2654 N N . PHE B 1 84 ? -3.473 13.891 -9.273 1 98.31 84 PHE B N 1
ATOM 2655 C CA . PHE B 1 84 ? -4.188 12.797 -8.609 1 98.31 84 PHE B CA 1
ATOM 2656 C C . PHE B 1 84 ? -4.684 13.234 -7.238 1 98.31 84 PHE B C 1
ATOM 2658 O O . PHE B 1 84 ? -5.863 13.07 -6.918 1 98.31 84 PHE B O 1
ATOM 2665 N N . GLU B 1 85 ? -3.84 13.773 -6.426 1 98.81 85 GLU B N 1
ATOM 2666 C CA . GLU B 1 85 ? -4.152 14.078 -5.031 1 98.81 85 GLU B CA 1
ATOM 2667 C C . GLU B 1 85 ? -5.102 15.266 -4.922 1 98.81 85 GLU B C 1
ATOM 2669 O O . GLU B 1 85 ? -5.953 15.305 -4.031 1 98.81 85 GLU B O 1
ATOM 2674 N N . ILE B 1 86 ? -4.945 16.234 -5.797 1 98.88 86 ILE B N 1
ATOM 2675 C CA . ILE B 1 86 ? -5.859 17.375 -5.816 1 98.88 86 ILE B CA 1
ATOM 2676 C C . ILE B 1 86 ? -7.273 16.891 -6.145 1 98.88 86 ILE B C 1
ATOM 2678 O O . ILE B 1 86 ? -8.227 17.234 -5.449 1 98.88 86 ILE B O 1
ATOM 2682 N N . GLU B 1 87 ? -7.391 16.062 -7.156 1 98.81 87 GLU B N 1
ATOM 2683 C CA . GLU B 1 87 ? -8.688 15.492 -7.516 1 98.81 87 GLU B CA 1
ATOM 2684 C C . GLU B 1 87 ? -9.242 14.625 -6.391 1 98.81 87 GLU B C 1
ATOM 2686 O O . GLU B 1 87 ? -10.438 14.688 -6.082 1 98.81 87 GLU B O 1
ATOM 2691 N N . LEU B 1 88 ? -8.375 13.859 -5.805 1 98.88 88 LEU B N 1
ATOM 2692 C CA . LEU B 1 88 ? -8.781 12.969 -4.719 1 98.88 88 LEU B CA 1
ATOM 2693 C C . LEU B 1 88 ? -9.367 13.766 -3.561 1 98.88 88 LEU B C 1
ATOM 2695 O O . LEU B 1 88 ? -10.43 13.414 -3.037 1 98.88 88 LEU B O 1
ATOM 2699 N N . PHE B 1 89 ? -8.664 14.836 -3.162 1 98.88 89 PHE B N 1
ATOM 2700 C CA . PHE B 1 89 ? -9.156 15.633 -2.045 1 98.88 89 PHE B CA 1
ATOM 2701 C C . PHE B 1 89 ? -10.523 16.219 -2.365 1 98.88 89 PHE B C 1
ATOM 2703 O O . PHE B 1 89 ? -11.422 16.219 -1.52 1 98.88 89 PHE B O 1
ATOM 2710 N N . ARG B 1 90 ? -10.688 16.75 -3.551 1 98.75 90 ARG B N 1
ATOM 2711 C CA . ARG B 1 90 ? -11.969 17.344 -3.949 1 98.75 90 ARG B CA 1
ATOM 2712 C C . ARG B 1 90 ? -13.086 16.297 -3.9 1 98.75 90 ARG B C 1
ATOM 2714 O O . ARG B 1 90 ? -14.18 16.578 -3.402 1 98.75 90 ARG B O 1
ATOM 2721 N N . ARG B 1 91 ? -12.859 15.117 -4.379 1 98.56 91 ARG B N 1
ATOM 2722 C CA . ARG B 1 91 ? -13.844 14.039 -4.328 1 98.56 91 ARG B CA 1
ATOM 2723 C C . ARG B 1 91 ? -14.148 13.641 -2.887 1 98.56 91 ARG B C 1
ATOM 2725 O O . ARG B 1 91 ? -15.305 13.391 -2.539 1 98.56 91 ARG B O 1
ATOM 2732 N N . ALA B 1 92 ? -13.078 13.539 -2.066 1 98.62 92 ALA B N 1
ATOM 2733 C CA . ALA B 1 92 ? -13.258 13.18 -0.663 1 98.62 92 ALA B CA 1
ATOM 2734 C C . ALA B 1 92 ? -14.156 14.188 0.052 1 98.62 92 ALA B C 1
ATOM 2736 O O . ALA B 1 92 ? -15.047 13.805 0.813 1 98.62 92 ALA B O 1
ATOM 2737 N N . ARG B 1 93 ? -13.898 15.445 -0.191 1 97.69 93 ARG B N 1
ATOM 2738 C CA . ARG B 1 93 ? -14.695 16.5 0.419 1 97.69 93 ARG B CA 1
ATOM 2739 C C . ARG B 1 93 ? -16.156 16.422 -0.023 1 97.69 93 ARG B C 1
ATOM 2741 O O . ARG B 1 93 ? -17.062 16.578 0.792 1 97.69 93 ARG B O 1
ATOM 2748 N N . SER B 1 94 ? -16.359 16.156 -1.288 1 96.5 94 SER B N 1
ATOM 2749 C CA . SER B 1 94 ? -17.719 16.078 -1.827 1 96.5 94 SER B CA 1
ATOM 2750 C C . SER B 1 94 ? -18.484 14.906 -1.211 1 96.5 94 SER B C 1
ATOM 2752 O O . SER B 1 94 ? -19.719 14.922 -1.162 1 96.5 94 SER B O 1
ATOM 2754 N N . ARG B 1 95 ? -17.797 13.93 -0.674 1 96.25 95 ARG B N 1
ATOM 2755 C CA . ARG B 1 95 ? -18.422 12.734 -0.111 1 96.25 95 ARG B CA 1
ATOM 2756 C C . ARG B 1 95 ? -18.312 12.727 1.409 1 96.25 95 ARG B C 1
ATOM 2758 O O . ARG B 1 95 ? -18.609 11.719 2.053 1 96.25 95 ARG B O 1
ATOM 2765 N N . ASP B 1 96 ? -17.734 13.781 1.966 1 97.38 96 ASP B N 1
ATOM 2766 C CA . ASP B 1 96 ? -17.594 13.969 3.406 1 97.38 96 ASP B CA 1
ATOM 2767 C C . ASP B 1 96 ? -16.688 12.898 4.008 1 97.38 96 ASP B C 1
ATOM 2769 O O . ASP B 1 96 ? -16.938 12.398 5.102 1 97.38 96 ASP B O 1
ATOM 2773 N N . ILE B 1 97 ? -15.703 12.461 3.266 1 98.69 97 ILE B N 1
ATOM 2774 C CA . ILE B 1 97 ? -14.711 11.523 3.77 1 98.69 97 ILE B CA 1
ATOM 2775 C C . ILE B 1 97 ? -13.617 12.289 4.52 1 98.69 97 ILE B C 1
ATOM 2777 O O . ILE B 1 97 ? -13 13.203 3.967 1 98.69 97 ILE B O 1
ATOM 2781 N N . PRO B 1 98 ? -13.328 11.945 5.77 1 98.94 98 PRO B N 1
ATOM 2782 C CA . PRO B 1 98 ? -12.273 12.617 6.527 1 98.94 98 PRO B CA 1
ATOM 2783 C C . PRO B 1 98 ? -10.906 12.5 5.852 1 98.94 98 PRO B C 1
ATOM 2785 O O . PRO B 1 98 ? -10.57 11.453 5.293 1 98.94 98 PRO B O 1
ATOM 2788 N N . VAL B 1 99 ? -10.109 13.609 5.883 1 98.94 99 VAL B N 1
ATOM 2789 C CA . VAL B 1 99 ? -8.766 13.617 5.309 1 98.94 99 VAL B CA 1
ATOM 2790 C C . VAL B 1 99 ? -7.785 14.242 6.297 1 98.94 99 VAL B C 1
ATOM 2792 O O . VAL B 1 99 ? -8.055 15.305 6.859 1 98.94 99 VAL B O 1
ATOM 2795 N N . LEU B 1 100 ? -6.746 13.562 6.574 1 98.94 100 LEU B N 1
ATOM 2796 C CA . LEU B 1 100 ? -5.582 14.109 7.27 1 98.94 100 LEU B CA 1
ATOM 2797 C C . LEU B 1 100 ? -4.43 14.336 6.297 1 98.94 100 LEU B C 1
ATOM 2799 O O . LEU B 1 100 ? -4.047 13.43 5.555 1 98.94 100 LEU B O 1
ATOM 2803 N N . GLY B 1 101 ? -3.967 15.523 6.227 1 98.88 101 GLY B N 1
ATOM 2804 C CA . GLY B 1 101 ? -2.809 15.852 5.41 1 98.88 101 GLY B CA 1
ATOM 2805 C C . GLY B 1 101 ? -1.554 16.094 6.227 1 98.88 101 GLY B C 1
ATOM 2806 O O . GLY B 1 101 ? -1.554 16.922 7.141 1 98.88 101 GLY B O 1
ATOM 2807 N N . VAL B 1 102 ? -0.467 15.445 5.898 1 98.75 102 VAL B N 1
ATOM 2808 C CA . VAL B 1 102 ? 0.792 15.586 6.621 1 98.75 102 VAL B CA 1
ATOM 2809 C C . VAL B 1 102 ? 1.881 16.078 5.676 1 98.75 102 VAL B C 1
ATOM 2811 O O . VAL B 1 102 ? 2.104 15.5 4.613 1 98.75 102 VAL B O 1
ATOM 2814 N N . GLY B 1 103 ? 2.594 17.156 6.117 1 97.62 103 GLY B N 1
ATOM 2815 C CA . GLY B 1 103 ? 3.623 17.719 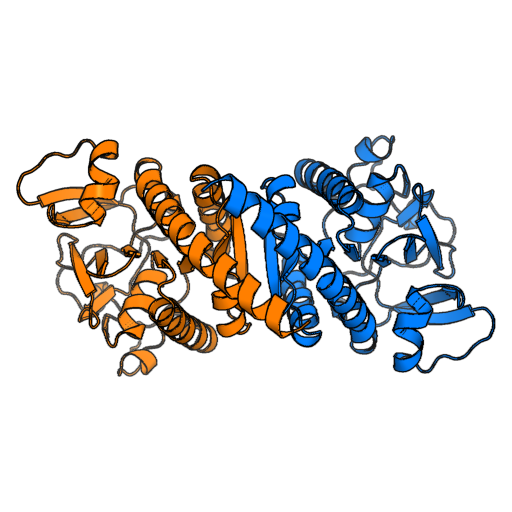5.262 1 97.62 103 GLY B CA 1
ATOM 2816 C C . GLY B 1 103 ? 3.09 18.219 3.93 1 97.62 103 GLY B C 1
ATOM 2817 O O . GLY B 1 103 ? 2.285 19.141 3.881 1 97.62 103 GLY B O 1
ATOM 2818 N N . ARG B 1 104 ? 3.477 17.562 2.9 1 97.44 104 ARG B N 1
ATOM 2819 C CA . ARG B 1 104 ? 2.982 17.859 1.56 1 97.44 104 ARG B CA 1
ATOM 2820 C C . ARG B 1 104 ? 1.473 17.656 1.478 1 97.44 104 ARG B C 1
ATOM 2822 O O . ARG B 1 104 ? 0.785 18.391 0.76 1 97.44 104 ARG B O 1
ATOM 2829 N N . GLY B 1 105 ? 0.917 16.703 2.219 1 98.62 105 GLY B N 1
ATOM 2830 C CA . GLY B 1 105 ? -0.518 16.469 2.242 1 98.62 105 GLY B CA 1
ATOM 2831 C C . GLY B 1 105 ? -1.319 17.703 2.637 1 98.62 105 GLY B C 1
ATOM 2832 O O . GLY B 1 105 ? -2.393 17.953 2.084 1 98.62 105 GLY B O 1
ATOM 2833 N N . MET B 1 106 ? -0.831 18.438 3.635 1 98.88 106 MET B N 1
ATOM 2834 C CA . MET B 1 106 ? -1.457 19.703 4 1 98.88 106 MET B CA 1
ATOM 2835 C C . MET B 1 106 ? -1.447 20.672 2.826 1 98.88 106 MET B C 1
ATOM 2837 O O . MET B 1 106 ? -2.443 21.344 2.566 1 98.88 106 MET B O 1
ATOM 2841 N N . GLN B 1 107 ? -0.309 20.719 2.154 1 98.94 107 GLN B N 1
ATOM 2842 C CA . GLN B 1 107 ? -0.154 21.625 1.016 1 98.94 107 GLN B CA 1
ATOM 2843 C C . GLN B 1 107 ? -1.108 21.25 -0.115 1 98.94 107 GLN B C 1
ATOM 2845 O O . GLN B 1 107 ? -1.674 22.125 -0.773 1 98.94 107 GLN B O 1
ATOM 2850 N N . ILE B 1 108 ? -1.305 19.969 -0.338 1 98.94 108 ILE B N 1
ATOM 2851 C CA . ILE B 1 108 ? -2.23 19.484 -1.355 1 98.94 108 ILE B CA 1
ATOM 2852 C C . ILE B 1 108 ? -3.648 19.953 -1.024 1 98.94 108 ILE B C 1
ATOM 2854 O O . ILE B 1 108 ? -4.367 20.438 -1.896 1 98.94 108 ILE B O 1
ATOM 2858 N N . MET B 1 109 ? -4.074 19.781 0.243 1 98.88 109 MET B N 1
ATOM 2859 C CA . MET B 1 109 ? -5.402 20.234 0.657 1 98.88 109 MET B CA 1
ATOM 2860 C C . MET B 1 109 ? -5.582 21.719 0.393 1 98.88 109 MET B C 1
ATOM 2862 O O . MET B 1 109 ? -6.633 22.141 -0.089 1 98.88 109 MET B O 1
ATOM 2866 N N . ASN B 1 110 ? -4.559 22.484 0.683 1 98.88 110 ASN B N 1
ATOM 2867 C CA . ASN B 1 110 ? -4.586 23.922 0.474 1 98.88 110 ASN B CA 1
ATOM 2868 C C . ASN B 1 110 ? -4.738 24.281 -1.004 1 98.88 110 ASN B C 1
ATOM 2870 O O . ASN B 1 110 ? -5.625 25.047 -1.374 1 98.88 110 ASN B O 1
ATOM 2874 N N . VAL B 1 111 ? -3.922 23.688 -1.824 1 98.94 111 VAL B N 1
ATOM 2875 C CA . VAL B 1 111 ? -3.914 23.969 -3.256 1 98.94 111 VAL B CA 1
ATOM 2876 C C . VAL B 1 111 ? -5.215 23.484 -3.889 1 98.94 111 VAL B C 1
ATOM 2878 O O . VAL B 1 111 ? -5.777 24.141 -4.762 1 98.94 111 VAL B O 1
ATOM 2881 N N . ALA B 1 112 ? -5.75 22.391 -3.441 1 98.88 112 ALA B N 1
ATOM 2882 C CA . ALA B 1 112 ? -6.984 21.812 -3.969 1 98.88 112 ALA B CA 1
ATOM 2883 C C . ALA B 1 112 ? -8.172 22.75 -3.725 1 98.88 112 ALA B C 1
ATOM 2885 O O . ALA B 1 112 ? -9.234 22.578 -4.328 1 98.88 112 ALA B O 1
ATOM 2886 N N . THR B 1 113 ? -8.047 23.672 -2.826 1 98.44 113 THR B N 1
ATOM 2887 C CA . THR B 1 113 ? -9.109 24.609 -2.492 1 98.44 113 THR B CA 1
ATOM 2888 C C . THR B 1 113 ? -8.711 26.047 -2.852 1 98.44 113 THR B C 1
ATOM 2890 O O . THR B 1 113 ? -9.117 27 -2.18 1 98.44 113 THR B O 1
ATOM 2893 N N . ASN B 1 114 ? -7.754 26.125 -3.764 1 98.5 114 ASN B N 1
ATOM 2894 C CA . ASN B 1 114 ? -7.371 27.375 -4.418 1 98.5 114 ASN B CA 1
ATOM 2895 C C . ASN B 1 114 ? -6.441 28.203 -3.543 1 98.5 114 ASN B C 1
ATOM 2897 O O . ASN B 1 114 ? -6.383 29.422 -3.676 1 98.5 114 ASN B O 1
ATOM 2901 N N . GLY B 1 115 ? -5.824 27.672 -2.582 1 98.75 115 GLY B N 1
ATOM 2902 C CA . GLY B 1 115 ? -4.723 28.312 -1.884 1 98.75 115 GLY B CA 1
ATOM 2903 C C . GLY B 1 115 ? -3.436 28.328 -2.686 1 98.75 115 GLY B C 1
ATOM 2904 O O . GLY B 1 115 ? -3.355 27.719 -3.752 1 98.75 115 GLY B O 1
ATOM 2905 N N . THR B 1 116 ? -2.441 29.047 -2.123 1 98.81 116 THR B N 1
ATOM 2906 C CA . THR B 1 116 ? -1.156 29.141 -2.807 1 98.81 116 THR B CA 1
ATOM 2907 C C . THR B 1 116 ? -0.014 28.781 -1.855 1 98.81 116 THR B C 1
ATOM 2909 O O . THR B 1 116 ? -0.221 28.672 -0.646 1 98.81 116 THR B O 1
ATOM 2912 N N . LEU B 1 117 ? 1.155 28.594 -2.436 1 98.81 117 LEU B N 1
ATOM 2913 C CA . LEU B 1 117 ? 2.316 28.203 -1.646 1 98.81 117 LEU B CA 1
ATOM 2914 C C . LEU B 1 117 ? 3.494 29.125 -1.905 1 98.81 117 LEU B C 1
ATOM 2916 O O . LEU B 1 117 ? 3.645 29.656 -3.012 1 98.81 117 LEU B O 1
ATOM 2920 N N . TYR B 1 118 ? 4.266 29.344 -0.851 1 98.5 118 TYR B N 1
ATOM 2921 C CA . TYR B 1 118 ? 5.656 29.719 -1.086 1 98.5 118 TYR B CA 1
ATOM 2922 C C . TYR B 1 118 ? 6.434 28.562 -1.693 1 98.5 118 TYR B C 1
ATOM 2924 O O . TYR B 1 118 ? 6.332 27.422 -1.222 1 98.5 118 TYR B O 1
ATOM 2932 N N . GLN B 1 119 ? 7.195 28.859 -2.717 1 98.31 119 GLN B N 1
ATOM 2933 C CA . GLN B 1 119 ? 7.98 27.797 -3.35 1 98.31 119 GLN B CA 1
ATOM 2934 C C . GLN B 1 119 ? 9.234 27.484 -2.535 1 98.31 119 GLN B C 1
ATOM 2936 O O . GLN B 1 119 ? 9.766 26.375 -2.615 1 98.31 119 GLN B O 1
ATOM 2941 N N . ASP B 1 120 ? 9.672 28.453 -1.806 1 98.38 120 ASP B N 1
ATOM 2942 C CA . ASP B 1 120 ? 10.82 28.297 -0.914 1 98.38 120 ASP B CA 1
ATOM 2943 C C . ASP B 1 120 ? 10.766 29.312 0.227 1 98.38 120 ASP B C 1
ATOM 2945 O O . ASP B 1 120 ? 10.977 30.516 0.012 1 98.38 120 ASP B O 1
ATOM 2949 N N . LEU B 1 121 ? 10.609 28.797 1.402 1 98.19 121 LEU B N 1
ATOM 2950 C CA . LEU B 1 121 ? 10.438 29.672 2.561 1 98.19 121 LEU B CA 1
ATOM 2951 C C . LEU B 1 121 ? 11.703 30.469 2.838 1 98.19 121 LEU B C 1
ATOM 2953 O O . LEU B 1 121 ? 11.633 31.672 3.102 1 98.19 121 LEU B O 1
ATOM 2957 N N . GLN B 1 122 ? 12.859 29.828 2.775 1 96.19 122 GLN B N 1
ATOM 2958 C CA . GLN B 1 122 ? 14.117 30.5 3.102 1 96.19 122 GLN B CA 1
ATOM 2959 C C . GLN B 1 122 ? 14.398 31.641 2.141 1 96.19 122 GLN B C 1
ATOM 2961 O O . GLN B 1 122 ? 14.953 32.656 2.537 1 96.19 122 GLN B O 1
ATOM 2966 N N . ARG B 1 123 ? 13.977 31.5 0.932 1 95.81 123 ARG B N 1
ATOM 2967 C CA . ARG B 1 123 ? 14.281 32.5 -0.092 1 95.81 123 ARG B CA 1
ATOM 2968 C C . ARG B 1 123 ? 13.227 33.594 -0.119 1 95.81 123 ARG B C 1
ATOM 2970 O O . ARG B 1 123 ? 13.523 34.75 -0.458 1 95.81 123 ARG B O 1
ATOM 2977 N N . GLU B 1 124 ? 12.008 33.281 0.268 1 96.44 124 GLU B N 1
ATOM 2978 C CA . GLU B 1 124 ? 10.898 34.188 0.019 1 96.44 124 GLU B CA 1
ATOM 2979 C C . GLU B 1 124 ? 10.484 34.906 1.296 1 96.44 124 GLU B C 1
ATOM 2981 O O . GLU B 1 124 ? 9.805 35.938 1.24 1 96.44 124 GLU B O 1
ATOM 2986 N N . ILE B 1 125 ? 10.766 34.375 2.443 1 94.56 125 ILE B N 1
ATOM 2987 C CA . ILE B 1 125 ? 10.383 34.969 3.721 1 94.56 125 ILE B CA 1
ATOM 2988 C C . ILE B 1 125 ? 11.617 35.594 4.387 1 94.56 125 ILE B C 1
ATOM 2990 O O . ILE B 1 125 ? 12.555 34.875 4.758 1 94.56 125 ILE B O 1
ATOM 2994 N N . PRO B 1 126 ? 11.539 36.875 4.605 1 90.56 126 PRO B N 1
ATOM 2995 C CA . PRO B 1 126 ? 12.648 37.5 5.34 1 90.56 126 PRO B CA 1
ATOM 2996 C C . PRO B 1 126 ? 12.812 36.938 6.746 1 90.56 126 PRO B C 1
ATOM 2998 O O . PRO B 1 126 ? 11.82 36.719 7.449 1 90.56 126 PRO B O 1
ATOM 3001 N N . LYS B 1 127 ? 13.977 36.5 7.227 1 91.56 127 LYS B N 1
ATOM 3002 C CA . LYS B 1 127 ? 14.305 36 8.555 1 91.56 127 LYS B CA 1
ATOM 3003 C C . LYS B 1 127 ? 13.594 34.688 8.828 1 91.56 127 LYS B C 1
ATOM 3005 O O . LYS B 1 127 ? 13.156 34.406 9.953 1 91.56 127 LYS B O 1
ATOM 3010 N N . ALA B 1 128 ? 13.273 34 7.785 1 94.69 128 ALA B N 1
ATOM 3011 C CA . ALA B 1 128 ? 12.719 32.656 7.965 1 94.69 128 ALA B CA 1
ATOM 3012 C C . ALA B 1 128 ? 13.609 31.812 8.867 1 94.69 128 ALA B C 1
ATOM 3014 O O . ALA B 1 128 ? 14.836 31.859 8.758 1 94.69 128 ALA B O 1
ATOM 3015 N N . ILE B 1 129 ? 13.023 31.078 9.75 1 97 129 ILE B N 1
ATOM 3016 C CA . ILE B 1 129 ? 13.789 30.078 10.484 1 97 129 ILE B CA 1
ATOM 3017 C C . ILE B 1 129 ? 14.047 28.875 9.586 1 97 129 ILE B C 1
ATOM 3019 O O . ILE B 1 129 ? 13.5 28.781 8.484 1 97 129 ILE B O 1
ATOM 3023 N N . LYS B 1 130 ? 14.867 27.969 10.039 1 96.44 130 LYS B N 1
ATOM 3024 C CA . LYS B 1 130 ? 15.117 26.75 9.273 1 96.44 130 LYS B CA 1
ATOM 3025 C C . LYS B 1 130 ? 13.953 25.766 9.398 1 96.44 130 LYS B C 1
ATOM 3027 O O . LYS B 1 130 ? 13.641 25.312 10.5 1 96.44 130 LYS B O 1
ATOM 3032 N N . HIS B 1 131 ? 13.383 25.422 8.305 1 97.75 131 HIS B N 1
ATOM 3033 C CA . HIS B 1 131 ? 12.273 24.469 8.266 1 97.75 131 HIS B CA 1
ATOM 3034 C C . HIS B 1 131 ? 12.688 23.172 7.578 1 97.75 131 HIS B C 1
ATOM 3036 O O . HIS B 1 131 ? 12.031 22.141 7.734 1 97.75 131 HIS B O 1
ATOM 3042 N N . ASP B 1 132 ? 13.711 23.234 6.738 1 96.81 132 ASP B N 1
ATOM 3043 C CA . ASP B 1 132 ? 14.039 22.141 5.816 1 96.81 132 ASP B CA 1
ATOM 3044 C C . ASP B 1 132 ? 15.219 21.328 6.328 1 96.81 132 ASP B C 1
ATOM 3046 O O . ASP B 1 132 ? 16.203 21.125 5.605 1 96.81 132 ASP B O 1
ATOM 3050 N N . TRP B 1 133 ? 15.109 20.797 7.512 1 96.06 133 TRP B N 1
ATOM 3051 C CA . TRP B 1 133 ? 16.141 19.906 8.039 1 96.06 133 TRP B CA 1
ATOM 3052 C C . TRP B 1 133 ? 16.234 18.641 7.199 1 96.06 133 TRP B C 1
ATOM 3054 O O . TRP B 1 133 ? 15.25 18.219 6.582 1 96.06 133 TRP B O 1
ATOM 3064 N N . ASP B 1 134 ? 17.406 18.031 7.164 1 94.06 134 ASP B N 1
ATOM 3065 C CA . ASP B 1 134 ? 17.656 16.812 6.395 1 94.06 134 ASP B CA 1
ATOM 3066 C C . ASP B 1 134 ? 17.406 15.57 7.238 1 94.06 134 ASP B C 1
ATOM 3068 O O . ASP B 1 134 ? 18.141 15.297 8.188 1 94.06 134 ASP B O 1
ATOM 3072 N N . PRO B 1 135 ? 16.438 14.82 6.797 1 92.06 135 PRO B N 1
ATOM 3073 C CA . PRO B 1 135 ? 16.125 13.641 7.605 1 92.06 135 PRO B CA 1
ATOM 3074 C C . PRO B 1 135 ? 17.219 12.578 7.57 1 92.06 135 PRO B C 1
ATOM 3076 O O . PRO B 1 135 ? 17.188 11.625 8.352 1 92.06 135 PRO B O 1
ATOM 3079 N N . LEU B 1 136 ? 18.172 12.656 6.688 1 89.88 136 LEU B N 1
ATOM 3080 C CA . LEU B 1 136 ? 19.297 11.734 6.648 1 89.88 136 LEU B CA 1
ATOM 3081 C C . LEU B 1 136 ? 20.297 12.031 7.77 1 89.88 136 LEU B C 1
ATOM 3083 O O . LEU B 1 136 ? 21.062 11.156 8.164 1 89.88 136 LEU B O 1
ATOM 3087 N N . THR B 1 137 ? 20.281 13.281 8.281 1 93.94 137 THR B N 1
ATOM 3088 C CA . THR B 1 137 ? 21.266 13.672 9.273 1 93.94 137 THR B CA 1
ATOM 3089 C C . THR B 1 137 ? 20.594 14.062 10.586 1 93.94 137 THR B C 1
ATOM 3091 O O . THR B 1 137 ? 21.266 14.188 11.617 1 93.94 137 THR B O 1
ATOM 3094 N N . VAL B 1 138 ? 19.281 14.281 10.516 1 94.75 138 VAL B N 1
ATOM 3095 C CA . VAL B 1 138 ? 18.531 14.672 11.711 1 94.75 138 VAL B CA 1
ATOM 3096 C C . VAL B 1 138 ? 17.438 13.648 11.984 1 94.75 138 VAL B C 1
ATOM 3098 O O . VAL B 1 138 ? 16.594 13.391 11.125 1 94.75 138 VAL B O 1
ATOM 3101 N N . ASP B 1 139 ? 17.406 13.109 13.172 1 95.44 139 ASP B N 1
ATOM 3102 C CA . ASP B 1 139 ? 16.375 12.18 13.586 1 95.44 139 ASP B CA 1
ATOM 3103 C C . ASP B 1 139 ? 14.992 12.828 13.516 1 95.44 139 ASP B C 1
ATOM 3105 O O . ASP B 1 139 ? 14.742 13.844 14.164 1 95.44 139 ASP B O 1
ATOM 3109 N N . PRO B 1 140 ? 14.07 12.211 12.859 1 96.25 140 PRO B N 1
ATOM 3110 C CA . PRO B 1 140 ? 12.75 12.82 12.68 1 96.25 140 PRO B CA 1
ATOM 3111 C C . PRO B 1 140 ? 11.969 12.93 13.984 1 96.25 140 PRO B C 1
ATOM 3113 O O . PRO B 1 140 ? 10.961 13.641 14.039 1 96.25 140 PRO B O 1
ATOM 3116 N N . GLY B 1 141 ? 12.391 12.273 14.961 1 96.88 141 GLY B N 1
ATOM 3117 C CA . GLY B 1 141 ? 11.742 12.375 16.266 1 96.88 141 GLY B CA 1
ATOM 3118 C C . GLY B 1 141 ? 12.141 13.617 17.031 1 96.88 141 GLY B C 1
ATOM 3119 O O . GLY B 1 141 ? 11.57 13.906 18.094 1 96.88 141 GLY B O 1
ATOM 3120 N N . GLN B 1 142 ? 13.102 14.359 16.5 1 96.81 142 GLN B N 1
ATOM 3121 C CA . GLN B 1 142 ? 13.555 15.562 17.172 1 96.81 142 GLN B CA 1
ATOM 3122 C C . GLN B 1 142 ? 12.617 16.734 16.922 1 96.81 142 GLN B C 1
ATOM 3124 O O . GLN B 1 142 ? 12.188 16.953 15.781 1 96.81 142 GLN B O 1
ATOM 3129 N N . ARG B 1 143 ? 12.242 17.438 17.953 1 96.81 143 ARG B N 1
ATOM 3130 C CA . ARG B 1 143 ? 11.5 18.688 17.859 1 96.81 143 ARG B CA 1
ATOM 3131 C C . ARG B 1 143 ? 12.422 19.859 17.531 1 96.81 143 ARG B C 1
ATOM 3133 O O . ARG B 1 143 ? 13.344 20.156 18.297 1 96.81 143 ARG B O 1
ATOM 3140 N N . LEU B 1 144 ? 12.188 20.5 16.5 1 97.31 144 LEU B N 1
ATOM 3141 C CA . LEU B 1 144 ? 13.227 21.344 15.922 1 97.31 144 LEU B CA 1
ATOM 3142 C C . LEU B 1 144 ? 12.852 22.828 16.047 1 97.31 144 LEU B C 1
ATOM 3144 O O . LEU B 1 144 ? 13.734 23.688 16.109 1 97.31 144 LEU B O 1
ATOM 3148 N N . HIS B 1 145 ? 11.547 23.188 16.047 1 97.06 145 HIS B N 1
ATOM 3149 C CA . HIS B 1 145 ? 11.133 24.562 16.297 1 97.06 145 HIS B CA 1
ATOM 3150 C C . HIS B 1 145 ? 9.773 24.625 16.969 1 97.06 145 HIS B C 1
ATOM 3152 O O . HIS B 1 145 ? 9.047 23.625 17.016 1 97.06 145 HIS B O 1
ATOM 3158 N N . SER 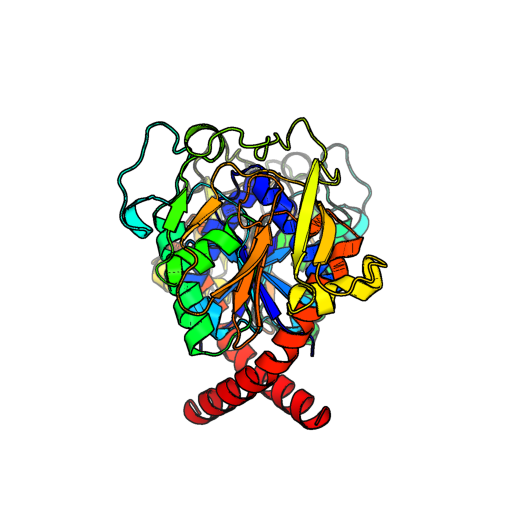B 1 146 ? 9.469 25.781 17.484 1 96.31 146 SER B N 1
ATOM 3159 C CA . SER B 1 146 ? 8.195 26 18.156 1 96.31 146 SER B CA 1
ATOM 3160 C C . SER B 1 146 ? 7.117 26.453 17.188 1 96.31 146 SER B C 1
ATOM 3162 O O . SER B 1 146 ? 7.418 27.062 16.156 1 96.31 146 SER B O 1
ATOM 3164 N N . ILE B 1 147 ? 5.898 26.062 17.5 1 96.94 147 ILE B N 1
ATOM 3165 C CA . ILE B 1 147 ? 4.734 26.625 16.828 1 96.94 147 ILE B CA 1
ATOM 3166 C C . ILE B 1 147 ? 3.744 27.141 17.859 1 96.94 147 ILE B C 1
ATOM 3168 O O . ILE B 1 147 ? 3.639 26.609 18.969 1 96.94 147 ILE B O 1
ATOM 3172 N N . ARG B 1 148 ? 3.141 28.203 17.5 1 96.75 148 ARG B N 1
ATOM 3173 C CA . ARG B 1 148 ? 1.999 28.734 18.234 1 96.75 148 ARG B CA 1
ATOM 3174 C C . ARG B 1 148 ? 0.695 28.109 17.75 1 96.75 148 ARG B C 1
ATOM 3176 O O . ARG B 1 148 ? 0.37 28.188 16.562 1 96.75 148 ARG B O 1
ATOM 3183 N N . LEU B 1 149 ? -0.054 27.5 18.625 1 96.88 149 LEU B N 1
ATOM 3184 C CA . LEU B 1 149 ? -1.309 26.828 18.312 1 96.88 149 LEU B CA 1
ATOM 3185 C C . LEU B 1 149 ? -2.492 27.562 18.938 1 96.88 149 LEU B C 1
ATOM 3187 O O . LEU B 1 149 ? -2.508 27.812 20.141 1 96.88 149 LEU B O 1
ATOM 3191 N N . LYS B 1 150 ? -3.455 27.906 18.125 1 96.69 150 LYS B N 1
ATOM 3192 C CA . LYS B 1 150 ? -4.648 28.594 18.609 1 96.69 150 LYS B CA 1
ATOM 3193 C C . LYS B 1 150 ? -5.512 27.656 19.453 1 96.69 150 LYS B C 1
ATOM 3195 O O . LYS B 1 150 ? -5.84 26.547 19.031 1 96.69 150 LYS B O 1
ATOM 3200 N N . THR B 1 151 ? -5.953 28.094 20.625 1 95.25 151 THR B N 1
ATOM 3201 C CA . THR B 1 151 ? -6.727 27.266 21.531 1 95.25 151 THR B CA 1
ATOM 3202 C C . THR B 1 151 ? -8.164 27.109 21.047 1 95.25 151 THR B C 1
ATOM 3204 O O . THR B 1 151 ? -8.891 26.219 21.5 1 95.25 151 THR B O 1
ATOM 3207 N N . SER B 1 152 ? -8.625 27.906 20.094 1 94.44 152 SER B N 1
ATOM 3208 C CA . SER B 1 152 ? -9.969 27.828 19.531 1 94.44 152 SER B CA 1
ATOM 3209 C C . SER B 1 152 ? -10.023 26.859 18.359 1 94.44 152 SER B C 1
ATOM 3211 O O . SER B 1 152 ? -11.031 26.766 17.656 1 94.44 152 SER B O 1
ATOM 3213 N N . SER B 1 153 ? -9.016 26.078 18.203 1 96.06 153 SER B N 1
ATOM 3214 C CA . SER B 1 153 ? -8.93 25.188 17.047 1 96.06 153 SER B CA 1
ATOM 3215 C C . SER B 1 153 ? -9.305 23.75 17.422 1 96.06 153 SER B C 1
ATOM 3217 O O . SER B 1 153 ? -9.172 23.359 18.594 1 96.06 153 SER B O 1
ATOM 3219 N N . LYS B 1 154 ? -9.875 22.984 16.406 1 97.19 154 LYS B N 1
ATOM 3220 C CA . LYS B 1 154 ? -10.086 21.547 16.547 1 97.19 154 LYS B CA 1
ATOM 3221 C C . LYS B 1 154 ? -8.781 20.828 16.891 1 97.19 154 LYS B C 1
ATOM 3223 O O . LYS B 1 154 ? -8.766 19.906 17.703 1 97.19 154 LYS B O 1
ATOM 3228 N N . LEU B 1 155 ? -7.695 21.281 16.297 1 97.88 155 LEU B N 1
ATOM 3229 C CA . LEU B 1 155 ? -6.391 20.672 16.5 1 97.88 155 LEU B CA 1
ATOM 3230 C C . LEU B 1 155 ? -5.961 20.781 17.969 1 97.88 155 LEU B C 1
ATOM 3232 O O . LEU B 1 155 ? -5.453 19.828 18.547 1 97.88 155 LEU B O 1
ATOM 3236 N N . TYR B 1 156 ? -6.18 21.906 18.547 1 96.31 156 TYR B N 1
ATOM 3237 C CA . TYR B 1 156 ? -5.855 22.062 19.953 1 96.31 156 TYR B CA 1
ATOM 3238 C C . TYR B 1 156 ? -6.672 21.109 20.828 1 96.31 156 TYR B C 1
ATOM 3240 O O . TYR B 1 156 ? -6.125 20.453 21.703 1 96.31 156 TYR B O 1
ATOM 3248 N N . ASP B 1 157 ? -7.973 21.047 20.547 1 95.81 157 ASP B N 1
ATOM 3249 C CA . ASP B 1 157 ? -8.836 20.156 21.328 1 95.81 157 ASP B CA 1
ATOM 3250 C C . ASP B 1 157 ? -8.352 18.719 21.234 1 95.81 157 ASP B C 1
ATOM 3252 O O . ASP B 1 157 ? -8.453 17.969 22.203 1 95.81 157 ASP B O 1
ATOM 3256 N N . ILE B 1 158 ? -7.828 18.359 20.109 1 96.94 158 ILE B N 1
ATOM 3257 C CA . ILE B 1 158 ? -7.355 17 19.859 1 96.94 158 ILE B CA 1
ATOM 3258 C C . ILE B 1 158 ? -6.066 16.75 20.641 1 96.94 158 ILE B C 1
ATOM 3260 O O . ILE B 1 158 ? -5.871 15.672 21.188 1 96.94 158 ILE B O 1
ATOM 3264 N N . LEU B 1 159 ? -5.195 17.766 20.75 1 96.06 159 LEU B N 1
ATOM 3265 C CA . LEU B 1 159 ? -3.832 17.531 21.219 1 96.06 159 LEU B CA 1
ATOM 3266 C C . LEU B 1 159 ? -3.695 17.906 22.703 1 96.06 159 LEU B C 1
ATOM 3268 O O . LEU B 1 159 ? -2.734 17.5 23.359 1 96.06 159 LEU B O 1
ATOM 3272 N N . LYS B 1 160 ? -4.559 18.672 23.297 1 92.44 160 LYS B N 1
ATOM 3273 C CA . LYS B 1 160 ? -4.371 19.375 24.578 1 92.44 160 LYS B CA 1
ATOM 3274 C C . LYS B 1 160 ? -4.121 18.375 25.703 1 92.44 160 LYS B C 1
ATOM 3276 O O . LYS B 1 160 ? -3.297 18.625 26.594 1 92.44 160 LYS B O 1
ATOM 3281 N N . ASP B 1 161 ? -4.75 17.219 25.703 1 89 161 ASP B N 1
ATOM 3282 C CA . ASP B 1 161 ? -4.629 16.281 26.812 1 89 161 ASP B CA 1
ATOM 3283 C C . ASP B 1 161 ? -3.25 15.633 26.828 1 89 161 ASP B C 1
ATOM 3285 O O . ASP B 1 161 ? -2.693 15.375 27.906 1 89 161 ASP B O 1
ATOM 3289 N N . ARG B 1 162 ? -2.707 15.461 25.688 1 85.5 162 ARG B N 1
ATOM 3290 C CA . ARG B 1 162 ? -1.424 14.766 25.609 1 85.5 162 ARG B CA 1
ATOM 3291 C C . ARG B 1 162 ? -0.264 15.75 25.766 1 85.5 162 ARG B C 1
ATOM 3293 O O . ARG B 1 162 ? 0.822 15.367 26.203 1 85.5 162 ARG B O 1
ATOM 3300 N N . LEU B 1 163 ? -0.495 16.953 25.422 1 82.19 163 LEU B N 1
ATOM 3301 C CA . LEU B 1 163 ? 0.58 17.953 25.438 1 82.19 163 LEU B CA 1
ATOM 3302 C C . LEU B 1 163 ? 0.588 18.703 26.766 1 82.19 163 LEU B C 1
ATOM 3304 O O . LEU B 1 163 ? 1.53 19.453 27.047 1 82.19 163 LEU B O 1
ATOM 3308 N N . ASP B 1 164 ? -0.281 18.359 27.656 1 76.5 164 ASP B N 1
ATOM 3309 C CA . ASP B 1 164 ? -0.403 19.016 28.953 1 76.5 164 ASP B CA 1
ATOM 3310 C C . ASP B 1 164 ? -0.275 20.531 28.828 1 76.5 164 ASP B C 1
ATOM 3312 O O . ASP B 1 164 ? 0.515 21.156 29.531 1 76.5 164 ASP B O 1
ATOM 3316 N N . VAL B 1 165 ? -0.914 21.062 27.859 1 73.06 165 VAL B N 1
ATOM 3317 C CA . VAL B 1 165 ? -0.863 22.516 27.641 1 73.06 165 VAL B CA 1
ATOM 3318 C C . VAL B 1 165 ? -2.236 23.125 27.906 1 73.06 165 VAL B C 1
ATOM 3320 O O . VAL B 1 165 ? -3.26 22.562 27.516 1 73.06 165 VAL B O 1
ATOM 3323 N N . ALA B 1 166 ? -2.24 24.062 28.875 1 73.44 166 ALA B N 1
ATOM 3324 C CA . ALA B 1 166 ? -3.467 24.812 29.156 1 73.44 166 ALA B CA 1
ATOM 3325 C C . ALA B 1 166 ? -3.215 26.312 29.141 1 73.44 166 ALA B C 1
ATOM 3327 O O . ALA B 1 166 ? -2.24 26.797 29.734 1 73.44 166 ALA B O 1
ATOM 3328 N N . SER B 1 167 ? -3.76 26.891 28.094 1 74.75 167 SER B N 1
ATOM 3329 C CA . SER B 1 167 ? -3.713 28.344 28.031 1 74.75 167 SER B CA 1
ATOM 3330 C C . SER B 1 167 ? -5.004 28.906 27.469 1 74.75 167 SER B C 1
ATOM 3332 O O . SER B 1 167 ? -5.816 28.172 26.891 1 74.75 167 SER B O 1
ATOM 3334 N N . THR B 1 168 ? -5.184 30.094 27.703 1 73.44 168 THR B N 1
ATOM 3335 C CA . THR B 1 168 ? -6.445 30.734 27.328 1 73.44 168 THR B CA 1
ATOM 3336 C C . THR B 1 168 ? -6.504 31 25.828 1 73.44 168 THR B C 1
ATOM 3338 O O . THR B 1 168 ? -7.52 30.734 25.188 1 73.44 168 THR B O 1
ATOM 3341 N N . ASN B 1 169 ? -5.523 31.484 25.172 1 83.38 169 ASN B N 1
ATOM 3342 C CA . ASN B 1 169 ? -5.68 31.906 23.781 1 83.38 169 ASN B CA 1
ATOM 3343 C C . ASN B 1 169 ? -4.801 31.062 22.844 1 83.38 169 ASN B C 1
ATOM 3345 O O . ASN B 1 169 ? -5.242 30.656 21.781 1 83.38 169 ASN B O 1
ATOM 3349 N N . GLU B 1 170 ? -3.596 30.891 23.281 1 84.56 170 GLU B N 1
ATOM 3350 C CA . GLU B 1 170 ? -2.645 30.125 22.469 1 84.56 170 GLU B CA 1
ATOM 3351 C C . GLU B 1 170 ? -1.694 29.328 23.359 1 84.56 170 GLU B C 1
ATOM 3353 O O . GLU B 1 170 ? -1.545 29.625 24.547 1 84.56 170 GLU B O 1
ATOM 3358 N N . VAL B 1 171 ? -1.168 28.266 22.734 1 91.06 171 VAL B N 1
ATOM 3359 C CA . VAL B 1 171 ? -0.126 27.484 23.391 1 91.06 171 VAL B CA 1
ATOM 3360 C C . VAL B 1 171 ? 1.048 27.281 22.438 1 91.06 171 VAL B C 1
ATOM 3362 O O . VAL B 1 171 ? 0.892 27.375 21.219 1 91.06 171 VAL B O 1
ATOM 3365 N N . PHE B 1 172 ? 2.174 27.078 23.047 1 93 172 PHE B N 1
ATOM 3366 C CA . PHE B 1 172 ? 3.369 26.812 22.266 1 93 172 PHE B CA 1
ATOM 3367 C C . PHE B 1 172 ? 3.791 25.359 22.406 1 93 172 PHE B C 1
ATOM 3369 O O . PHE B 1 172 ? 3.854 24.828 23.516 1 93 172 PHE B O 1
ATOM 3376 N N . ILE B 1 173 ? 3.977 24.75 21.25 1 94.06 173 ILE B N 1
ATOM 3377 C CA . ILE B 1 173 ? 4.504 23.391 21.25 1 94.06 173 ILE B CA 1
ATOM 3378 C C . ILE B 1 173 ? 5.672 23.297 20.281 1 94.06 173 ILE B C 1
ATOM 3380 O O . ILE B 1 173 ? 5.848 24.172 19.422 1 94.06 173 ILE B O 1
ATOM 3384 N N . HIS B 1 174 ? 6.512 22.25 20.469 1 96.19 174 HIS B N 1
ATOM 3385 C CA . HIS B 1 174 ? 7.648 22.016 19.578 1 96.19 174 HIS B CA 1
ATOM 3386 C C . HIS B 1 174 ? 7.379 20.875 18.609 1 96.19 174 HIS B C 1
ATOM 3388 O O . HIS B 1 174 ? 6.777 19.859 18.984 1 96.19 174 HIS B O 1
ATOM 3394 N N . VAL B 1 175 ? 7.805 21.078 17.406 1 98.12 175 VAL B N 1
ATOM 3395 C CA . VAL B 1 175 ? 7.547 20.078 16.375 1 98.12 175 VAL B CA 1
ATOM 3396 C C . VAL B 1 175 ? 8.805 19.844 15.547 1 98.12 175 VAL B C 1
ATOM 3398 O O . VAL B 1 175 ? 9.766 20.609 15.641 1 98.12 175 VAL B O 1
ATOM 3401 N N . ASN B 1 176 ? 8.875 18.734 14.797 1 98.44 176 ASN B N 1
ATOM 3402 C CA . ASN B 1 176 ? 9.898 18.5 13.789 1 98.44 176 ASN B CA 1
ATOM 3403 C C . ASN B 1 176 ? 9.609 19.266 12.5 1 98.44 176 ASN B C 1
ATOM 3405 O O . ASN B 1 176 ? 8.602 19.969 12.406 1 98.44 176 ASN B O 1
ATOM 3409 N N . SER B 1 177 ? 10.562 19.281 11.562 1 98.31 177 SER B N 1
ATOM 3410 C CA . SER B 1 177 ? 10.367 20.094 10.367 1 98.31 177 SER B CA 1
ATOM 3411 C C . SER B 1 177 ? 11.289 19.641 9.234 1 98.31 177 SER B C 1
ATOM 3413 O O . SER B 1 177 ? 12.508 19.594 9.398 1 98.31 177 SER B O 1
ATOM 3415 N N . PHE B 1 178 ? 10.672 19.312 8.078 1 97 178 PHE B N 1
ATOM 3416 C CA . PHE B 1 178 ? 11.445 18.797 6.949 1 97 178 PHE B CA 1
ATOM 3417 C C . PHE B 1 178 ? 10.875 19.312 5.633 1 97 178 PHE B C 1
ATOM 3419 O O . PHE B 1 178 ? 10.773 18.562 4.66 1 97 178 PHE B O 1
ATOM 3426 N N . HIS B 1 179 ? 10.5 20.531 5.559 1 96.94 179 HIS B N 1
ATOM 3427 C CA . HIS B 1 179 ? 9.883 21.109 4.375 1 96.94 179 HIS B CA 1
ATOM 3428 C C . HIS B 1 179 ? 10.523 22.453 4.023 1 96.94 179 HIS B C 1
ATOM 3430 O O . HIS B 1 179 ? 11.078 23.125 4.895 1 96.94 179 HIS B O 1
ATOM 3436 N N . HIS B 1 180 ? 10.453 22.828 2.729 1 97.94 180 HIS B N 1
ATOM 3437 C CA . HIS B 1 180 ? 10.922 24.156 2.33 1 97.94 180 HIS B CA 1
ATOM 3438 C C . HIS B 1 180 ? 9.812 24.953 1.651 1 97.94 180 HIS B C 1
ATOM 3440 O O . HIS B 1 180 ? 9.906 26.172 1.534 1 97.94 180 HIS B O 1
ATOM 3446 N N . GLN B 1 181 ? 8.75 24.25 1.132 1 98.44 181 GLN B N 1
ATOM 3447 C CA . GLN B 1 181 ? 7.527 24.938 0.751 1 98.44 181 GLN B CA 1
ATOM 3448 C C . GLN B 1 181 ? 6.637 25.188 1.966 1 98.44 181 GLN B C 1
ATOM 3450 O O . GLN B 1 181 ? 6.863 24.625 3.035 1 98.44 181 GLN B O 1
ATOM 3455 N N . GLY B 1 182 ? 5.73 26.094 1.849 1 98.56 182 GLY B N 1
ATOM 3456 C CA . GLY B 1 182 ? 4.746 26.422 2.869 1 98.56 182 GLY B CA 1
ATOM 3457 C C . GLY B 1 182 ? 3.555 27.188 2.326 1 98.56 182 GLY B C 1
ATOM 3458 O O . GLY B 1 182 ? 3.605 27.719 1.214 1 98.56 182 GLY B O 1
ATOM 3459 N N . ILE B 1 183 ? 2.5 27.25 3.055 1 98.81 183 ILE B N 1
ATOM 3460 C CA . ILE B 1 183 ? 1.275 27.906 2.617 1 98.81 183 ILE B CA 1
ATOM 3461 C C . ILE B 1 183 ? 1.492 29.422 2.584 1 98.81 183 ILE B C 1
ATOM 3463 O O . ILE B 1 183 ? 1.963 30.016 3.561 1 98.81 183 ILE B O 1
ATOM 3467 N N . LYS B 1 184 ? 1.234 30 1.48 1 98.62 184 LYS B N 1
ATOM 3468 C CA . LYS B 1 184 ? 1.267 31.453 1.312 1 98.62 184 LYS B CA 1
ATOM 3469 C C . LYS B 1 184 ? -0.12 32.062 1.511 1 98.62 184 LYS B C 1
ATOM 3471 O O . LYS B 1 184 ? -0.297 32.969 2.334 1 98.62 184 LYS B O 1
ATOM 3476 N N . ARG B 1 185 ? -1.051 31.562 0.822 1 98.56 185 ARG B N 1
ATOM 3477 C CA . ARG B 1 185 ? -2.459 31.906 1.005 1 98.56 185 ARG B CA 1
ATOM 3478 C C . ARG B 1 185 ? -3.279 30.656 1.339 1 98.56 185 ARG B C 1
ATOM 3480 O O . ARG B 1 185 ? -3.23 29.672 0.615 1 98.56 185 ARG B O 1
ATOM 3487 N N . VAL B 1 186 ? -4.02 30.75 2.385 1 98.75 186 VAL B N 1
ATOM 3488 C CA . VAL B 1 186 ? -4.836 29.625 2.832 1 98.75 186 VAL B CA 1
ATOM 3489 C C . VAL B 1 186 ? -6 29.422 1.865 1 98.75 186 VAL B C 1
ATOM 3491 O O . VAL B 1 186 ? -6.621 30.375 1.412 1 98.75 186 VAL B O 1
ATOM 3494 N N . GLY B 1 187 ? -6.293 28.219 1.555 1 98.44 187 GLY B N 1
ATOM 3495 C CA . GLY B 1 187 ? -7.348 27.859 0.619 1 98.44 187 GLY B CA 1
ATOM 3496 C C . GLY B 1 187 ? -8.742 28.156 1.15 1 98.44 187 GLY B C 1
ATOM 3497 O O . GLY B 1 187 ? -8.906 28.422 2.34 1 98.44 187 GLY B O 1
ATOM 3498 N N . GLU B 1 188 ? -9.688 28.047 0.269 1 97.94 188 GLU B N 1
ATOM 3499 C CA . GLU B 1 188 ? -11.086 28.328 0.609 1 97.94 188 GLU B CA 1
ATOM 3500 C C . GLU B 1 188 ? -11.641 27.281 1.564 1 97.94 188 GLU B C 1
ATOM 3502 O O . GLU B 1 188 ? -11.43 26.078 1.373 1 97.94 188 GLU B O 1
ATOM 3507 N N . GLY B 1 189 ? -12.289 27.734 2.648 1 97.56 189 GLY B N 1
ATOM 3508 C CA . GLY B 1 189 ? -12.93 26.828 3.596 1 97.56 189 GLY B CA 1
ATOM 3509 C C . GLY B 1 189 ? -11.992 26.359 4.688 1 97.56 189 GLY B C 1
ATOM 3510 O O . GLY B 1 189 ? -12.398 25.594 5.57 1 97.56 189 GLY B O 1
ATOM 3511 N N . PHE B 1 190 ? -10.75 26.828 4.609 1 98.56 190 PHE B N 1
ATOM 3512 C CA . PHE B 1 190 ? -9.766 26.484 5.625 1 98.56 190 PHE B CA 1
ATOM 3513 C C . PHE B 1 190 ? -9.344 27.719 6.422 1 98.56 190 PHE B C 1
ATOM 3515 O O . PHE B 1 190 ? -9.523 28.844 5.965 1 98.56 190 PHE B O 1
ATOM 3522 N N . ARG B 1 191 ? -8.875 27.484 7.594 1 98.38 191 ARG B N 1
ATOM 3523 C CA . ARG B 1 191 ? -8.203 28.516 8.391 1 98.38 191 ARG B CA 1
ATOM 3524 C C . ARG B 1 191 ? -6.895 27.984 8.961 1 98.38 191 ARG B C 1
ATOM 3526 O O . ARG B 1 191 ? -6.793 26.812 9.328 1 98.38 191 ARG B O 1
ATOM 3533 N N . ALA B 1 192 ? -5.891 28.828 9.047 1 98.75 192 ALA B N 1
ATOM 3534 C CA . ALA B 1 192 ? -4.641 28.5 9.719 1 98.75 192 ALA B CA 1
ATOM 3535 C C . ALA B 1 192 ? -4.801 28.547 11.234 1 98.75 192 ALA B C 1
ATOM 3537 O O . ALA B 1 192 ? -5.383 29.5 11.773 1 98.75 192 ALA B O 1
ATOM 3538 N N . VAL B 1 193 ? -4.285 27.547 11.945 1 98.56 193 VAL B N 1
ATOM 3539 C CA . VAL B 1 193 ? -4.555 27.484 13.375 1 98.56 193 VAL B CA 1
ATOM 3540 C C . VAL B 1 193 ? -3.242 27.312 14.141 1 98.56 193 VAL B C 1
ATOM 3542 O O . VAL B 1 193 ? -3.229 27.312 15.375 1 98.56 193 VAL B O 1
ATOM 3545 N N . ALA B 1 194 ? -2.145 27.109 13.453 1 98.5 194 ALA B N 1
ATOM 3546 C CA . ALA B 1 194 ? -0.808 27.062 14.039 1 98.5 194 ALA B CA 1
ATOM 3547 C C . ALA B 1 194 ? 0.201 27.812 13.172 1 98.5 194 ALA B C 1
ATOM 3549 O O . ALA B 1 194 ? 0.12 27.766 11.945 1 98.5 194 ALA B O 1
ATOM 3550 N N . PHE B 1 195 ? 1.176 28.406 13.852 1 98.25 195 PHE B N 1
ATOM 3551 C CA . PHE B 1 195 ? 2.154 29.234 13.148 1 98.25 195 PHE B CA 1
ATOM 3552 C C . PHE B 1 195 ? 3.537 29.078 13.773 1 98.25 195 PHE B C 1
ATOM 3554 O O . PHE B 1 195 ? 3.67 29.016 15 1 98.25 195 PHE B O 1
ATOM 3561 N N . SER B 1 196 ? 4.488 29.031 12.898 1 98 196 SER B N 1
ATOM 3562 C CA . SER B 1 196 ? 5.852 29.172 13.398 1 98 196 SER B CA 1
ATOM 3563 C C . SER B 1 196 ? 6.16 30.625 13.742 1 98 196 SER B C 1
ATOM 3565 O O . SER B 1 196 ? 5.363 31.516 13.445 1 98 196 SER B O 1
ATOM 3567 N N . ILE B 1 197 ? 7.32 30.844 14.344 1 96.19 197 ILE B N 1
ATOM 3568 C CA . ILE B 1 197 ? 7.684 32.156 14.859 1 96.19 197 ILE B CA 1
ATOM 3569 C C . ILE B 1 197 ? 7.887 33.125 13.695 1 96.19 197 ILE B C 1
ATOM 3571 O O . ILE B 1 197 ? 7.715 34.344 13.852 1 96.19 197 ILE B O 1
ATOM 3575 N N . ASP B 1 198 ? 8.203 32.594 12.555 1 96.94 198 ASP B N 1
ATOM 3576 C CA . ASP B 1 198 ? 8.422 33.469 11.391 1 96.94 198 ASP B CA 1
ATOM 3577 C C . ASP B 1 198 ? 7.117 33.656 10.617 1 96.94 198 ASP B C 1
ATOM 3579 O O . ASP B 1 198 ? 7.133 34.156 9.484 1 96.94 198 ASP B O 1
ATOM 3583 N N . GLY B 1 199 ? 6.016 33.188 11.133 1 96.75 199 GLY B N 1
ATOM 3584 C CA . GLY B 1 199 ? 4.703 33.531 10.609 1 96.75 199 GLY B CA 1
ATOM 3585 C C . GLY B 1 199 ? 4.172 32.531 9.609 1 96.75 199 GLY B C 1
ATOM 3586 O O . GLY B 1 199 ? 3.141 32.75 8.977 1 96.75 199 GLY B O 1
ATOM 3587 N N . ILE B 1 200 ? 4.801 31.406 9.414 1 97.94 200 ILE B N 1
ATOM 3588 C CA . ILE B 1 200 ? 4.402 30.391 8.445 1 97.94 200 ILE B CA 1
ATOM 3589 C C . ILE B 1 200 ? 3.307 29.516 9.039 1 97.94 200 ILE B C 1
ATOM 3591 O O . ILE B 1 200 ? 3.422 29.047 10.172 1 97.94 200 ILE B O 1
ATOM 3595 N N . ALA B 1 201 ? 2.215 29.344 8.305 1 98.75 201 ALA B N 1
ATOM 3596 C CA . ALA B 1 201 ? 1.174 28.422 8.742 1 98.75 201 ALA B CA 1
ATOM 3597 C C . ALA B 1 201 ? 1.711 27 8.836 1 98.75 201 ALA B C 1
ATOM 3599 O O . ALA B 1 201 ? 2.285 26.484 7.871 1 98.75 201 ALA B O 1
ATOM 3600 N N . GLU B 1 202 ? 1.515 26.391 10.008 1 98.81 202 GLU B N 1
ATOM 3601 C CA . GLU B 1 202 ? 2.01 25.047 10.234 1 98.81 202 GLU B CA 1
ATOM 3602 C C . GLU B 1 202 ? 0.858 24.047 10.383 1 98.81 202 GLU B C 1
ATOM 3604 O O . GLU B 1 202 ? 1.073 22.844 10.383 1 98.81 202 GLU B O 1
ATOM 3609 N N . ALA B 1 203 ? -0.321 24.578 10.484 1 98.94 203 ALA B N 1
ATOM 3610 C CA . ALA B 1 203 ? -1.507 23.719 10.469 1 98.94 203 ALA B CA 1
ATOM 3611 C C . ALA B 1 203 ? -2.721 24.484 9.938 1 98.94 203 ALA B C 1
ATOM 3613 O O . ALA B 1 203 ? -2.859 25.688 10.172 1 98.94 203 ALA B O 1
ATOM 3614 N N . VAL B 1 204 ? -3.602 23.797 9.242 1 98.88 204 VAL B N 1
ATOM 3615 C CA . VAL B 1 204 ? -4.883 24.328 8.789 1 98.88 204 VAL B CA 1
ATOM 3616 C C . VAL B 1 204 ? -5.996 23.328 9.102 1 98.88 204 VAL B C 1
ATOM 3618 O O . VAL B 1 204 ? -5.742 22.141 9.242 1 98.88 204 VAL B O 1
ATOM 3621 N N . GLU B 1 205 ? -7.168 23.781 9.281 1 98.88 205 GLU B N 1
ATOM 3622 C CA . GLU B 1 205 ? -8.336 22.922 9.453 1 98.88 205 GLU B CA 1
ATOM 3623 C C . GLU B 1 205 ? -9.586 23.547 8.844 1 98.88 205 GLU B C 1
ATOM 3625 O O . GLU B 1 205 ? -9.648 24.766 8.68 1 98.88 205 GLU B O 1
ATOM 3630 N N . SER B 1 206 ? -10.461 22.734 8.391 1 97.88 206 SER B N 1
ATOM 3631 C CA . SER B 1 206 ? -11.758 23.172 7.879 1 97.88 206 SER B CA 1
ATOM 3632 C C . SER B 1 206 ? -12.789 23.281 9 1 97.88 206 SER B C 1
ATOM 3634 O O . SER B 1 206 ? -12.68 22.594 10.008 1 97.88 206 SER B O 1
ATOM 3636 N N . ASP B 1 207 ? -13.719 24.172 8.82 1 87.75 207 ASP B N 1
ATOM 3637 C CA . ASP B 1 207 ? -14.781 24.297 9.812 1 87.75 207 ASP B CA 1
ATOM 3638 C C . ASP B 1 207 ? -15.758 23.125 9.734 1 87.75 207 ASP B C 1
ATOM 3640 O O . ASP B 1 207 ? -16.359 22.75 10.742 1 87.75 207 ASP B O 1
ATOM 3644 N N . GLU B 1 208 ? -15.82 22.641 8.508 1 93.94 208 GLU B N 1
ATOM 3645 C CA . GLU B 1 208 ? -16.734 21.516 8.312 1 93.94 208 GLU B CA 1
ATOM 3646 C C . GLU B 1 208 ? -15.961 20.219 8.062 1 93.94 208 GLU B C 1
ATOM 3648 O O . GLU B 1 208 ? -14.93 20.219 7.387 1 93.94 208 GLU B O 1
ATOM 3653 N N . GLY B 1 209 ? -16.5 19.141 8.695 1 96.5 209 GLY B N 1
ATOM 3654 C CA . GLY B 1 209 ? -15.875 17.844 8.461 1 96.5 209 GLY B CA 1
ATOM 3655 C C . GLY B 1 209 ? -14.492 17.719 9.078 1 96.5 209 GLY B C 1
ATOM 3656 O O . GLY B 1 209 ? -14.047 18.625 9.789 1 96.5 209 GLY B O 1
ATOM 3657 N N . PHE B 1 210 ? -13.922 16.625 8.992 1 98.62 210 PHE B N 1
ATOM 3658 C CA . PHE B 1 210 ? -12.562 16.406 9.477 1 98.62 210 PHE B CA 1
ATOM 3659 C C . PHE B 1 210 ? -11.555 16.547 8.344 1 98.62 210 PHE B C 1
ATOM 3661 O O . PHE B 1 210 ? -11.234 15.578 7.668 1 98.62 210 PHE B O 1
ATOM 3668 N N . TYR B 1 211 ? -11.086 17.703 8.094 1 98.88 211 TYR B N 1
ATOM 3669 C CA . TYR B 1 211 ? -10 18.062 7.184 1 98.88 211 TYR B CA 1
ATOM 3670 C C . TYR B 1 211 ? -8.93 18.875 7.906 1 98.88 211 TYR B C 1
ATOM 3672 O O . TYR B 1 211 ? -9.062 20.094 8.055 1 98.88 211 TYR B O 1
ATOM 3680 N N . ILE B 1 212 ? -7.973 18.203 8.359 1 98.94 212 ILE B N 1
ATOM 3681 C CA . ILE B 1 212 ? -6.891 18.812 9.125 1 98.94 212 ILE B CA 1
ATOM 3682 C C . ILE B 1 212 ? -5.559 18.562 8.422 1 98.94 212 ILE B C 1
ATOM 3684 O O . ILE B 1 212 ? -5.293 17.453 7.953 1 98.94 212 ILE B O 1
ATOM 3688 N N . GLY B 1 213 ? -4.785 19.531 8.242 1 98.94 213 GLY B N 1
ATOM 3689 C CA . GLY B 1 213 ? -3.436 19.453 7.711 1 98.94 213 GLY B CA 1
ATOM 3690 C C . GLY B 1 213 ? -2.379 19.953 8.672 1 98.94 213 GLY B C 1
ATOM 3691 O O . GLY B 1 213 ? -2.572 20.984 9.328 1 98.94 213 GLY B O 1
ATOM 3692 N N . VAL B 1 214 ? -1.311 19.25 8.805 1 98.94 214 VAL B N 1
ATOM 3693 C CA . VAL B 1 214 ? -0.163 19.688 9.594 1 98.94 214 VAL B CA 1
ATOM 3694 C C . VAL B 1 214 ? 1.102 19.641 8.734 1 98.94 214 VAL B C 1
ATOM 3696 O O . VAL B 1 214 ? 1.273 18.719 7.926 1 98.94 214 VAL B O 1
ATOM 3699 N N . GLN B 1 215 ? 1.951 20.594 8.938 1 98.81 215 GLN B N 1
ATOM 3700 C CA . GLN B 1 215 ? 3.166 20.672 8.141 1 98.81 215 GLN B CA 1
ATOM 3701 C C . GLN B 1 215 ? 4.273 19.812 8.719 1 98.81 215 GLN B C 1
ATOM 3703 O O . GLN B 1 215 ? 5.137 19.312 7.992 1 98.81 215 GLN B O 1
ATOM 3708 N N . TRP B 1 216 ? 4.262 19.641 10.078 1 98.62 216 TRP B N 1
ATOM 3709 C CA . TRP B 1 216 ? 5.254 18.75 10.695 1 98.62 216 TRP B CA 1
ATOM 3710 C C . TRP B 1 216 ? 4.879 17.297 10.492 1 98.62 216 TRP B C 1
ATOM 3712 O O . TRP B 1 216 ? 3.908 16.984 9.805 1 98.62 216 TRP B O 1
ATOM 3722 N N . ASN B 1 217 ? 5.676 16.406 10.961 1 98.38 217 ASN B N 1
ATOM 3723 C CA . ASN B 1 217 ? 5.477 14.969 10.82 1 98.38 217 ASN B CA 1
ATOM 3724 C C . ASN B 1 217 ? 5.094 14.32 12.148 1 98.38 217 ASN B C 1
ATOM 3726 O O . ASN B 1 217 ? 5.957 13.797 12.852 1 98.38 217 ASN B O 1
ATOM 3730 N N . PRO B 1 218 ? 3.807 14.234 12.352 1 98.44 218 PRO B N 1
ATOM 3731 C CA . PRO B 1 218 ? 3.328 13.781 13.656 1 98.44 218 PRO B CA 1
ATOM 3732 C C . PRO B 1 218 ? 3.621 12.305 13.914 1 98.44 218 PRO B C 1
ATOM 3734 O O . PRO B 1 218 ? 3.656 11.867 15.062 1 98.44 218 PRO B O 1
ATOM 3737 N N . GLN B 1 219 ? 3.826 11.484 12.836 1 97.75 219 GLN B N 1
ATOM 3738 C CA . GLN B 1 219 ? 4.02 10.039 12.984 1 97.75 219 GLN B CA 1
ATOM 3739 C C . GLN B 1 219 ? 5.293 9.734 13.773 1 97.75 219 GLN B C 1
ATOM 3741 O O . GLN B 1 219 ? 5.484 8.617 14.242 1 97.75 219 GLN B O 1
ATOM 3746 N N . PHE B 1 220 ? 6.195 10.742 13.906 1 97.62 220 PHE B N 1
ATOM 3747 C CA . PHE B 1 220 ? 7.457 10.531 14.609 1 97.62 220 PHE B CA 1
ATOM 3748 C C . PHE B 1 220 ? 7.398 11.117 16.016 1 97.62 220 PHE B C 1
ATOM 3750 O O . PHE B 1 220 ? 8.359 11.008 16.781 1 97.62 220 PHE B O 1
ATOM 3757 N N . LEU B 1 221 ? 6.332 11.742 16.391 1 97.25 221 LEU B N 1
ATOM 3758 C CA . LEU B 1 221 ? 6.152 12.383 17.672 1 97.25 221 LEU B CA 1
ATOM 3759 C C . LEU B 1 221 ? 5.098 11.664 18.5 1 97.25 221 LEU B C 1
ATOM 3761 O O . LEU B 1 221 ? 3.898 11.812 18.266 1 97.25 221 LEU B O 1
ATOM 3765 N N . PRO B 1 222 ? 5.48 10.906 19.5 1 95.12 222 PRO B N 1
ATOM 3766 C CA . PRO B 1 222 ? 4.566 10.039 20.234 1 95.12 222 PRO B CA 1
ATOM 3767 C C . PRO B 1 222 ? 3.361 10.789 20.797 1 95.12 222 PRO B C 1
ATOM 3769 O O . PRO B 1 222 ? 2.26 10.234 20.859 1 95.12 222 PRO B O 1
ATOM 3772 N N . GLU B 1 223 ? 3.535 12.023 21.188 1 93.31 223 GLU B N 1
ATOM 3773 C CA . GLU B 1 223 ? 2.449 12.805 21.766 1 93.31 223 GLU B CA 1
ATOM 3774 C C . GLU B 1 223 ? 1.387 13.141 20.719 1 93.31 223 GLU B C 1
ATOM 3776 O O . GLU B 1 223 ? 0.287 13.578 21.078 1 93.31 223 GLU B O 1
ATOM 3781 N N . MET B 1 224 ? 1.685 12.914 19.5 1 96.88 224 MET B N 1
ATOM 3782 C CA . MET B 1 224 ? 0.769 13.297 18.438 1 96.88 224 MET B CA 1
ATOM 3783 C C . MET B 1 224 ? -0.153 12.141 18.062 1 96.88 224 MET B C 1
ATOM 3785 O O . MET B 1 224 ? -0.953 12.258 17.125 1 96.88 224 MET B O 1
ATOM 3789 N N . ILE B 1 225 ? -0.098 11.023 18.75 1 97.94 225 ILE B N 1
ATOM 3790 C CA . ILE B 1 225 ? -0.936 9.867 18.453 1 97.94 225 ILE B CA 1
ATOM 3791 C C . ILE B 1 225 ? -2.408 10.258 18.547 1 97.94 225 ILE B C 1
ATOM 3793 O O . ILE B 1 225 ? -3.254 9.711 17.844 1 97.94 225 ILE B O 1
ATOM 3797 N N . SER B 1 226 ? -2.703 11.281 19.375 1 98 226 SER B N 1
ATOM 3798 C CA . SER B 1 226 ? -4.074 11.75 19.531 1 98 226 SER B CA 1
ATOM 3799 C C . SER B 1 226 ? -4.645 12.266 18.219 1 98 226 SER B C 1
ATOM 3801 O O . SER B 1 226 ? -5.848 12.164 17.969 1 98 226 SER B O 1
ATOM 3803 N N . LEU B 1 227 ? -3.809 12.805 17.391 1 98.62 227 LEU B N 1
ATOM 3804 C CA . LEU B 1 227 ? -4.25 13.273 16.078 1 98.62 227 LEU B CA 1
ATOM 3805 C C . LEU B 1 227 ? -4.727 12.109 15.211 1 98.62 227 LEU B C 1
ATOM 3807 O O . LEU B 1 227 ? -5.781 12.195 14.578 1 98.62 227 LEU B O 1
ATOM 3811 N N . TYR B 1 228 ? -3.994 11.023 15.203 1 98.81 228 TYR B N 1
ATOM 3812 C CA . TYR B 1 228 ? -4.391 9.828 14.469 1 98.81 228 TYR B CA 1
ATOM 3813 C C . TYR B 1 228 ? -5.652 9.219 15.07 1 98.81 228 TYR B C 1
ATOM 3815 O O . TYR B 1 228 ? -6.523 8.734 14.336 1 98.81 228 TYR B O 1
ATOM 3823 N N . GLU B 1 229 ? -5.734 9.227 16.406 1 98.75 229 GLU B N 1
ATOM 3824 C CA . GLU B 1 229 ? -6.922 8.703 17.078 1 98.75 229 GLU B CA 1
ATOM 3825 C C . GLU B 1 229 ? -8.164 9.484 16.672 1 98.75 229 GLU B C 1
ATOM 3827 O O . GLU B 1 229 ? -9.211 8.898 16.391 1 98.75 229 GLU B O 1
ATOM 3832 N N . ALA B 1 230 ? -8.062 10.789 16.656 1 98.75 230 ALA B N 1
ATOM 3833 C CA . ALA B 1 230 ? -9.188 11.633 16.25 1 98.75 230 ALA B CA 1
ATOM 3834 C C . ALA B 1 230 ? -9.555 11.383 14.781 1 98.75 230 ALA B C 1
ATOM 3836 O O . ALA B 1 230 ? -10.734 11.352 14.43 1 98.75 230 ALA B O 1
ATOM 3837 N N . PHE B 1 231 ? -8.547 11.242 13.977 1 98.88 231 PHE B N 1
ATOM 3838 C CA . PHE B 1 231 ? -8.734 10.961 12.562 1 98.88 231 PHE B CA 1
ATOM 3839 C C . PHE B 1 231 ? -9.469 9.641 12.359 1 98.88 231 PHE B C 1
ATOM 3841 O O . PHE B 1 231 ? -10.453 9.586 11.617 1 98.88 231 PHE B O 1
ATOM 3848 N N . VAL B 1 232 ? -9.062 8.594 13.031 1 98.88 232 VAL B N 1
ATOM 3849 C CA . VAL B 1 232 ? -9.664 7.266 12.93 1 98.88 232 VAL B CA 1
ATOM 3850 C C . VAL B 1 232 ? -11.094 7.301 13.469 1 98.88 232 VAL B C 1
ATOM 3852 O O . VAL B 1 232 ? -11.992 6.656 12.914 1 98.88 232 VAL B O 1
ATOM 3855 N N . LYS B 1 233 ? -11.32 8.062 14.539 1 98.44 233 LYS B N 1
ATOM 3856 C CA . LYS B 1 233 ? -12.672 8.227 15.062 1 98.44 233 LYS B CA 1
ATOM 3857 C C . LYS B 1 233 ? -13.594 8.852 14.023 1 98.44 233 LYS B C 1
ATOM 3859 O O . LYS B 1 233 ? -14.727 8.406 13.836 1 98.44 233 LYS B O 1
ATOM 3864 N N . ALA B 1 234 ? -13.133 9.883 13.359 1 98.56 234 ALA B N 1
ATOM 3865 C CA . ALA B 1 234 ? -13.906 10.516 12.289 1 98.56 234 ALA B CA 1
ATOM 3866 C C . ALA B 1 234 ? -14.188 9.531 11.156 1 98.56 234 ALA B C 1
ATOM 3868 O O . ALA B 1 234 ? -15.281 9.523 10.586 1 98.56 234 ALA B O 1
ATOM 3869 N N . ALA B 1 235 ? -13.195 8.742 10.828 1 98.69 235 ALA B N 1
ATOM 3870 C CA . ALA B 1 235 ? -13.328 7.738 9.773 1 98.69 235 ALA B CA 1
ATOM 3871 C C . ALA B 1 235 ? -14.383 6.699 10.133 1 98.69 235 ALA B C 1
ATOM 3873 O O . ALA B 1 235 ? -15.102 6.207 9.258 1 98.69 235 ALA B O 1
ATOM 3874 N N . LYS B 1 236 ? -14.438 6.344 11.398 1 97.12 236 LYS B N 1
ATOM 3875 C CA . LYS B 1 236 ? -15.438 5.379 11.852 1 97.12 236 LYS B CA 1
ATOM 3876 C C . LYS B 1 236 ? -16.859 5.883 11.586 1 97.12 236 LYS B C 1
ATOM 3878 O O . LYS B 1 236 ? -17.719 5.113 11.18 1 97.12 236 LYS B O 1
ATOM 3883 N N . GLU B 1 237 ? -17.047 7.145 11.789 1 95.12 237 GLU B N 1
ATOM 3884 C CA . GLU B 1 237 ? -18.344 7.742 11.5 1 95.12 237 GLU B CA 1
ATOM 3885 C C . GLU B 1 237 ? -18.641 7.707 10 1 95.12 237 GLU B C 1
ATOM 3887 O O . GLU B 1 237 ? -19.781 7.441 9.594 1 95.12 237 GLU B O 1
ATOM 3892 N N . SER B 1 238 ? -17.641 7.957 9.227 1 96.12 238 SER B N 1
ATOM 3893 C CA . SER B 1 238 ? -17.75 7.918 7.773 1 96.12 238 SER B CA 1
ATOM 3894 C C . SER B 1 238 ? -18.031 6.504 7.277 1 96.12 238 SER B C 1
ATOM 3896 O O . SER B 1 238 ? -18.734 6.32 6.277 1 96.12 238 SER B O 1
ATOM 3898 N N . GLN B 1 239 ? -17.484 5.527 7.91 1 95.25 239 GLN B N 1
ATOM 3899 C CA . GLN B 1 239 ? -17.641 4.117 7.559 1 95.25 239 GLN B CA 1
ATOM 3900 C C . GLN B 1 239 ? -19.125 3.727 7.516 1 95.25 239 GLN B C 1
ATOM 3902 O O . GLN B 1 239 ? -19.547 3.006 6.613 1 95.25 239 GLN B O 1
ATOM 3907 N N . LYS B 1 240 ? -19.875 4.23 8.484 1 90.19 240 LYS B N 1
ATOM 3908 C CA . LYS B 1 240 ? -21.297 3.92 8.539 1 90.19 240 LYS B CA 1
ATOM 3909 C C . LYS B 1 240 ? -22.016 4.379 7.273 1 90.19 240 LYS B C 1
ATOM 3911 O O . LYS B 1 240 ? -22.828 3.645 6.719 1 90.19 240 LYS B O 1
ATOM 3916 N N . ARG B 1 241 ? -21.625 5.496 6.828 1 89.62 241 ARG B N 1
ATOM 3917 C CA . ARG B 1 241 ? -22.234 6.043 5.617 1 89.62 241 ARG B CA 1
ATOM 3918 C C . ARG B 1 241 ? -21.828 5.234 4.391 1 89.62 241 ARG B C 1
ATOM 3920 O O . ARG B 1 241 ? -22.656 4.992 3.502 1 89.62 241 ARG B O 1
ATOM 3927 N N . ARG B 1 242 ? -20.609 4.852 4.316 1 90.88 242 ARG B N 1
ATOM 3928 C CA . ARG B 1 242 ? -20.109 4.07 3.186 1 90.88 242 ARG B CA 1
ATOM 3929 C C . ARG B 1 242 ? -20.812 2.723 3.098 1 90.88 242 ARG B C 1
ATOM 3931 O O . ARG B 1 242 ? -21.219 2.301 2.014 1 90.88 242 ARG B O 1
ATOM 3938 N N . ILE B 1 243 ? -20.969 2.041 4.227 1 89.06 243 ILE B N 1
ATOM 3939 C CA . ILE B 1 243 ? -21.578 0.718 4.27 1 89.06 243 ILE B CA 1
ATOM 3940 C C . ILE B 1 243 ? -23.031 0.808 3.803 1 89.06 243 ILE B C 1
ATOM 3942 O O . ILE B 1 243 ? -23.516 -0.058 3.064 1 89.06 243 ILE B O 1
ATOM 3946 N N . GLU B 1 244 ? -23.656 1.89 4.223 1 86.06 244 GLU B N 1
ATOM 3947 C CA . GLU B 1 244 ? -25.031 2.102 3.783 1 86.06 244 GLU B CA 1
ATOM 3948 C C . GLU B 1 244 ? -25.109 2.283 2.27 1 86.06 244 GLU B C 1
ATOM 3950 O O . GLU B 1 244 ? -25.984 1.72 1.614 1 86.06 244 GLU B O 1
ATOM 3955 N N . ARG B 1 245 ? -24.219 2.988 1.731 1 86.12 245 ARG B N 1
ATOM 3956 C CA . ARG B 1 245 ? -24.172 3.217 0.291 1 86.12 245 ARG B CA 1
ATOM 3957 C C . ARG B 1 245 ? -23.891 1.92 -0.46 1 86.12 245 ARG B C 1
ATOM 3959 O O . ARG B 1 245 ? -24.5 1.656 -1.503 1 86.12 245 ARG B O 1
ATOM 3966 N N . GLU B 1 246 ? -22.953 1.151 0.031 1 86.25 246 GLU B N 1
ATOM 3967 C CA . GLU B 1 246 ? -22.594 -0.114 -0.6 1 86.25 246 GLU B CA 1
ATOM 3968 C C . GLU B 1 246 ? -23.781 -1.08 -0.619 1 86.25 246 GLU B C 1
ATOM 3970 O O . GLU B 1 246 ? -23.969 -1.815 -1.589 1 86.25 246 GLU B O 1
ATOM 3975 N N . GLN B 1 247 ? -24.484 -1.022 0.441 1 84.19 247 GLN B N 1
ATOM 3976 C CA . GLN B 1 247 ? -25.656 -1.894 0.527 1 84.19 247 GLN B CA 1
ATOM 3977 C C . GLN B 1 247 ? -26.688 -1.53 -0.533 1 84.19 247 GLN B C 1
ATOM 3979 O O . GLN B 1 247 ? -27.266 -2.412 -1.184 1 84.19 247 GLN B O 1
ATOM 3984 N N . ILE B 1 248 ? -26.859 -0.288 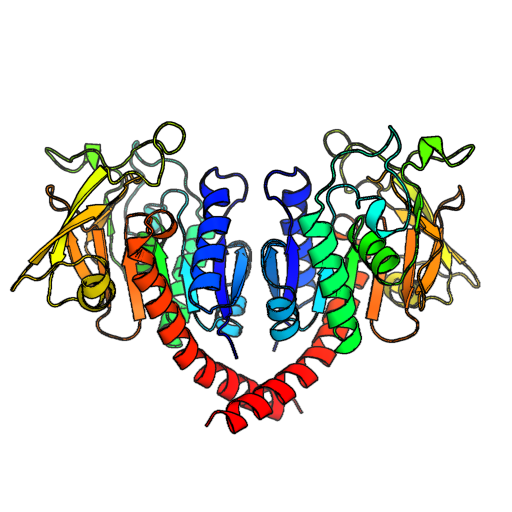-0.688 1 84.69 248 ILE B N 1
ATOM 3985 C CA . ILE B 1 248 ? -27.828 0.191 -1.667 1 84.69 248 ILE B CA 1
ATOM 3986 C C . ILE B 1 248 ? -27.375 -0.199 -3.072 1 84.69 248 ILE B C 1
ATOM 3988 O O . ILE B 1 248 ? -28.188 -0.632 -3.895 1 84.69 248 ILE B O 1
ATOM 3992 N N . GLU B 1 249 ? -26.109 -0.142 -3.32 1 84.25 249 GLU B N 1
ATOM 3993 C CA . GLU B 1 249 ? -25.562 -0.446 -4.641 1 84.25 249 GLU B CA 1
ATOM 3994 C C . GLU B 1 249 ? -25.656 -1.938 -4.945 1 84.25 249 GLU B C 1
ATOM 3996 O O . GLU B 1 249 ? -25.969 -2.328 -6.074 1 84.25 249 GLU B O 1
ATOM 4001 N N . VAL B 1 250 ? -25.375 -2.76 -3.971 1 81.44 250 VAL B N 1
ATOM 4002 C CA . VAL B 1 250 ? -25.422 -4.207 -4.152 1 81.44 250 VAL B CA 1
ATOM 4003 C C . VAL B 1 250 ? -26.859 -4.652 -4.391 1 81.44 250 VAL B C 1
ATOM 4005 O O . VAL B 1 250 ? -27.125 -5.535 -5.211 1 81.44 250 VAL B O 1
ATOM 4008 N N . GLU B 1 251 ? -27.734 -4.059 -3.65 1 79.19 251 GLU B N 1
ATOM 4009 C CA . GLU B 1 251 ? -29.141 -4.387 -3.811 1 79.19 251 GLU B CA 1
ATOM 4010 C C . GLU B 1 251 ? -29.641 -3.982 -5.191 1 79.19 251 GLU B C 1
ATOM 4012 O O . GLU B 1 251 ? -30.516 -4.652 -5.766 1 79.19 251 GLU B O 1
ATOM 4017 N N . ALA B 1 252 ? -29.016 -2.957 -5.699 1 81.69 252 ALA B N 1
ATOM 4018 C CA . ALA B 1 252 ? -29.422 -2.479 -7.02 1 81.69 252 ALA B CA 1
ATOM 4019 C C . ALA B 1 252 ? -28.875 -3.383 -8.117 1 81.69 252 ALA B C 1
ATOM 4021 O O . ALA B 1 252 ? -29.469 -3.492 -9.195 1 81.69 252 ALA B O 1
ATOM 4022 N N . GLU B 1 253 ? -27.734 -3.984 -7.926 1 76.94 253 GLU B N 1
ATOM 4023 C CA . GLU B 1 253 ? -27.094 -4.852 -8.914 1 76.94 253 GLU B CA 1
ATOM 4024 C C . GLU B 1 253 ? -27.75 -6.234 -8.93 1 76.94 253 GLU B C 1
ATOM 4026 O O . GLU B 1 253 ? -27.562 -7.004 -9.875 1 76.94 253 GLU B O 1
ATOM 4031 N N . GLY B 1 254 ? -28.344 -6.66 -7.918 1 62.22 254 GLY B N 1
ATOM 4032 C CA . GLY B 1 254 ? -29.047 -7.93 -7.867 1 62.22 254 GLY B CA 1
ATOM 4033 C C . GLY B 1 254 ? -30.484 -7.828 -8.359 1 62.22 254 GLY B C 1
ATOM 4034 O O . GLY B 1 254 ? -30.969 -8.719 -9.062 1 62.22 254 GLY B O 1
#

Radius of gyration: 24.61 Å; Cα contacts (8 Å, |Δi|>4): 1118; chains: 2; bounding box: 53×71×58 Å

pLDDT: mean 94.84, std 6.55, range [61.62, 98.94]

InterPro domains:
  IPR011697 Peptidase C26 [PF07722] (11-218)
  IPR029062 Class I glutamine amidotransferase-like [G3DSA:3.40.50.880] (1-248)
  IPR029062 Class I glutamine amidotransferase-like [SSF52317] (19-241)
  IPR044668 Peptidase C26, gamma-glutamyl-gamma-aminobutyrate hydrolase PuuD-like [PTHR43235] (22-249)

Secondary structure (DSSP, 8-state):
-PPEEEEEE--TTSGGGGGHHHHHHHHHHTT-EEEEEETTS-HHHHHHH-SEEEE---SBPPGGGGT-PPPTT---B-HHHHHHHHHHHHHHHHTT--EEEETHHHHHHHHHTT-EEES-HHHHSTTPPP-B--TTTS-TTS--EEEEEETTSHHHHHHHHHHT---SSEEEEEE--B-S-EEEEPPTTEEEEEEETTS-EEEEEESSSSEEEESS-GGG-GGGHHHHHHHHHHHHHHHHHHHHHHHHHHHHH-/-PPEEEEEE--TTSGGGGHHHHHHHHHHHTT-EEEEEETTS-HHHHHHH-SEEEE---SBPPGGGGT-PPPTT---B-HHHHHHHHHHHHHHHHTT--EEEETHHHHHHHHHTT-EEES-HHHHSTTPPP-B--TTTS-TTS--EEEEEETTSHHHHHHHHHHT---SSEEEEEE--B-S-EEEEPPTTEEEEEEETTS-EEEEEESSSSEEEESS-GGG-GGGHHHHHHHHHHHHHHHHHHHHHHHHHHHHH-

Solvent-accessible surface area (backbone atoms only — not comparable to full-atom values): 26421 Å² total; per-residue (Å²): 133,67,24,36,31,36,33,48,36,73,64,75,82,41,80,65,45,63,53,50,57,40,46,38,49,46,31,41,75,39,55,27,40,49,29,35,33,56,46,84,63,56,48,69,58,50,64,72,65,40,12,18,38,35,36,41,64,71,61,45,75,54,37,69,70,48,79,43,76,80,55,93,68,51,71,58,63,47,64,65,44,47,54,36,51,30,53,31,51,52,54,26,57,76,68,63,36,26,32,42,16,30,31,40,16,22,51,42,56,26,31,56,36,71,6,30,62,37,66,30,38,73,81,70,37,86,81,43,66,94,38,56,51,53,69,92,82,40,67,64,60,46,62,72,48,58,30,43,33,36,48,90,31,73,66,35,69,50,37,32,79,63,64,75,58,85,58,86,59,52,44,77,48,67,34,31,48,68,42,48,56,44,59,65,39,80,13,66,72,47,44,72,43,23,25,32,90,69,66,44,52,37,24,36,35,33,87,64,75,55,38,40,21,31,45,36,60,52,71,47,35,80,65,40,51,41,53,42,32,53,50,36,54,50,6,43,61,32,33,55,55,50,53,53,51,50,50,54,51,53,62,68,72,104,132,66,23,38,31,35,33,48,36,72,65,74,84,42,81,66,44,62,51,51,57,42,46,37,50,46,30,41,73,39,55,26,39,50,30,36,32,56,46,86,63,56,49,69,57,50,64,70,65,40,10,19,38,35,36,40,66,72,61,46,75,53,36,69,71,49,78,44,75,80,55,94,68,52,70,59,62,46,64,64,45,44,55,35,50,29,52,30,49,52,53,25,56,76,67,63,37,26,33,42,16,30,30,42,17,24,53,41,57,26,31,55,36,73,7,32,62,36,66,31,38,72,82,70,34,86,79,43,67,91,37,56,52,53,71,90,83,39,68,64,63,45,63,71,47,58,30,44,33,34,50,91,31,73,66,36,70,49,36,32,80,64,63,74,58,85,55,87,59,51,43,77,49,69,35,32,48,68,42,46,55,41,58,66,38,80,13,67,72,46,45,74,41,21,26,32,89,69,66,43,53,37,24,36,35,32,87,64,73,56,39,42,21,31,47,36,59,51,70,47,35,80,64,39,51,42,52,40,32,53,50,35,52,50,6,42,60,32,32,57,54,50,53,53,51,51,50,55,51,52,63,67,74,104

Sequence (508 aa):
MKPVIVIIAGSFNDIKSKWILHHSQAISRAGGIPVIYTALGDPGDVVEIADGILLTEGPDIHPYFYGDDPSPSIKNVDYSRDKFEIELFRRARSRDIPVLGVGRGMQIMNVATNGTLYQDLQREIPKAIKHDWDPLTVDPGQRLHSIRLKTSSKLYDILKDRLDVASTNEVFIHVNSFHHQGIKRVGEGFRAVAFSIDGIAEAVESDEGFYIGVQWNPQFLPEMISLYEAFVKAAKESQKRRIEREQIEVEAEGMKPVIVIIAGSFNDIKSKWILHHSQAISRAGGIPVIYTALGDPGDVVEIADGILLTEGPDIHPYFYGDDPSPSIKNVDYSRDKFEIELFRRARSRDIPVLGVGRGMQIMNVATNGTLYQDLQREIPKAIKHDWDPLTVDPGQRLHSIRLKTSSKLYDILKDRLDVASTNEVFIHVNSFHHQGIKRVGEGFRAVAFSIDGIAEAVESDEGFYIGVQWNPQFLPEMISLYEAFVKAAKESQKRRIEREQIEVEAEG

Foldseek 3Di:
DFFEEEEEAEDCVDPCVVVVVLVQVLLVVLRHHYDYDYLVDALVVCLLRHLAYEYEDDADDAQVLQPDHDDPLGDDYDPSSLVSLLVNLVVCVVLLRAYEYEAVGQVSNQSSQNFHKDRFCVVPFPPDDDQADDVVVDPLLDFDFKKKFFCPDPLCVLQCVLQVDDDDTIDMDTFHGRDGMATDGGGPQKDQGMATPSGTRQKIAGPDHRYIYGNGDCSSHVSSSSVSSVRSVSSVVSVVVSVVVVVVVVVVVD/DFFEEEEEAEDCVDPCVVVVVLVQVLLVVLRHHYDYDYLVDALVVCLLRHLAYEYEDDADDAQVLQPDHDDPLGDDYDPSSLVSLLVNLVVCVVLLRAYEYEAVGQVSNQSSQNFHKDRFCVVPFPPDDDQADDVVVDPLLDFDFKKKFFCPDPLCVLQCVLQVDDDDTIDIDTFHGRDGMATPGGGPQKDQGMATPSGTRQKIAGPDHRYIYGNGDCSSHVSSSSVSNVSSVSSVVSVVVSVVVVVVVVVVVD

Organism: Thermococcus gammatolerans (strain DSM 15229 / JCM 11827 / EJ3) (NCBI:txid593117)

Nearest PDB structures (foldseek):
  3fij-assembly1_B  TM=9.067E-01  e=3.396E-26  Listeria innocua
  3fij-assembly1_G  TM=9.012E-01  e=9.273E-26  Listeria innocua
  3fij-assembly1_H  TM=9.131E-01  e=6.100E-25  Listeria innocua
  7d50-assembly1_A  TM=8.588E-01  e=9.865E-23  Pseudomonas aeruginosa PAO1
  4wio-assembly1_A  TM=6.744E-01  e=9.627E-12  Plasmodium falciparum 3D7